Protein AF-0000000078603287 (afdb_homodimer)

Foldseek 3Di:
DVLVVLLVVLVVVLLVVLLVVCVVVVNDPVVSVVLSVLCCVQLPADDLLLLSLLLLLLQLQDPDGDDPLLNSVSSLLSSLLSLLVSLVVLVVCVLLVFQWDNQHGRPLPDPPRHPVSNVSSVVSNVSSVVSLCVSPVPPPLSVVLVVLSVQLVVLLVVLVVLFLCQLVPHFLVPQDVVSLLSNQLRNWQCSRFVNSNVNSCSSVVNDDPVLSVLRSVLSSLLSSLLQLVVLVCLLVADCVVNRGHRCCQQSLGSHPLSNVLCVQDDPVLVVLSRVLGNHPDPVSSVSNSVSSVVSPVVVVNVVCLVVSLVVSLVSLVPPDPVCVSVSVSSVVSSVVRRPDRD/DVLVVLLVVLVVVLLVVLLVVCVVVVNDPVVSVVLSVLCCVQLPADDLLLLSLLLLLLQLQDPDGDDPLLNSVSSLLSSLLSLLVSLVVLVVCVLLVFQWDNQHGRPLPDPPRHPVSNVSSVVSNVSSVVSLCVSPVPPPLSVVLVVLSVQLVVLLVVLVVLFLCCLVPHFLVPQDVVSLLSNQLRNWQCSRFVNSNVNSCSSVVNDDPVLSVLRSVLSSLLSSLLQLVVLVCLLVADCVVNRGHRCCQQSLGSHPLSNVLCVQDDPVLVVLSRVLGNHPDPVSSVSNSVSSVVSPVVVVNVVCLVVSLVVSLVSLVPPDPVCVSVSVSSVVSSVVRRPDRD

Secondary structure (DSSP, 8-state):
-HHHHHHHHHHHHHHHHHHHHHHHTT--HHHHHHHHHHHHHHHSSS--HHHHHHHHHHHHH-SSPPPHHHHHHHHHHHHHHHHHHHHHHHHHHHHHT--EETTEE-GGGSTTTGGGHHHHHHHHHHHHHHHHHHHHTTSTTHHHHHHHHHHHHHHHHHHHHHHHHHHHH--GGG--HHHHHHHIIIIIIIIIIIHHHHHHHHHTT---HHHHHHHHHHHHHHHHHHHHHHHHHHHHS-HHHHSS---TTTTT---HHHHHHHHH--HHHHHHHHHHTT-S-HHHHHHHHHHHHHTTHHHHHHHHHHHHHHHHHHHHHHS-GGGHHHHHHHHHHHHHHTT---/-HHHHHHHHHHHHHHHHHHHHHHHTT--HHHHHHHHHHHHHHHSSS--HHHHHHHHHHHHH-SSPPPHHHHHHHHHHHHHHHHHHHHHHHHHHHHHT--EETTEE-GGGSTTTGGGHHHHHHHHHHHHHHHHHHHHTTSTTHHHHHHHHHHHHHHHHHHHHHHHHHHHH--GGG--HHHHHHHIIIIIIIIIIIHHHHHHHHHTT---HHHHHHHHHHHHHHHHHHHHHHHHHHHHS-HHHHSS---TTTTT---HHHHHHHHH--HHHHHHHHHHTT---HHHHHHHHHHHHHTTHHHHHHHHHHHHHHHHHHHHHHS-GGGHHHHHHHHHHHHHHTT---

InterPro domains:
  IPR000092 Polyprenyl synthetase-like [PF00348] (36-292)
  IPR000092 Polyprenyl synthetase-like [cd00685] (39-263)
  IPR008949 Isoprenoid synthase domain superfamily [G3DSA:1.10.600.10] (2-340)
  IPR008949 Isoprenoid synthase domain superfamily [SSF48576] (5-341)
  IPR033749 Polyprenyl synthetase, conserved site [PS00444] (222-234)
  IPR033749 Polyprenyl synthetase, conserved site [PS00723] (89-103)
  IPR039702 Farnesyl pyrophosphate synthase-like [PTHR11525] (5-342)

Sequence (684 aa):
MAERDTLQAVLPSVLTDLENEFIRNGVPDALSAQFLSCVKYNVQGGKLNRGCIVLSTGRLMSSQPLSPRKTRHLSILGWLTEFFQAAYLIWDDIMDASEYRRGQPCWYRRDGVGLSAVNDACLIKSSIRALLRHYFLDHPCYSQLEALFHEAAFRTELGQLADMTTSDQCHLADMTMERYTFIAENKTAFYSFCLPVMLALYYLQLADPKTVEIVQRVLLRMGWYFQVQDDYLDVFGDPNTTGKVGTDIRDNKCSWVAIKAFELCNSEQKALLSLCYGRPSVQAEDRAKQLFCEVDIENCFRRVEIAEERDLEAQIDQIGGEHEDLKVALRSTLKKISRRDKMAERDTLQAVLPSVLTDLENEFIRNGVPDALSAQFLSCVKYNVQGGKLNRGCIVLSTGRLMSSQPLSPRKTRHLSILGWLTEFFQAAYLIWDDIMDASEYRRGQPCWYRRDGVGLSAVNDACLIKSSIRALLRHYFLDHPCYSQLEALFHEAAFRTELGQLADMTTSDQCHLADMTMERYTFIAENKTAFYSFCLPVMLALYYLQLADPKTVEIVQRVLLRMGWYFQVQDDYLDVFGDPNTTGKVGTDIRDNKCSWVAIKAFELCNSEQKALLSLCYGRPSVQAEDRAKQLFCEVDIENCFRRVEIAEERDLEAQIDQIGGEHEDLKVALRSTLKKISRRDK

Structure (mmCIF, N/CA/C/O backbone):
data_AF-0000000078603287-model_v1
#
loop_
_entity.id
_entity.type
_entity.pdbx_description
1 polymer 'Farnesyl pyrophosphate synthase'
#
loop_
_atom_site.group_PDB
_atom_site.id
_atom_site.type_symbol
_atom_site.label_atom_id
_atom_site.label_alt_id
_atom_site.label_comp_id
_atom_site.label_asym_id
_atom_site.label_entity_id
_atom_site.label_seq_id
_atom_site.pdbx_PDB_ins_code
_atom_site.Cartn_x
_atom_site.Cartn_y
_atom_site.Cartn_z
_atom_site.occupancy
_atom_site.B_iso_or_equiv
_atom_site.auth_seq_id
_atom_site.auth_comp_id
_atom_site.auth_asym_id
_atom_site.auth_atom_id
_atom_site.pdbx_PDB_model_num
ATOM 1 N N . MET A 1 1 ? -1.263 29.422 -12.172 1 64.06 1 MET A N 1
ATOM 2 C CA . MET A 1 1 ? -1.782 29.078 -13.492 1 64.06 1 MET A CA 1
ATOM 3 C C . MET A 1 1 ? -0.68 28.5 -14.375 1 64.06 1 MET A C 1
ATOM 5 O O . MET A 1 1 ? -0.838 27.422 -14.945 1 64.06 1 MET A O 1
ATOM 9 N N . ALA A 1 2 ? 0.513 29.125 -14.25 1 80.31 2 ALA A N 1
ATOM 10 C CA . ALA A 1 2 ? 1.597 28.719 -15.141 1 80.31 2 ALA A CA 1
ATOM 11 C C . ALA A 1 2 ? 2.152 27.359 -14.734 1 80.31 2 ALA A C 1
ATOM 13 O O . ALA A 1 2 ? 2.389 26.5 -15.594 1 80.31 2 ALA A O 1
ATOM 14 N N . GLU A 1 3 ? 2.189 27.047 -13.391 1 90.19 3 GLU A N 1
ATOM 15 C CA . GLU A 1 3 ? 2.744 25.781 -12.961 1 90.19 3 GLU A CA 1
ATOM 16 C C . GLU A 1 3 ? 1.794 24.625 -13.273 1 90.19 3 GLU A C 1
ATOM 18 O O . GLU A 1 3 ? 2.23 23.547 -13.695 1 90.19 3 GLU A O 1
ATOM 23 N N . ARG A 1 4 ? 0.557 24.891 -13.125 1 92.94 4 ARG A N 1
ATOM 24 C CA . ARG A 1 4 ? -0.449 23.859 -13.367 1 92.94 4 ARG A CA 1
ATOM 25 C C . ARG A 1 4 ? -0.444 23.438 -14.828 1 92.94 4 ARG A C 1
ATOM 27 O O . ARG A 1 4 ? -0.501 22.234 -15.133 1 92.94 4 ARG A O 1
ATOM 34 N N . ASP A 1 5 ? -0.383 24.406 -15.656 1 94.31 5 ASP A N 1
ATOM 35 C CA . ASP A 1 5 ? -0.362 24.109 -17.094 1 94.31 5 ASP A CA 1
ATOM 36 C C . ASP A 1 5 ? 0.887 23.328 -17.469 1 94.31 5 ASP A C 1
ATOM 38 O O . ASP A 1 5 ? 0.818 22.391 -18.266 1 94.31 5 ASP A O 1
ATOM 42 N N . THR A 1 6 ? 1.987 23.781 -16.906 1 95.19 6 THR A N 1
ATOM 43 C CA . THR A 1 6 ? 3.244 23.078 -17.172 1 95.19 6 THR A CA 1
ATOM 44 C C . THR A 1 6 ? 3.168 21.625 -16.703 1 95.19 6 THR A C 1
ATOM 46 O O . THR A 1 6 ? 3.627 20.719 -17.391 1 95.19 6 THR A O 1
ATOM 49 N N . LEU A 1 7 ? 2.6 21.422 -15.555 1 95.19 7 LEU A N 1
ATOM 50 C CA . LEU A 1 7 ? 2.416 20.078 -15.008 1 95.19 7 LEU A CA 1
ATOM 51 C C . LEU A 1 7 ? 1.521 19.234 -15.914 1 95.19 7 LEU A C 1
ATOM 53 O O . LEU A 1 7 ? 1.855 18.094 -16.234 1 95.19 7 LEU A O 1
ATOM 57 N N . GLN A 1 8 ? 0.434 19.781 -16.312 1 95.56 8 GLN A N 1
ATOM 58 C CA . GLN A 1 8 ? -0.566 19.062 -17.094 1 95.56 8 GLN A CA 1
ATOM 59 C C . GLN A 1 8 ? -0.008 18.656 -18.453 1 95.56 8 GLN A C 1
ATOM 61 O O . GLN A 1 8 ? -0.358 17.594 -18.984 1 95.56 8 GLN A O 1
ATOM 66 N N . ALA A 1 9 ? 0.87 19.453 -18.953 1 96.19 9 ALA A N 1
ATOM 67 C CA . ALA A 1 9 ? 1.453 19.172 -20.266 1 96.19 9 ALA A CA 1
ATOM 68 C C . ALA A 1 9 ? 2.328 17.922 -20.234 1 96.19 9 ALA A C 1
ATOM 70 O O . ALA A 1 9 ? 2.549 17.281 -21.266 1 96.19 9 ALA A O 1
ATOM 71 N N . VAL A 1 10 ? 2.758 17.547 -19.078 1 97.12 10 VAL A N 1
ATOM 72 C CA . VAL A 1 10 ? 3.713 16.453 -18.938 1 97.12 10 VAL A CA 1
ATOM 73 C C . VAL A 1 10 ? 2.969 15.156 -18.641 1 97.12 10 VAL A C 1
ATOM 75 O O . VAL A 1 10 ? 3.492 14.07 -18.891 1 97.12 10 VAL A O 1
ATOM 78 N N . LEU A 1 11 ? 1.74 15.164 -18.234 1 96.94 11 LEU A N 1
ATOM 79 C CA . LEU A 1 11 ? 1.003 14.008 -17.734 1 96.94 11 LEU A CA 1
ATOM 80 C C . LEU A 1 11 ? 0.862 12.945 -18.828 1 96.94 11 LEU A C 1
ATOM 82 O O . LEU A 1 11 ? 1.063 11.758 -18.578 1 96.94 11 LEU A O 1
ATOM 86 N N . PRO A 1 12 ? 0.554 13.336 -20.094 1 97.06 12 PRO A N 1
ATOM 87 C CA . PRO A 1 12 ? 0.389 12.305 -21.125 1 97.06 12 PRO A CA 1
ATOM 88 C C . PRO A 1 12 ? 1.641 11.453 -21.312 1 97.06 12 PRO A C 1
ATOM 90 O O . PRO A 1 12 ? 1.539 10.234 -21.5 1 97.06 12 PRO A O 1
ATOM 93 N N . SER A 1 13 ? 2.752 12.094 -21.234 1 97.44 13 SER A N 1
ATOM 94 C CA . SER A 1 13 ? 3.992 11.344 -21.391 1 97.44 13 SER A CA 1
ATOM 95 C C . SER A 1 13 ? 4.234 10.414 -20.203 1 97.44 13 SER A C 1
ATOM 97 O O . SER A 1 13 ? 4.762 9.312 -20.375 1 97.44 13 SER A O 1
ATOM 99 N N . VAL A 1 14 ? 3.9 10.844 -19.016 1 98 14 VAL A N 1
ATOM 100 C CA . VAL A 1 14 ? 4.039 10.016 -17.812 1 98 14 VAL A CA 1
ATOM 101 C C . VAL A 1 14 ? 3.146 8.781 -17.922 1 98 14 VAL A C 1
ATOM 103 O O . VAL A 1 14 ? 3.578 7.668 -17.625 1 98 14 VAL A O 1
ATOM 106 N N . LEU A 1 15 ? 1.922 8.945 -18.406 1 97.75 15 LEU A N 1
ATOM 107 C CA . LEU A 1 15 ? 0.975 7.848 -18.547 1 97.75 15 LEU A CA 1
ATOM 108 C C . LEU A 1 15 ? 1.436 6.879 -19.625 1 97.75 15 LEU A C 1
ATOM 110 O O . LEU A 1 15 ? 1.28 5.664 -19.484 1 97.75 15 LEU A O 1
ATOM 114 N N . THR A 1 16 ? 2.01 7.422 -20.672 1 97.69 16 THR A N 1
ATOM 115 C CA . THR A 1 16 ? 2.547 6.582 -21.734 1 97.69 16 THR A CA 1
ATOM 116 C C . THR A 1 16 ? 3.707 5.734 -21.234 1 97.69 16 THR A C 1
ATOM 118 O O . THR A 1 16 ? 3.795 4.543 -21.531 1 97.69 16 THR A O 1
ATOM 121 N N . ASP A 1 17 ? 4.543 6.355 -20.484 1 97.69 17 ASP A N 1
ATOM 122 C CA . ASP A 1 17 ? 5.688 5.629 -19.938 1 97.69 17 ASP A CA 1
ATOM 123 C C . ASP A 1 17 ? 5.238 4.57 -18.938 1 97.69 17 ASP A C 1
ATOM 125 O O . ASP A 1 17 ? 5.848 3.5 -18.828 1 97.69 17 ASP A O 1
ATOM 129 N N . LEU A 1 18 ? 4.211 4.855 -18.172 1 97.5 18 LEU A N 1
ATOM 130 C CA . LEU A 1 18 ? 3.637 3.859 -17.281 1 97.5 18 LEU A CA 1
ATOM 131 C C . LEU A 1 18 ? 3.064 2.688 -18.062 1 97.5 18 LEU A C 1
ATOM 133 O O . LEU A 1 18 ? 3.283 1.527 -17.719 1 97.5 18 LEU A O 1
ATOM 137 N N . GLU A 1 19 ? 2.365 2.967 -19.109 1 97.19 19 GLU A N 1
ATOM 138 C CA . GLU A 1 19 ? 1.821 1.928 -19.969 1 97.19 19 GLU A CA 1
ATOM 139 C C . GLU A 1 19 ? 2.932 1.057 -20.562 1 97.19 19 GLU A C 1
ATOM 141 O O . GLU A 1 19 ? 2.795 -0.166 -20.625 1 97.19 19 GLU A O 1
ATOM 146 N N . ASN A 1 20 ? 3.99 1.711 -20.969 1 96.38 20 ASN A N 1
ATOM 147 C CA . ASN A 1 20 ? 5.133 0.979 -21.516 1 96.38 20 ASN A CA 1
ATOM 148 C C . ASN A 1 20 ? 5.742 0.05 -20.469 1 96.38 20 ASN A C 1
ATOM 150 O O . ASN A 1 20 ? 6.191 -1.051 -20.797 1 96.38 20 ASN A O 1
ATOM 154 N N . GLU A 1 21 ? 5.762 0.562 -19.234 1 94.44 21 GLU A N 1
ATOM 155 C CA . GLU A 1 21 ? 6.234 -0.285 -18.141 1 94.44 21 GLU A CA 1
ATOM 156 C C . GLU A 1 21 ? 5.359 -1.524 -17.984 1 94.44 21 GLU A C 1
ATOM 158 O O . GLU A 1 21 ? 5.867 -2.625 -17.75 1 94.44 21 GLU A O 1
ATOM 163 N N . PHE A 1 22 ? 4.062 -1.392 -18.125 1 95.62 22 PHE A N 1
ATOM 164 C CA . PHE A 1 22 ? 3.127 -2.506 -18.031 1 95.62 22 PHE A CA 1
ATOM 165 C C . PHE A 1 22 ? 3.334 -3.479 -19.188 1 95.62 22 PHE A C 1
ATOM 167 O O . PHE A 1 22 ? 3.383 -4.695 -18.984 1 95.62 22 PHE A O 1
ATOM 174 N N . ILE A 1 23 ? 3.543 -2.922 -20.328 1 93 23 ILE A N 1
ATOM 175 C CA . ILE A 1 23 ? 3.758 -3.738 -21.531 1 93 23 ILE A CA 1
ATOM 176 C C . ILE A 1 23 ? 5.027 -4.566 -21.359 1 93 23 ILE A C 1
ATOM 178 O O . ILE A 1 23 ? 5.039 -5.766 -21.656 1 93 23 ILE A O 1
ATOM 182 N N . ARG A 1 24 ? 6.039 -3.971 -20.859 1 91.06 24 ARG A N 1
ATOM 183 C CA . ARG A 1 24 ? 7.312 -4.652 -20.656 1 91.06 24 ARG A CA 1
ATOM 184 C C . ARG A 1 24 ? 7.168 -5.793 -19.656 1 91.06 24 ARG A C 1
ATOM 186 O O . ARG A 1 24 ? 7.91 -6.777 -19.719 1 91.06 24 ARG A O 1
ATOM 193 N N . ASN A 1 25 ? 6.18 -5.641 -18.828 1 89.44 25 ASN A N 1
ATOM 194 C CA . ASN A 1 25 ? 5.953 -6.676 -17.812 1 89.44 25 ASN A CA 1
ATOM 195 C C . ASN A 1 25 ? 4.875 -7.66 -18.266 1 89.44 25 ASN A C 1
ATOM 197 O O . ASN A 1 25 ? 4.359 -8.43 -17.453 1 89.44 25 ASN A O 1
ATOM 201 N N . GLY A 1 26 ? 4.473 -7.594 -19.5 1 92.75 26 GLY A N 1
ATOM 202 C CA . GLY A 1 26 ? 3.559 -8.562 -20.078 1 92.75 26 GLY A CA 1
ATOM 203 C C . GLY A 1 26 ? 2.113 -8.336 -19.688 1 92.75 26 GLY A C 1
ATOM 204 O O . GLY A 1 26 ? 1.288 -9.25 -19.766 1 92.75 26 GLY A O 1
ATOM 205 N N . VAL A 1 27 ? 1.784 -7.156 -19.219 1 95.19 27 VAL A N 1
ATOM 206 C CA . VAL A 1 27 ? 0.416 -6.859 -18.812 1 95.19 27 VAL A CA 1
ATOM 207 C C . VAL A 1 27 ? -0.476 -6.738 -20.047 1 95.19 27 VAL A C 1
ATOM 209 O O . VAL A 1 27 ? -0.176 -5.973 -20.969 1 95.19 27 VAL A O 1
ATOM 212 N N . PRO A 1 28 ? -1.529 -7.477 -20.078 1 93.5 28 PRO A N 1
ATOM 213 C CA . PRO A 1 28 ? -2.453 -7.355 -21.203 1 93.5 28 PRO A CA 1
ATOM 214 C C . PRO A 1 28 ? -2.977 -5.934 -21.391 1 93.5 28 PRO A C 1
ATOM 216 O O . PRO A 1 28 ? -3.211 -5.227 -20.406 1 93.5 28 PRO A O 1
ATOM 219 N N . ASP A 1 29 ? -3.285 -5.586 -22.609 1 93.94 29 ASP A N 1
ATOM 220 C CA . ASP A 1 29 ? -3.686 -4.23 -22.969 1 93.94 29 ASP A CA 1
ATOM 221 C C . ASP A 1 29 ? -4.941 -3.803 -22.219 1 93.94 29 ASP A C 1
ATOM 223 O O . ASP A 1 29 ? -5.027 -2.672 -21.734 1 93.94 29 ASP A O 1
ATOM 227 N N . ALA A 1 30 ? -5.852 -4.703 -22.156 1 91.75 30 ALA A N 1
ATOM 228 C CA . ALA A 1 30 ? -7.121 -4.367 -21.516 1 91.75 30 ALA A CA 1
ATOM 229 C C . ALA A 1 30 ? -6.922 -4.039 -20.047 1 91.75 30 ALA A C 1
ATOM 231 O O . ALA A 1 30 ? -7.586 -3.148 -19.5 1 91.75 30 ALA A O 1
ATOM 232 N N . LEU A 1 31 ? -6.055 -4.77 -19.422 1 93.81 31 LEU A N 1
ATOM 233 C CA . LEU A 1 31 ? -5.766 -4.527 -18.016 1 93.81 31 LEU A CA 1
ATOM 234 C C . LEU A 1 31 ? -5.039 -3.201 -17.828 1 93.81 31 LEU A C 1
ATOM 236 O O . LEU A 1 31 ? -5.316 -2.463 -16.891 1 93.81 31 LEU A O 1
ATOM 240 N N . SER A 1 32 ? -4.09 -2.938 -18.734 1 96.25 32 SER A N 1
ATOM 241 C CA . SER A 1 32 ? -3.369 -1.668 -18.703 1 96.25 32 SER A CA 1
ATOM 242 C C . SER A 1 32 ? -4.32 -0.488 -18.859 1 96.25 32 SER A C 1
ATOM 244 O O . SER A 1 32 ? -4.215 0.504 -18.141 1 96.25 32 SER A O 1
ATOM 246 N N . ALA A 1 33 ? -5.215 -0.626 -19.766 1 95.56 33 ALA A N 1
ATOM 247 C CA . ALA A 1 33 ? -6.18 0.44 -20.031 1 95.56 33 ALA A CA 1
ATOM 248 C C . ALA A 1 33 ? -7.078 0.671 -18.812 1 95.56 33 ALA A C 1
ATOM 250 O O . ALA A 1 33 ? -7.402 1.814 -18.484 1 95.56 33 ALA A O 1
ATOM 251 N N . GLN A 1 34 ? -7.469 -0.393 -18.234 1 94.19 34 GLN A N 1
ATOM 252 C CA . GLN A 1 34 ? -8.305 -0.298 -17.031 1 94.19 34 GLN A CA 1
ATOM 253 C C . GLN A 1 34 ? -7.574 0.443 -15.914 1 94.19 34 GLN A C 1
ATOM 255 O O . GLN A 1 34 ? -8.148 1.33 -15.273 1 94.19 34 GLN A O 1
ATOM 260 N N . PHE A 1 35 ? -6.371 0.075 -15.688 1 97.44 35 PHE A N 1
ATOM 261 C CA . PHE A 1 35 ? -5.617 0.718 -14.617 1 97.44 35 PHE A CA 1
ATOM 262 C C . PHE A 1 35 ? -5.371 2.188 -14.938 1 97.44 35 PHE A C 1
ATOM 264 O O . PHE A 1 35 ? -5.457 3.043 -14.055 1 97.44 35 PHE A O 1
ATOM 271 N N . LEU A 1 36 ? -5.074 2.506 -16.188 1 97.44 36 LEU A N 1
ATOM 272 C CA . LEU A 1 36 ? -4.832 3.893 -16.578 1 97.44 36 LEU A CA 1
ATOM 273 C C . LEU A 1 36 ? -6.094 4.73 -16.406 1 97.44 36 LEU A C 1
ATOM 275 O O . LEU A 1 36 ? -6.016 5.914 -16.062 1 97.44 36 LEU A O 1
ATOM 279 N N . SER A 1 37 ? -7.207 4.109 -16.594 1 96.62 37 SER A N 1
ATOM 280 C CA . SER A 1 37 ? -8.461 4.809 -16.328 1 96.62 37 SER A CA 1
ATOM 281 C C . SER A 1 37 ? -8.602 5.148 -14.852 1 96.62 37 SER A C 1
ATOM 283 O O . SER A 1 37 ? -9.086 6.223 -14.5 1 96.62 37 SER A O 1
ATOM 285 N N . CYS A 1 38 ? -8.211 4.223 -14.016 1 97.44 38 CYS A N 1
ATOM 286 C CA . CYS A 1 38 ? -8.195 4.473 -12.578 1 97.44 38 CYS A CA 1
ATOM 287 C C . CYS A 1 38 ? -7.285 5.648 -12.242 1 97.44 38 CYS A C 1
ATOM 289 O O . CYS A 1 38 ? -7.672 6.539 -11.477 1 97.44 38 CYS A O 1
ATOM 291 N N . VAL A 1 39 ? -6.105 5.652 -12.859 1 97.75 39 VAL A N 1
ATOM 292 C CA . VAL A 1 39 ? -5.133 6.707 -12.594 1 97.75 39 VAL A CA 1
ATOM 293 C C . VAL A 1 39 ? -5.703 8.055 -13.039 1 97.75 39 VAL A C 1
ATOM 295 O O . VAL A 1 39 ? -5.695 9.023 -12.266 1 97.75 39 VAL A O 1
ATOM 298 N N . LYS A 1 40 ? -6.227 8.086 -14.188 1 96.06 40 LYS A N 1
ATOM 299 C CA . LYS A 1 40 ? -6.762 9.336 -14.727 1 96.06 40 LYS A CA 1
ATOM 300 C C . LYS A 1 40 ? -7.918 9.852 -13.875 1 96.06 40 LYS A C 1
ATOM 302 O O . LYS A 1 40 ? -8.008 11.055 -13.617 1 96.06 40 LYS A O 1
ATOM 307 N N . TYR A 1 41 ? -8.758 8.969 -13.414 1 96.44 41 TYR A N 1
ATOM 308 C CA . TYR A 1 41 ? -9.922 9.328 -12.617 1 96.44 41 TYR A CA 1
ATOM 309 C C . TYR A 1 41 ? -9.516 9.953 -11.289 1 96.44 41 TYR A C 1
ATOM 311 O O . TYR A 1 41 ? -10.172 10.867 -10.797 1 96.44 41 TYR A O 1
ATOM 319 N N . ASN A 1 42 ? -8.398 9.469 -10.758 1 96.62 42 ASN A N 1
ATOM 320 C CA . ASN A 1 42 ? -8.086 9.812 -9.375 1 96.62 42 ASN A CA 1
ATOM 321 C C . ASN A 1 42 ? -6.988 10.867 -9.297 1 96.62 42 ASN A C 1
ATOM 323 O O . ASN A 1 42 ? -6.828 11.531 -8.266 1 96.62 42 ASN A O 1
ATOM 327 N N . VAL A 1 43 ? -6.211 10.984 -10.336 1 93.31 43 VAL A N 1
ATOM 328 C CA . VAL A 1 43 ? -5.074 11.898 -10.266 1 93.31 43 VAL A CA 1
ATOM 329 C C . VAL A 1 43 ? -5.441 13.234 -10.922 1 93.31 43 VAL A C 1
ATOM 331 O O . VAL A 1 43 ? -4.93 14.281 -10.523 1 93.31 43 VAL A O 1
ATOM 334 N N . GLN A 1 44 ? -6.305 12.914 -11.883 1 84.75 44 GLN A N 1
ATOM 335 C CA . GLN A 1 44 ? -6.695 14.133 -12.594 1 84.75 44 GLN A CA 1
ATOM 336 C C . GLN A 1 44 ? -7.848 14.836 -11.883 1 84.75 44 GLN A C 1
ATOM 338 O O . GLN A 1 44 ? -8.602 14.211 -11.133 1 84.75 44 GLN A O 1
ATOM 343 N N . GLY A 1 45 ? -7.816 16.016 -11.711 1 75 45 GLY A N 1
ATOM 344 C CA . GLY A 1 45 ? -8.906 16.719 -11.062 1 75 45 GLY A CA 1
ATOM 345 C C . GLY A 1 45 ? -8.516 17.328 -9.734 1 75 45 GLY A C 1
ATOM 346 O O . GLY A 1 45 ? -7.484 16.969 -9.156 1 75 45 GLY A O 1
ATOM 347 N N . GLY A 1 46 ? -8.469 18.328 -9.586 1 73.94 46 GLY A N 1
ATOM 348 C CA . GLY A 1 46 ? -8.133 19.094 -8.398 1 73.94 46 GLY A CA 1
ATOM 349 C C . GLY A 1 46 ? -7.211 20.266 -8.688 1 73.94 46 GLY A C 1
ATOM 350 O O . GLY A 1 46 ? -6.934 20.578 -9.852 1 73.94 46 GLY A O 1
ATOM 351 N N . LYS A 1 47 ? -6.742 20.719 -7.648 1 78.44 47 LYS A N 1
ATOM 352 C CA . LYS A 1 47 ? -5.965 21.953 -7.742 1 78.44 47 LYS A CA 1
ATOM 353 C C . LYS A 1 47 ? -4.492 21.656 -8.016 1 78.44 47 LYS A C 1
ATOM 355 O O . LYS A 1 47 ? -3.732 22.547 -8.398 1 78.44 47 LYS A O 1
ATOM 360 N N . LEU A 1 48 ? -4.055 20.375 -7.914 1 92.44 48 LEU A N 1
ATOM 361 C CA . LEU A 1 48 ? -2.691 19.891 -8.141 1 92.44 48 LEU A CA 1
ATOM 362 C C . LEU A 1 48 ? -1.691 20.719 -7.332 1 92.44 48 LEU A C 1
ATOM 364 O O . LEU A 1 48 ? -0.624 21.078 -7.836 1 92.44 48 LEU A O 1
ATOM 368 N N . ASN A 1 49 ? -2.09 21.125 -6.141 1 92.56 49 ASN A N 1
ATOM 369 C CA . ASN A 1 49 ? -1.267 22 -5.297 1 92.56 49 ASN A CA 1
ATOM 370 C C . ASN A 1 49 ? 0.08 21.344 -4.984 1 92.56 49 ASN A C 1
ATOM 372 O O . ASN A 1 49 ? 1.117 22.016 -5.031 1 92.56 49 ASN A O 1
ATOM 376 N N . ARG A 1 50 ? 0.114 20.109 -4.711 1 96.5 50 ARG A N 1
ATOM 377 C CA . ARG A 1 50 ? 1.34 19.438 -4.301 1 96.5 50 ARG A CA 1
ATOM 378 C C . ARG A 1 50 ? 2.336 19.359 -5.453 1 96.5 50 ARG A C 1
ATOM 380 O O . ARG A 1 50 ? 3.518 19.656 -5.281 1 96.5 50 ARG A O 1
ATOM 387 N N . GLY A 1 51 ? 1.822 18.984 -6.652 1 97.19 51 GLY A N 1
ATOM 388 C CA . GLY A 1 51 ? 2.688 18.984 -7.82 1 97.19 51 GLY A CA 1
ATOM 389 C C . GLY A 1 51 ? 3.205 20.359 -8.18 1 97.19 51 GLY A C 1
ATOM 390 O O . GLY A 1 51 ? 4.371 20.516 -8.547 1 97.19 51 GLY A O 1
ATOM 391 N N . CYS A 1 52 ? 2.367 21.359 -8.039 1 96.56 52 CYS A N 1
ATOM 392 C CA . CYS A 1 52 ? 2.75 22.734 -8.344 1 96.56 52 CYS A CA 1
ATOM 393 C C . CYS A 1 52 ? 3.812 23.234 -7.371 1 96.56 52 CYS A C 1
ATOM 395 O O . CYS A 1 52 ? 4.691 24.016 -7.75 1 96.56 52 CYS A O 1
ATOM 397 N N . ILE A 1 53 ? 3.746 22.781 -6.156 1 97.75 53 ILE A N 1
ATOM 398 C CA . ILE A 1 53 ? 4.734 23.172 -5.156 1 97.75 53 ILE A CA 1
ATOM 399 C C . ILE A 1 53 ? 6.105 22.625 -5.543 1 97.75 53 ILE A C 1
ATOM 401 O O . ILE A 1 53 ? 7.121 23.312 -5.391 1 97.75 53 ILE A O 1
ATOM 405 N N . VAL A 1 54 ? 6.191 21.391 -6.09 1 98.44 54 VAL A N 1
ATOM 406 C CA . VAL A 1 54 ? 7.461 20.828 -6.539 1 98.44 54 VAL A CA 1
ATOM 407 C C . VAL A 1 54 ? 8.078 21.734 -7.598 1 98.44 54 VAL A C 1
ATOM 409 O O . VAL A 1 54 ? 9.234 22.156 -7.477 1 98.44 54 VAL A O 1
ATOM 412 N N . LEU A 1 55 ? 7.258 22.047 -8.594 1 97 55 LEU A N 1
ATOM 413 C CA . LEU A 1 55 ? 7.734 22.828 -9.734 1 97 55 LEU A CA 1
ATOM 414 C C . LEU A 1 55 ? 8.117 24.25 -9.305 1 97 55 LEU A C 1
ATOM 416 O O . LEU A 1 55 ? 9.164 24.75 -9.703 1 97 55 LEU A O 1
ATOM 420 N N . SER A 1 56 ? 7.266 24.922 -8.492 1 96.44 56 SER A N 1
ATOM 421 C CA . SER A 1 56 ? 7.531 26.297 -8.055 1 96.44 56 SER A CA 1
ATOM 422 C C . SER A 1 56 ? 8.781 26.359 -7.191 1 96.44 56 SER A C 1
ATOM 424 O O . SER A 1 56 ? 9.586 27.281 -7.324 1 96.44 56 SER A O 1
ATOM 426 N N . THR A 1 57 ? 8.922 25.375 -6.312 1 97.56 57 THR A N 1
ATOM 427 C CA . THR A 1 57 ? 10.125 25.328 -5.484 1 97.56 57 THR A CA 1
ATOM 428 C C . THR A 1 57 ? 11.367 25.156 -6.355 1 97.56 57 THR A C 1
ATOM 430 O O . THR A 1 57 ? 12.375 25.844 -6.137 1 97.56 57 THR A O 1
ATOM 433 N N . GLY A 1 58 ? 11.305 24.25 -7.332 1 97.5 58 GLY A N 1
ATOM 434 C CA . GLY A 1 58 ? 12.414 24.094 -8.25 1 97.5 58 GLY A CA 1
ATOM 435 C C . GLY A 1 58 ? 12.789 25.375 -8.969 1 97.5 58 GLY A C 1
ATOM 436 O O . GLY A 1 58 ? 13.969 25.719 -9.07 1 97.5 58 GLY A O 1
ATOM 437 N N . ARG A 1 59 ? 11.82 26.094 -9.414 1 96.38 59 ARG A N 1
ATOM 438 C CA . ARG A 1 59 ? 12.031 27.328 -10.148 1 96.38 59 ARG A CA 1
ATOM 439 C C . ARG A 1 59 ? 12.648 28.391 -9.242 1 96.38 59 ARG A C 1
ATOM 441 O O . ARG A 1 59 ? 13.586 29.094 -9.641 1 96.38 59 ARG A O 1
ATOM 448 N N . LEU A 1 60 ? 12.148 28.516 -8.047 1 96.25 60 LEU A N 1
ATOM 449 C CA . LEU A 1 60 ? 12.539 29.594 -7.137 1 96.25 60 LEU A CA 1
ATOM 450 C C . LEU A 1 60 ? 13.906 29.312 -6.523 1 96.25 60 LEU A C 1
ATOM 452 O O . LEU A 1 60 ? 14.641 30.234 -6.18 1 96.25 60 LEU A O 1
ATOM 456 N N . MET A 1 61 ? 14.305 28.031 -6.484 1 95.81 61 MET A N 1
ATOM 457 C CA . MET A 1 61 ? 15.562 27.656 -5.84 1 95.81 61 MET A CA 1
ATOM 458 C C . MET A 1 61 ? 16.688 27.578 -6.859 1 95.81 61 MET A C 1
ATOM 460 O O . MET A 1 61 ? 17.859 27.5 -6.488 1 95.81 61 MET A O 1
ATOM 464 N N . SER A 1 62 ? 16.234 27.578 -8.102 1 93.38 62 SER A N 1
ATOM 465 C CA . SER A 1 62 ? 17.25 27.547 -9.141 1 93.38 62 SER A CA 1
ATOM 466 C C . SER A 1 62 ? 17.797 28.938 -9.414 1 93.38 62 SER A C 1
ATOM 468 O O . SER A 1 62 ? 17.047 29.891 -9.547 1 93.38 62 SER A O 1
ATOM 470 N N . SER A 1 63 ? 19.078 29.062 -9.438 1 87.62 63 SER A N 1
ATOM 471 C CA . SER A 1 63 ? 19.734 30.344 -9.695 1 87.62 63 SER A CA 1
ATOM 472 C C . SER A 1 63 ? 19.531 30.781 -11.141 1 87.62 63 SER A C 1
ATOM 474 O O . SER A 1 63 ? 19.625 31.969 -11.445 1 87.62 63 SER A O 1
ATOM 476 N N . GLN A 1 64 ? 19.391 29.906 -12.031 1 91.94 64 GLN A N 1
ATOM 477 C CA . GLN A 1 64 ? 19.109 30.141 -13.445 1 91.94 64 GLN A CA 1
ATOM 478 C C . GLN A 1 64 ? 17.766 29.562 -13.852 1 91.94 64 GLN A C 1
ATOM 480 O O . GLN A 1 64 ? 17.219 28.703 -13.148 1 91.94 64 GLN A O 1
ATOM 485 N N . PRO A 1 65 ? 17.281 30.141 -14.898 1 93.69 65 PRO A N 1
ATOM 486 C CA . PRO A 1 65 ? 16.047 29.516 -15.398 1 93.69 65 PRO A CA 1
ATOM 487 C C . PRO A 1 65 ? 16.188 28.016 -15.617 1 93.69 65 PRO A C 1
ATOM 489 O O . PRO A 1 65 ? 17.234 27.547 -16.078 1 93.69 65 PRO A O 1
ATOM 492 N N . LEU A 1 66 ? 15.156 27.312 -15.281 1 95.31 66 LEU A N 1
ATOM 493 C CA . LEU A 1 66 ? 15.211 25.859 -15.43 1 95.31 66 LEU A CA 1
ATOM 494 C C . LEU A 1 66 ? 15.312 25.469 -16.891 1 95.31 66 LEU A C 1
ATOM 496 O O . LEU A 1 66 ? 14.594 26 -17.734 1 95.31 66 LEU A O 1
ATOM 500 N N . SER A 1 67 ? 16.203 24.625 -17.203 1 96.81 67 SER A N 1
ATOM 501 C CA . SER A 1 67 ? 16.219 24.031 -18.531 1 96.81 67 SER A CA 1
ATOM 502 C C . SER A 1 67 ? 14.961 23.219 -18.781 1 96.81 67 SER A C 1
ATOM 504 O O . SER A 1 67 ? 14.25 22.844 -17.844 1 96.81 67 SER A O 1
ATOM 506 N N . PRO A 1 68 ? 14.664 22.938 -20.031 1 96.69 68 PRO A N 1
ATOM 507 C CA . PRO A 1 68 ? 13.508 22.078 -20.344 1 96.69 68 PRO A CA 1
ATOM 508 C C . PRO A 1 68 ? 13.578 20.719 -19.656 1 96.69 68 PRO A C 1
ATOM 510 O O . PRO A 1 68 ? 12.555 20.203 -19.203 1 96.69 68 PRO A O 1
ATOM 513 N N . ARG A 1 69 ? 14.766 20.219 -19.594 1 96.81 69 ARG A N 1
ATOM 514 C CA . ARG A 1 69 ? 14.945 18.922 -18.953 1 96.81 69 ARG A CA 1
ATOM 515 C C . ARG A 1 69 ? 14.625 19 -17.469 1 96.81 69 ARG A C 1
ATOM 517 O O . ARG A 1 69 ? 13.922 18.141 -16.922 1 96.81 69 ARG A O 1
ATOM 524 N N . LYS A 1 70 ? 15.133 19.984 -16.828 1 97.56 70 LYS A N 1
ATOM 525 C CA . LYS A 1 70 ? 14.883 20.141 -15.406 1 97.56 70 LYS A CA 1
ATOM 526 C C . LYS A 1 70 ? 13.398 20.422 -15.141 1 97.56 70 LYS A C 1
ATOM 528 O O . LYS A 1 70 ? 12.828 19.891 -14.18 1 97.56 70 LYS A O 1
ATOM 533 N N . THR A 1 71 ? 12.805 21.25 -15.992 1 97.88 71 THR A N 1
ATOM 534 C CA . THR A 1 71 ? 11.375 21.547 -15.875 1 97.88 71 THR A CA 1
ATOM 535 C C . THR A 1 71 ? 10.562 20.266 -16 1 97.88 71 THR A C 1
ATOM 537 O O . THR A 1 71 ? 9.633 20.031 -15.219 1 97.88 71 THR A O 1
ATOM 540 N N . ARG A 1 72 ? 10.898 19.453 -16.953 1 98.12 72 ARG A N 1
ATOM 541 C CA . ARG A 1 72 ? 10.203 18.188 -17.156 1 98.12 72 ARG A CA 1
ATOM 542 C C . ARG A 1 72 ? 10.383 17.266 -15.953 1 98.12 72 ARG A C 1
ATOM 544 O O . ARG A 1 72 ? 9.422 16.656 -15.484 1 98.12 72 ARG A O 1
ATOM 551 N N . HIS A 1 73 ? 11.602 17.156 -15.477 1 98.62 73 HIS A N 1
ATOM 552 C CA . HIS A 1 73 ? 11.898 16.266 -14.359 1 98.62 73 HIS A CA 1
ATOM 553 C C . HIS A 1 73 ? 11.141 16.703 -13.102 1 98.62 73 HIS A C 1
ATOM 555 O O . HIS A 1 73 ? 10.57 15.867 -12.398 1 98.62 73 HIS A O 1
ATOM 561 N N . LEU A 1 74 ? 11.156 17.969 -12.828 1 98.69 74 LEU A N 1
ATOM 562 C CA . LEU A 1 74 ? 10.445 18.484 -11.664 1 98.69 74 LEU A CA 1
ATOM 563 C C . LEU A 1 74 ? 8.938 18.297 -11.828 1 98.69 74 LEU A C 1
ATOM 565 O O . LEU A 1 74 ? 8.234 18.047 -10.852 1 98.69 74 LEU A O 1
ATOM 569 N N . SER A 1 75 ? 8.445 18.438 -13.055 1 98.5 75 SER A N 1
ATOM 570 C CA . SER A 1 75 ? 7.035 18.172 -13.328 1 98.5 75 SER A CA 1
ATOM 571 C C . SER A 1 75 ? 6.699 16.703 -13.078 1 98.5 75 SER A C 1
ATOM 573 O O . SER A 1 75 ? 5.633 16.391 -12.539 1 98.5 75 SER A O 1
ATOM 575 N N . ILE A 1 76 ? 7.598 15.812 -13.477 1 98.69 76 ILE A N 1
ATOM 576 C CA . ILE A 1 76 ? 7.387 14.391 -13.25 1 98.69 76 ILE A CA 1
ATOM 577 C C . ILE A 1 76 ? 7.352 14.102 -11.75 1 98.69 76 ILE A C 1
ATOM 579 O O . ILE A 1 76 ? 6.469 13.391 -11.273 1 98.69 76 ILE A O 1
ATOM 583 N N . LEU A 1 77 ? 8.289 14.688 -11 1 98.88 77 LEU A N 1
ATOM 584 C CA . LEU A 1 77 ? 8.258 14.531 -9.547 1 98.88 77 LEU A CA 1
ATOM 585 C C . LEU A 1 77 ? 6.957 15.086 -8.969 1 98.88 77 LEU A C 1
ATOM 587 O O . LEU A 1 77 ? 6.418 14.531 -8.008 1 98.88 77 LEU A O 1
ATOM 591 N N . GLY A 1 78 ? 6.488 16.188 -9.547 1 98.44 78 GLY A N 1
ATOM 592 C CA . GLY A 1 78 ? 5.184 16.719 -9.18 1 98.44 78 GLY A CA 1
ATOM 593 C C . GLY A 1 78 ? 4.059 15.719 -9.383 1 98.44 78 GLY A C 1
ATOM 594 O O . GLY A 1 78 ? 3.227 15.523 -8.492 1 98.44 78 GLY A O 1
ATOM 595 N N . TRP A 1 79 ? 4.062 15.07 -10.492 1 98.31 79 TRP A N 1
ATOM 596 C CA . TRP A 1 79 ? 3.021 14.086 -10.781 1 98.31 79 TRP A CA 1
ATOM 597 C C . TRP A 1 79 ? 3.145 12.875 -9.867 1 98.31 79 TRP A C 1
ATOM 599 O O . TRP A 1 79 ? 2.137 12.312 -9.43 1 98.31 79 TRP A O 1
ATOM 609 N N . LEU A 1 80 ? 4.359 12.453 -9.578 1 98.69 80 LEU A N 1
ATOM 610 C CA . LEU A 1 80 ? 4.523 11.328 -8.656 1 98.69 80 LEU A CA 1
ATOM 611 C C . LEU A 1 80 ? 3.971 11.68 -7.281 1 98.69 80 LEU A C 1
ATOM 613 O O . LEU A 1 80 ? 3.445 10.805 -6.582 1 98.69 80 LEU A O 1
ATOM 617 N N . THR A 1 81 ? 4.047 12.938 -6.895 1 98.5 81 THR A N 1
ATOM 618 C CA . THR A 1 81 ? 3.436 13.391 -5.648 1 98.5 81 THR A CA 1
ATOM 619 C C . THR A 1 81 ? 1.914 13.328 -5.742 1 98.5 81 THR A C 1
ATOM 621 O O . THR A 1 81 ? 1.243 12.953 -4.781 1 98.5 81 THR A O 1
ATOM 624 N N . GLU A 1 82 ? 1.382 13.688 -6.891 1 98.25 82 GLU A N 1
ATOM 625 C CA . GLU A 1 82 ? -0.061 13.609 -7.098 1 98.25 82 GLU A CA 1
ATOM 626 C C . GLU A 1 82 ? -0.531 12.156 -7.117 1 98.25 82 GLU A C 1
ATOM 628 O O . GLU A 1 82 ? -1.626 11.844 -6.645 1 98.25 82 GLU A O 1
ATOM 633 N N . PHE A 1 83 ? 0.288 11.25 -7.734 1 98.5 83 PHE A N 1
ATOM 634 C CA . PHE A 1 83 ? -0.002 9.82 -7.656 1 98.5 83 PHE A CA 1
ATOM 635 C C . PHE A 1 83 ? -0.075 9.359 -6.207 1 98.5 83 PHE A C 1
ATOM 637 O O . PHE A 1 83 ? -0.981 8.617 -5.828 1 98.5 83 PHE A O 1
ATOM 644 N N . PHE A 1 84 ? 0.873 9.828 -5.438 1 98.62 84 PHE A N 1
ATOM 645 C CA . PHE A 1 84 ? 0.932 9.492 -4.02 1 98.62 84 PHE A CA 1
ATOM 646 C C . PHE A 1 84 ? -0.356 9.898 -3.312 1 98.62 84 PHE A C 1
ATOM 648 O O . PHE A 1 84 ? -0.967 9.086 -2.609 1 98.62 84 PHE A O 1
ATOM 655 N N . GLN A 1 85 ? -0.772 11.078 -3.518 1 97.75 85 GLN A N 1
ATOM 656 C CA . GLN A 1 85 ? -2.01 11.547 -2.908 1 97.75 85 GLN A CA 1
ATOM 657 C C . GLN A 1 85 ? -3.201 10.711 -3.359 1 97.75 85 GLN A C 1
ATOM 659 O O . GLN A 1 85 ? -4.059 10.352 -2.549 1 97.75 85 GLN A O 1
ATOM 664 N N . ALA A 1 86 ? -3.24 10.445 -4.621 1 97.69 86 ALA A N 1
ATOM 665 C CA . ALA A 1 86 ? -4.375 9.719 -5.18 1 97.69 86 ALA A CA 1
ATOM 666 C C . ALA A 1 86 ? -4.523 8.352 -4.531 1 97.69 86 ALA A C 1
ATOM 668 O O . ALA A 1 86 ? -5.637 7.926 -4.203 1 97.69 86 ALA A O 1
ATOM 669 N N . ALA A 1 87 ? -3.449 7.633 -4.371 1 98.5 87 ALA A N 1
ATOM 670 C CA . ALA A 1 87 ? -3.494 6.316 -3.736 1 98.5 87 ALA A CA 1
ATOM 671 C C . ALA A 1 87 ? -4.082 6.406 -2.33 1 98.5 87 ALA A C 1
ATOM 673 O O . ALA A 1 87 ? -4.969 5.625 -1.972 1 98.5 87 ALA A O 1
ATOM 674 N N . TYR A 1 88 ? -3.641 7.375 -1.607 1 98.31 88 TYR A N 1
ATOM 675 C CA . TYR A 1 88 ? -4.066 7.492 -0.217 1 98.31 88 TYR A CA 1
ATOM 676 C C . TYR A 1 88 ? -5.5 8 -0.128 1 98.31 88 TYR A C 1
ATOM 678 O O . TYR A 1 88 ? -6.227 7.668 0.812 1 98.31 88 TYR A O 1
ATOM 686 N N . LEU A 1 89 ? -5.969 8.805 -1.134 1 96.75 89 LEU A N 1
ATOM 687 C CA . LEU A 1 89 ? -7.371 9.211 -1.164 1 96.75 89 LEU A CA 1
ATOM 688 C C . LEU A 1 89 ? -8.281 8.016 -1.414 1 96.75 89 LEU A C 1
ATOM 690 O O . LEU A 1 89 ? -9.352 7.902 -0.81 1 96.75 89 LEU A O 1
ATOM 694 N N . ILE A 1 90 ? -7.852 7.129 -2.291 1 98.44 90 ILE A N 1
ATOM 695 C CA . ILE A 1 90 ? -8.656 5.949 -2.584 1 98.44 90 ILE A CA 1
ATOM 696 C C . ILE A 1 90 ? -8.828 5.113 -1.315 1 98.44 90 ILE A C 1
ATOM 698 O O . ILE A 1 90 ? -9.953 4.75 -0.954 1 98.44 90 ILE A O 1
ATOM 702 N N . TRP A 1 91 ? -7.758 4.836 -0.613 1 98.69 91 TRP A N 1
ATOM 703 C CA . TRP A 1 91 ? -7.828 4.055 0.617 1 98.69 91 TRP A CA 1
ATOM 704 C C . TRP A 1 91 ? -8.664 4.77 1.671 1 98.69 91 TRP A C 1
ATOM 706 O O . TRP A 1 91 ? -9.5 4.152 2.332 1 98.69 91 TRP A O 1
ATOM 716 N N . ASP A 1 92 ? -8.414 6.066 1.781 1 96.69 92 ASP A N 1
ATOM 717 C CA . ASP A 1 92 ? -9.141 6.863 2.768 1 96.69 92 ASP A CA 1
ATOM 718 C C . ASP A 1 92 ? -10.641 6.828 2.504 1 96.69 92 ASP A C 1
ATOM 720 O O . ASP A 1 92 ? -11.438 6.68 3.434 1 96.69 92 ASP A O 1
ATOM 724 N N . ASP A 1 93 ? -11.023 7.035 1.252 1 96.81 93 ASP A N 1
ATOM 725 C CA . ASP A 1 93 ? -12.43 7.02 0.867 1 96.81 93 ASP A CA 1
ATOM 726 C C . ASP A 1 93 ? -13.078 5.684 1.21 1 96.81 93 ASP A C 1
ATOM 728 O O . ASP A 1 93 ? -14.234 5.637 1.632 1 96.81 93 ASP A O 1
ATOM 732 N N . ILE A 1 94 ? -12.352 4.613 1.075 1 97.81 94 ILE A N 1
ATOM 733 C CA . ILE A 1 94 ? -12.852 3.281 1.395 1 97.81 94 ILE A CA 1
ATOM 734 C C . ILE A 1 94 ? -13.031 3.145 2.904 1 97.81 94 ILE A C 1
ATOM 736 O O . ILE A 1 94 ? -14.094 2.729 3.375 1 97.81 94 ILE A O 1
ATOM 740 N N . MET A 1 95 ? -12.055 3.527 3.635 1 96.5 95 MET A N 1
ATOM 741 C CA . MET A 1 95 ? -12.062 3.352 5.082 1 96.5 95 MET A CA 1
ATOM 742 C C . MET A 1 95 ? -13.133 4.227 5.734 1 96.5 95 MET A C 1
ATOM 744 O O . MET A 1 95 ? -13.742 3.828 6.727 1 96.5 95 MET A O 1
ATOM 748 N N . ASP A 1 96 ? -13.406 5.391 5.074 1 92.69 96 ASP A N 1
ATOM 749 C CA . ASP A 1 96 ? -14.367 6.34 5.629 1 92.69 96 ASP A CA 1
ATOM 750 C C . ASP A 1 96 ? -15.742 6.152 5.008 1 92.69 96 ASP A C 1
ATOM 752 O O . ASP A 1 96 ? -16.703 6.844 5.375 1 92.69 96 ASP A O 1
ATOM 756 N N . ALA A 1 97 ? -15.828 5.281 4.082 1 93.56 97 ALA A N 1
ATOM 757 C CA . ALA A 1 97 ? -17.062 5.078 3.326 1 93.56 97 ALA A CA 1
ATOM 758 C C . ALA A 1 97 ? -17.547 6.379 2.691 1 93.56 97 ALA A C 1
ATOM 760 O O . ALA A 1 97 ? -18.734 6.707 2.756 1 93.56 97 ALA A O 1
ATOM 761 N N . SER A 1 98 ? -16.578 7.125 2.195 1 93.31 98 SER A N 1
ATOM 762 C CA . SER A 1 98 ? -16.922 8.391 1.556 1 93.31 98 SER A CA 1
ATOM 763 C C . SER A 1 98 ? -17.672 8.172 0.25 1 93.31 98 SER A C 1
ATOM 765 O O . SER A 1 98 ? -17.422 7.191 -0.458 1 93.31 98 SER A O 1
ATOM 767 N N . GLU A 1 99 ? -18.516 9.156 -0.101 1 93.75 99 GLU A N 1
ATOM 768 C CA . GLU A 1 99 ? -19.344 9 -1.294 1 93.75 99 GLU A CA 1
ATOM 769 C C . GLU A 1 99 ? -18.781 9.781 -2.471 1 93.75 99 GLU A C 1
ATOM 771 O O . GLU A 1 99 ? -18.797 9.305 -3.607 1 93.75 99 GLU A O 1
ATOM 776 N N . TYR A 1 100 ? -18.203 11.008 -2.174 1 92.75 100 TYR A N 1
ATOM 777 C CA . TYR A 1 100 ? -17.734 11.875 -3.248 1 92.75 100 TYR A CA 1
ATOM 778 C C . TYR A 1 100 ? -16.328 12.398 -2.963 1 92.75 100 TYR A C 1
ATOM 780 O O . TYR A 1 100 ? -15.961 12.594 -1.803 1 92.75 100 TYR A O 1
ATOM 788 N N . ARG A 1 101 ? -15.602 12.57 -4.008 1 91.31 101 ARG A N 1
ATOM 789 C CA . ARG A 1 101 ? -14.273 13.18 -4.027 1 91.31 101 ARG A CA 1
ATOM 790 C C . ARG A 1 101 ? -14.078 14.031 -5.273 1 91.31 101 ARG A C 1
ATOM 792 O O . ARG A 1 101 ? -14.297 13.562 -6.395 1 91.31 101 ARG A O 1
ATOM 799 N N . ARG A 1 102 ? -13.734 15.25 -5.055 1 89.81 102 ARG A N 1
ATOM 800 C CA . ARG A 1 102 ? -13.523 16.188 -6.145 1 89.81 102 ARG A CA 1
ATOM 801 C C . ARG A 1 102 ? -14.773 16.297 -7.02 1 89.81 102 ARG A C 1
ATOM 803 O O . ARG A 1 102 ? -14.672 16.297 -8.25 1 89.81 102 ARG A O 1
ATOM 810 N N . GLY A 1 103 ? -15.859 16.25 -6.387 1 88.62 103 GLY A N 1
ATOM 811 C CA . GLY A 1 103 ? -17.141 16.469 -7.055 1 88.62 103 GLY A CA 1
ATOM 812 C C . GLY A 1 103 ? -17.641 15.25 -7.793 1 88.62 103 GLY A C 1
ATOM 813 O O . GLY A 1 103 ? -18.672 15.305 -8.453 1 88.62 103 GLY A O 1
ATOM 814 N N . GLN A 1 104 ? -16.938 14.148 -7.684 1 92.69 104 GLN A N 1
ATOM 815 C CA . GLN A 1 104 ? -17.328 12.906 -8.344 1 92.69 104 GLN A CA 1
ATOM 816 C C . GLN A 1 104 ? -17.422 11.758 -7.34 1 92.69 104 GLN A C 1
ATOM 818 O O . GLN A 1 104 ? -16.891 11.844 -6.234 1 92.69 104 GLN A O 1
ATOM 823 N N . PRO A 1 105 ? -18.172 10.695 -7.73 1 96.06 105 PRO A N 1
ATOM 824 C CA . PRO A 1 105 ? -18.172 9.547 -6.824 1 96.06 105 PRO A CA 1
ATOM 825 C C . PRO A 1 105 ? -16.75 9.031 -6.539 1 96.06 105 PRO A C 1
ATOM 827 O O . PRO A 1 105 ? -15.906 9.008 -7.434 1 96.06 105 PRO A O 1
ATOM 830 N N . CYS A 1 106 ? -16.547 8.648 -5.312 1 97.12 106 CYS A N 1
ATOM 831 C CA . CYS A 1 106 ? -15.273 8.023 -5 1 97.12 106 CYS A CA 1
ATOM 832 C C . CYS A 1 106 ? -15.008 6.832 -5.914 1 97.12 106 CYS A C 1
ATOM 834 O O . CYS A 1 106 ? -15.945 6.156 -6.34 1 97.12 106 CYS A O 1
ATOM 836 N N . TRP A 1 107 ? -13.82 6.551 -6.18 1 97.88 107 TRP A N 1
ATOM 837 C CA . TRP A 1 107 ? -13.438 5.523 -7.145 1 97.88 107 TRP A CA 1
ATOM 838 C C . TRP A 1 107 ? -14.078 4.188 -6.797 1 97.88 107 TRP A C 1
ATOM 840 O O . TRP A 1 107 ? -14.656 3.521 -7.664 1 97.88 107 TRP A O 1
ATOM 850 N N . TYR A 1 108 ? -14.078 3.807 -5.531 1 98.06 108 TYR A N 1
ATOM 851 C CA . TYR A 1 108 ? -14.57 2.494 -5.129 1 98.06 108 TYR A CA 1
ATOM 852 C C . TYR A 1 108 ? -16.094 2.422 -5.254 1 98.06 108 TYR A C 1
ATOM 854 O O . TYR A 1 108 ? -16.672 1.338 -5.188 1 98.06 108 TYR A O 1
ATOM 862 N N . ARG A 1 109 ? -16.703 3.619 -5.465 1 97.56 109 ARG A N 1
ATOM 863 C CA . ARG A 1 109 ? -18.156 3.676 -5.621 1 97.56 109 ARG A CA 1
ATOM 864 C C . ARG A 1 109 ? -18.547 3.625 -7.094 1 97.56 109 ARG A C 1
ATOM 866 O O . ARG A 1 109 ? -19.734 3.504 -7.422 1 97.56 109 ARG A O 1
ATOM 873 N N . ARG A 1 110 ? -17.594 3.732 -7.961 1 96.44 110 ARG A N 1
ATOM 874 C CA . ARG A 1 110 ? -17.891 3.623 -9.383 1 96.44 110 ARG A CA 1
ATOM 875 C C . ARG A 1 110 ? -18.391 2.227 -9.734 1 96.44 110 ARG A C 1
ATOM 877 O O . ARG A 1 110 ? -17.938 1.236 -9.156 1 96.44 110 ARG A O 1
ATOM 884 N N . ASP A 1 111 ? -19.188 2.195 -10.758 1 92.88 111 ASP A N 1
ATOM 885 C CA . ASP A 1 111 ? -19.75 0.923 -11.195 1 92.88 111 ASP A CA 1
ATOM 886 C C . ASP A 1 111 ? -18.656 -0.055 -11.609 1 92.88 111 ASP A C 1
ATOM 888 O O . ASP A 1 111 ? -17.781 0.285 -12.414 1 92.88 111 ASP A O 1
ATOM 892 N N . GLY A 1 112 ? -18.75 -1.189 -11 1 91.25 112 GLY A N 1
ATOM 893 C CA . GLY A 1 112 ? -17.859 -2.262 -11.406 1 91.25 112 GLY A CA 1
ATOM 894 C C . GLY A 1 112 ? -16.516 -2.223 -10.688 1 91.25 112 GLY A C 1
ATOM 895 O O . GLY A 1 112 ? -15.641 -3.041 -10.961 1 91.25 112 GLY A O 1
ATOM 896 N N . VAL A 1 113 ? -16.281 -1.278 -9.781 1 95.31 113 VAL A N 1
ATOM 897 C CA . VAL A 1 113 ? -14.984 -1.166 -9.125 1 95.31 113 VAL A CA 1
ATOM 898 C C . VAL A 1 113 ? -15.055 -1.802 -7.734 1 95.31 113 VAL A C 1
ATOM 900 O O . VAL A 1 113 ? -14.484 -2.871 -7.504 1 95.31 113 VAL A O 1
ATOM 903 N N . GLY A 1 114 ? -15.891 -1.309 -6.816 1 95.75 114 GLY A N 1
ATOM 904 C CA . GLY A 1 114 ? -16.031 -1.844 -5.473 1 95.75 114 GLY A CA 1
ATOM 905 C C . GLY A 1 114 ? -14.727 -1.848 -4.699 1 95.75 114 GLY A C 1
ATOM 906 O O . GLY A 1 114 ? -13.945 -0.898 -4.785 1 95.75 114 GLY A O 1
ATOM 907 N N . LEU A 1 115 ? -14.484 -2.908 -3.926 1 96.88 115 LEU A N 1
ATOM 908 C CA . LEU A 1 115 ? -13.328 -2.938 -3.029 1 96.88 115 LEU A CA 1
ATOM 909 C C . LEU A 1 115 ? -12.07 -3.354 -3.779 1 96.88 115 LEU A C 1
ATOM 911 O O . LEU A 1 115 ? -10.969 -3.314 -3.223 1 96.88 115 LEU A O 1
ATOM 915 N N . SER A 1 116 ? -12.188 -3.68 -5.094 1 97 116 SER A N 1
ATOM 916 C CA . SER A 1 116 ? -10.992 -3.871 -5.906 1 97 116 SER A CA 1
ATOM 917 C C . SER A 1 116 ? -10.133 -2.607 -5.938 1 97 116 SER A C 1
ATOM 919 O O . SER A 1 116 ? -8.945 -2.664 -6.242 1 97 116 SER A O 1
ATOM 921 N N . ALA A 1 117 ? -10.812 -1.478 -5.551 1 98.38 117 ALA A N 1
ATOM 922 C CA . ALA A 1 117 ? -10.133 -0.185 -5.484 1 98.38 117 ALA A CA 1
ATOM 923 C C . ALA A 1 117 ? -8.961 -0.23 -4.508 1 98.38 117 ALA A C 1
ATOM 925 O O . ALA A 1 117 ? -8.008 0.544 -4.633 1 98.38 117 ALA A O 1
ATOM 926 N N . VAL A 1 118 ? -9.008 -1.155 -3.514 1 98.75 118 VAL A N 1
ATOM 927 C CA . VAL A 1 118 ? -7.895 -1.313 -2.578 1 98.75 118 VAL A CA 1
ATOM 928 C C . VAL A 1 118 ? -6.617 -1.64 -3.346 1 98.75 118 VAL A C 1
ATOM 930 O O . VAL A 1 118 ? -5.574 -1.015 -3.125 1 98.75 118 VAL A O 1
ATOM 933 N N . ASN A 1 119 ? -6.68 -2.537 -4.258 1 98.62 119 ASN A N 1
ATOM 934 C CA . ASN A 1 119 ? -5.523 -2.932 -5.059 1 98.62 119 ASN A CA 1
ATOM 935 C C . ASN A 1 119 ? -5.125 -1.839 -6.047 1 98.62 119 ASN A C 1
ATOM 937 O O . ASN A 1 119 ? -3.943 -1.664 -6.34 1 98.62 119 ASN A O 1
ATOM 941 N N . ASP A 1 120 ? -6.156 -1.148 -6.594 1 98.56 120 ASP A N 1
ATOM 942 C CA . ASP A 1 120 ? -5.844 -0.058 -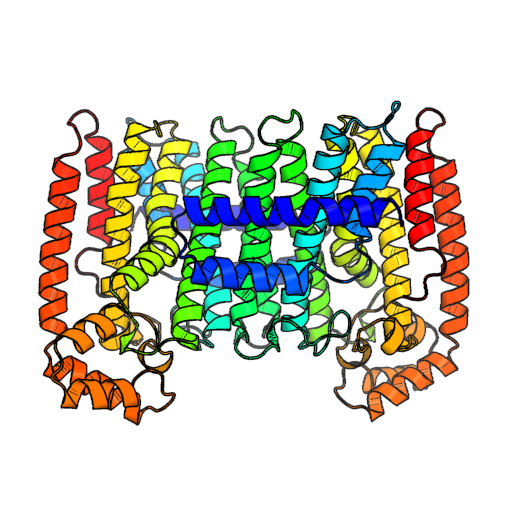7.512 1 98.56 120 ASP A CA 1
ATOM 943 C C . ASP A 1 120 ? -4.926 0.968 -6.852 1 98.56 120 ASP A C 1
ATOM 945 O O . ASP A 1 120 ? -3.965 1.436 -7.469 1 98.56 120 ASP A O 1
ATOM 949 N N . ALA A 1 121 ? -5.246 1.258 -5.621 1 98.81 121 ALA A N 1
ATOM 950 C CA . ALA A 1 121 ? -4.41 2.201 -4.879 1 98.81 121 ALA A CA 1
ATOM 951 C C . ALA A 1 121 ? -3.012 1.635 -4.652 1 98.81 121 ALA A C 1
ATOM 953 O O . ALA A 1 121 ? -2.02 2.359 -4.75 1 98.81 121 ALA A O 1
ATOM 954 N N . CYS A 1 122 ? -2.902 0.339 -4.336 1 98.75 122 CYS A N 1
ATOM 955 C CA . CYS A 1 122 ? -1.603 -0.304 -4.188 1 98.75 122 CYS A CA 1
ATOM 956 C C . CYS A 1 122 ? -0.773 -0.154 -5.457 1 98.75 122 CYS A C 1
ATOM 958 O O . CYS A 1 122 ? 0.409 0.188 -5.395 1 98.75 122 CYS A O 1
ATOM 960 N N . LEU A 1 123 ? -1.412 -0.402 -6.547 1 98.5 123 LEU A N 1
ATOM 961 C CA . LEU A 1 123 ? -0.708 -0.396 -7.828 1 98.5 123 LEU A CA 1
ATOM 962 C C . LEU A 1 123 ? -0.291 1.021 -8.211 1 98.5 123 LEU A C 1
ATOM 964 O O . LEU A 1 123 ? 0.765 1.219 -8.812 1 98.5 123 LEU A O 1
ATOM 968 N N . ILE A 1 124 ? -1.119 2.029 -7.887 1 98.56 124 ILE A N 1
ATOM 969 C CA . ILE A 1 124 ? -0.713 3.416 -8.094 1 98.56 124 ILE A CA 1
ATOM 970 C C . ILE A 1 124 ? 0.557 3.703 -7.297 1 98.56 124 ILE A C 1
ATOM 972 O O . ILE A 1 124 ? 1.511 4.281 -7.824 1 98.56 124 ILE A O 1
ATOM 976 N N . LYS A 1 125 ? 0.579 3.279 -6.09 1 98.25 125 LYS A N 1
ATOM 977 C CA . LYS A 1 125 ? 1.753 3.506 -5.25 1 98.25 125 LYS A CA 1
ATOM 978 C C . LYS A 1 125 ? 2.98 2.801 -5.82 1 98.25 125 LYS A C 1
ATOM 980 O O . LYS A 1 125 ? 4.066 3.383 -5.879 1 98.25 125 LYS A O 1
ATOM 985 N N . SER A 1 126 ? 2.818 1.569 -6.238 1 97.69 126 SER A N 1
ATOM 986 C CA . SER A 1 126 ? 3.936 0.837 -6.828 1 97.69 126 SER A CA 1
ATOM 987 C C . SER A 1 126 ? 4.391 1.479 -8.133 1 97.69 126 SER A C 1
ATOM 989 O O . SER A 1 126 ? 5.574 1.437 -8.477 1 97.69 126 SER A O 1
ATOM 991 N N . SER A 1 127 ? 3.484 2.082 -8.852 1 98.06 127 SER A N 1
ATOM 992 C CA . SER A 1 127 ? 3.82 2.758 -10.102 1 98.06 127 SER A CA 1
ATOM 993 C C . SER A 1 127 ? 4.727 3.959 -9.852 1 98.06 127 SER A C 1
ATOM 995 O O . SER A 1 127 ? 5.547 4.312 -10.703 1 98.06 127 SER A O 1
ATOM 997 N N . ILE A 1 128 ? 4.586 4.582 -8.672 1 98.25 128 ILE A N 1
ATOM 998 C CA . ILE A 1 128 ? 5.453 5.703 -8.32 1 98.25 128 ILE A CA 1
ATOM 999 C C . ILE A 1 128 ? 6.91 5.25 -8.336 1 98.25 128 ILE A C 1
ATOM 1001 O O . ILE A 1 128 ? 7.766 5.906 -8.938 1 98.25 128 ILE A O 1
ATOM 1005 N N . ARG A 1 129 ? 7.141 4.16 -7.695 1 95.75 129 ARG A N 1
ATOM 1006 C CA . ARG A 1 129 ? 8.508 3.645 -7.645 1 95.75 129 ARG A CA 1
ATOM 1007 C C . ARG A 1 129 ? 9.008 3.281 -9.039 1 95.75 129 ARG A C 1
ATOM 1009 O O . ARG A 1 129 ? 10.172 3.514 -9.367 1 95.75 129 ARG A O 1
ATOM 1016 N N . ALA A 1 130 ? 8.172 2.637 -9.844 1 96.19 130 ALA A N 1
ATOM 1017 C CA . ALA A 1 130 ? 8.555 2.258 -11.195 1 96.19 130 ALA A CA 1
ATOM 1018 C C . ALA A 1 130 ? 8.938 3.482 -12.023 1 96.19 130 ALA A C 1
ATOM 1020 O O . ALA A 1 130 ? 9.953 3.484 -12.719 1 96.19 130 ALA A O 1
ATOM 1021 N N . LEU A 1 131 ? 8.172 4.508 -11.922 1 97.88 131 LEU A N 1
ATOM 1022 C CA . LEU A 1 131 ? 8.406 5.727 -12.68 1 97.88 131 LEU A CA 1
ATOM 1023 C C . LEU A 1 131 ? 9.609 6.484 -12.133 1 97.88 131 LEU A C 1
ATOM 1025 O O . LEU A 1 131 ? 10.383 7.07 -12.898 1 97.88 131 LEU A O 1
ATOM 1029 N N . LEU A 1 132 ? 9.734 6.48 -10.805 1 98.12 132 LEU A N 1
ATOM 1030 C CA . LEU A 1 132 ? 10.898 7.117 -10.195 1 98.12 132 LEU A CA 1
ATOM 1031 C C . LEU A 1 132 ? 12.188 6.496 -10.711 1 98.12 132 LEU A C 1
ATOM 1033 O O . LEU A 1 132 ? 13.141 7.211 -11.047 1 98.12 132 LEU A O 1
ATOM 1037 N N . ARG A 1 133 ? 12.211 5.227 -10.766 1 95.69 133 ARG A N 1
ATOM 1038 C CA . ARG A 1 133 ? 13.383 4.523 -11.273 1 95.69 133 ARG A CA 1
ATOM 1039 C C . ARG A 1 133 ? 13.609 4.84 -12.75 1 95.69 133 ARG A C 1
ATOM 1041 O O . ARG A 1 133 ? 14.742 5.098 -13.164 1 95.69 133 ARG A O 1
ATOM 1048 N N . HIS A 1 134 ? 12.562 4.824 -13.484 1 96.19 134 HIS A N 1
ATOM 1049 C CA . HIS A 1 134 ? 12.633 5.055 -14.922 1 96.19 134 HIS A CA 1
ATOM 1050 C C . HIS A 1 134 ? 13.266 6.406 -15.227 1 96.19 134 HIS A C 1
ATOM 1052 O O . HIS A 1 134 ? 14.125 6.508 -16.109 1 96.19 134 HIS A O 1
ATOM 1058 N N . TYR A 1 135 ? 12.922 7.395 -14.484 1 97.94 135 TYR A N 1
ATOM 1059 C CA . TYR A 1 135 ? 13.32 8.75 -14.844 1 97.94 135 TYR A CA 1
ATOM 1060 C C . TYR A 1 135 ? 14.586 9.164 -14.094 1 97.94 135 TYR A C 1
ATOM 1062 O O . TYR A 1 135 ? 15.359 9.992 -14.578 1 97.94 135 TYR A O 1
ATOM 1070 N N . PHE A 1 136 ? 14.852 8.562 -12.891 1 98.31 136 PHE A N 1
ATOM 1071 C CA . PHE A 1 136 ? 15.805 9.25 -12.023 1 98.31 136 PHE A CA 1
ATOM 1072 C C . PHE A 1 136 ? 16.859 8.281 -11.523 1 98.31 136 PHE A C 1
ATOM 1074 O O . PHE A 1 136 ? 17.656 8.625 -10.641 1 98.31 136 PHE A O 1
ATOM 1081 N N . LEU A 1 137 ? 16.906 7.07 -12.078 1 95.88 137 LEU A N 1
ATOM 1082 C CA . LEU A 1 137 ? 17.844 6.066 -11.586 1 95.88 137 LEU A CA 1
ATOM 1083 C C . LEU A 1 137 ? 19.266 6.605 -11.586 1 95.88 137 LEU A C 1
ATOM 1085 O O . LEU A 1 137 ? 20.062 6.301 -10.68 1 95.88 137 LEU A O 1
ATOM 1089 N N . ASP A 1 138 ? 19.625 7.422 -12.531 1 96.56 138 ASP A N 1
ATOM 1090 C CA . ASP A 1 138 ? 21 7.902 -12.695 1 96.56 138 ASP A CA 1
ATOM 1091 C C . ASP A 1 138 ? 21.203 9.234 -11.977 1 96.56 138 ASP A C 1
ATOM 1093 O O . ASP A 1 138 ? 22.312 9.781 -11.961 1 96.56 138 ASP A O 1
ATOM 1097 N N . HIS A 1 139 ? 20.156 9.766 -11.438 1 97.75 139 HIS A N 1
ATOM 1098 C CA . HIS A 1 139 ? 20.312 11.016 -10.695 1 97.75 139 HIS A CA 1
ATOM 1099 C C . HIS A 1 139 ? 21.125 10.805 -9.422 1 97.75 139 HIS A C 1
ATOM 1101 O O . HIS A 1 139 ? 20.953 9.797 -8.727 1 97.75 139 HIS A O 1
ATOM 1107 N N . PRO A 1 140 ? 21.984 11.742 -9.07 1 97.44 140 PRO A N 1
ATOM 1108 C CA . PRO A 1 140 ? 22.859 11.578 -7.91 1 97.44 140 PRO A CA 1
ATOM 1109 C C . PRO A 1 140 ? 22.094 11.422 -6.602 1 97.44 140 PRO A C 1
ATOM 1111 O O . PRO A 1 140 ? 22.578 10.812 -5.652 1 97.44 140 PRO A O 1
ATOM 1114 N N . CYS A 1 141 ? 20.891 11.969 -6.586 1 97.31 141 CYS A N 1
ATOM 1115 C CA . CYS A 1 141 ? 20.094 11.93 -5.363 1 97.31 141 CYS A CA 1
ATOM 1116 C C . CYS A 1 141 ? 18.953 10.922 -5.488 1 97.31 141 CYS A C 1
ATOM 1118 O O . CYS A 1 141 ? 17.922 11.055 -4.824 1 97.31 141 CYS A O 1
ATOM 1120 N N . TYR A 1 142 ? 19.078 9.922 -6.316 1 97.06 142 TYR A N 1
ATOM 1121 C CA . TYR A 1 142 ? 18.016 8.938 -6.531 1 97.06 142 TYR A CA 1
ATOM 1122 C C . TYR A 1 142 ? 17.625 8.266 -5.219 1 97.06 142 TYR A C 1
ATOM 1124 O O . TYR A 1 142 ? 16.438 8.133 -4.918 1 97.06 142 TYR A O 1
ATOM 1132 N N . SER A 1 143 ? 18.609 7.879 -4.41 1 94.31 143 SER A N 1
ATOM 1133 C CA . SER A 1 143 ? 18.328 7.176 -3.16 1 94.31 143 SER A CA 1
ATOM 1134 C C . SER A 1 143 ? 17.562 8.055 -2.184 1 94.31 143 SER A C 1
ATOM 1136 O O . SER A 1 143 ? 16.688 7.57 -1.455 1 94.31 143 SER A O 1
ATOM 1138 N N . GLN A 1 144 ? 17.875 9.344 -2.209 1 96.25 144 GLN A N 1
ATOM 1139 C CA . GLN A 1 144 ? 17.172 10.273 -1.326 1 96.25 144 GLN A CA 1
ATOM 1140 C C . GLN A 1 144 ? 15.742 10.5 -1.786 1 96.25 144 GLN A C 1
ATOM 1142 O O . GLN A 1 144 ? 14.828 10.625 -0.963 1 96.25 144 GLN A O 1
ATOM 1147 N N . LEU A 1 145 ? 15.555 10.555 -3.121 1 98.19 145 LEU A N 1
ATOM 1148 C CA . LEU A 1 145 ? 14.211 10.703 -3.66 1 98.19 145 LEU A CA 1
ATOM 1149 C C . LEU A 1 145 ? 13.344 9.508 -3.283 1 98.19 145 LEU A C 1
ATOM 1151 O O . LEU A 1 145 ? 12.203 9.672 -2.836 1 98.19 145 LEU A O 1
ATOM 1155 N N . GLU A 1 146 ? 13.906 8.328 -3.369 1 96.25 146 GLU A N 1
ATOM 1156 C CA . GLU A 1 146 ? 13.195 7.109 -2.988 1 96.25 146 GLU A CA 1
ATOM 1157 C C . GLU A 1 146 ? 12.891 7.094 -1.493 1 96.25 146 GLU A C 1
ATOM 1159 O O . GLU A 1 146 ? 11.781 6.762 -1.084 1 96.25 146 GLU A O 1
ATOM 1164 N N . ALA A 1 147 ? 13.891 7.461 -0.738 1 95.19 147 ALA A N 1
ATOM 1165 C CA . ALA A 1 147 ? 13.742 7.457 0.715 1 95.19 147 ALA A CA 1
ATOM 1166 C C . ALA A 1 147 ? 12.656 8.438 1.16 1 95.19 147 ALA A C 1
ATOM 1168 O O . ALA A 1 147 ? 11.945 8.172 2.131 1 95.19 147 ALA A O 1
ATOM 1169 N N . LEU A 1 148 ? 12.555 9.492 0.472 1 97.25 148 LEU A N 1
ATOM 1170 C CA . LEU A 1 148 ? 11.57 10.516 0.821 1 97.25 148 LEU A CA 1
ATOM 1171 C C . LEU A 1 148 ? 10.148 10 0.602 1 97.25 148 LEU A C 1
ATOM 1173 O O . LEU A 1 148 ? 9.266 10.242 1.421 1 97.25 148 LEU A O 1
ATOM 1177 N N . PHE A 1 149 ? 9.914 9.312 -0.488 1 98.12 149 PHE A N 1
ATOM 1178 C CA . PHE A 1 149 ? 8.602 8.734 -0.727 1 98.12 149 PHE A CA 1
ATOM 1179 C C . PHE A 1 149 ? 8.281 7.668 0.312 1 98.12 149 PHE A C 1
ATOM 1181 O O . PHE A 1 149 ? 7.129 7.535 0.738 1 98.12 149 PHE A O 1
ATOM 1188 N N . HIS A 1 150 ? 9.242 6.938 0.72 1 96.25 150 HIS A N 1
ATOM 1189 C CA . HIS A 1 150 ? 9.031 5.934 1.757 1 96.25 150 HIS A CA 1
ATOM 1190 C C . HIS A 1 150 ? 8.688 6.582 3.092 1 96.25 150 HIS A C 1
ATOM 1192 O O . HIS A 1 150 ? 7.816 6.098 3.818 1 96.25 150 HIS A O 1
ATOM 1198 N N . GLU A 1 151 ? 9.414 7.617 3.385 1 96.25 151 GLU A N 1
ATOM 1199 C CA . GLU A 1 151 ? 9.117 8.328 4.625 1 96.25 151 GLU A CA 1
ATOM 1200 C C . GLU A 1 151 ? 7.711 8.914 4.609 1 96.25 151 GLU A C 1
ATOM 1202 O O . GLU A 1 151 ? 6.988 8.828 5.605 1 96.25 151 GLU A O 1
ATOM 1207 N N . ALA A 1 152 ? 7.398 9.492 3.492 1 98.25 152 ALA A N 1
ATOM 1208 C CA . ALA A 1 152 ? 6.051 10.047 3.35 1 98.25 152 ALA A CA 1
ATOM 1209 C C . ALA A 1 152 ? 4.992 8.961 3.551 1 98.25 152 ALA A C 1
ATOM 1211 O O . ALA A 1 152 ? 3.988 9.188 4.23 1 98.25 152 ALA A O 1
ATOM 1212 N N . ALA A 1 153 ? 5.219 7.789 2.996 1 98.38 153 ALA A N 1
ATOM 1213 C CA . ALA A 1 153 ? 4.273 6.684 3.133 1 98.38 153 ALA A CA 1
ATOM 1214 C C . ALA A 1 153 ? 4.16 6.234 4.586 1 98.38 153 ALA A C 1
ATOM 1216 O O . ALA A 1 153 ? 3.057 6.133 5.129 1 98.38 153 ALA A O 1
ATOM 1217 N N . PHE A 1 154 ? 5.27 6.043 5.215 1 97.62 154 PHE A N 1
ATOM 1218 C CA . PHE A 1 154 ? 5.324 5.562 6.59 1 97.62 154 PHE A CA 1
ATOM 1219 C C . PHE A 1 154 ? 4.613 6.531 7.527 1 97.62 154 PHE A C 1
ATOM 1221 O O . PHE A 1 154 ? 3.764 6.121 8.32 1 97.62 154 PHE A O 1
ATOM 1228 N N . ARG A 1 155 ? 4.875 7.777 7.355 1 97.19 155 ARG A N 1
ATOM 1229 C CA . ARG A 1 155 ? 4.27 8.797 8.211 1 97.19 155 ARG A CA 1
ATOM 1230 C C . ARG A 1 155 ? 2.773 8.906 7.953 1 97.19 155 ARG A C 1
ATOM 1232 O O . ARG A 1 155 ? 1.979 8.992 8.891 1 97.19 155 ARG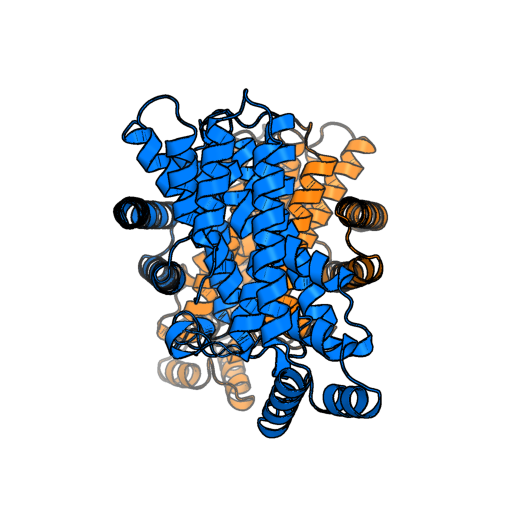 A O 1
ATOM 1239 N N . THR A 1 156 ? 2.42 8.938 6.691 1 98.56 156 THR A N 1
ATOM 1240 C CA . THR A 1 156 ? 1.01 9.062 6.34 1 98.56 156 THR A CA 1
ATOM 1241 C C . THR A 1 156 ? 0.206 7.898 6.914 1 98.56 156 THR A C 1
ATOM 1243 O O . THR A 1 156 ? -0.886 8.094 7.449 1 98.56 156 THR A O 1
ATOM 1246 N N . GLU A 1 157 ? 0.758 6.723 6.859 1 98.5 157 GLU A N 1
ATOM 1247 C CA . GLU A 1 157 ? 0.084 5.523 7.348 1 98.5 157 GLU A CA 1
ATOM 1248 C C . GLU A 1 157 ? 0.021 5.504 8.867 1 98.5 157 GLU A C 1
ATOM 1250 O O . GLU A 1 157 ? -0.947 5.008 9.453 1 98.5 157 GLU A O 1
ATOM 1255 N N . LEU A 1 158 ? 1.019 6.035 9.492 1 97.56 158 LEU A N 1
ATOM 1256 C CA . LEU A 1 158 ? 0.978 6.195 10.945 1 97.56 158 LEU A CA 1
ATOM 1257 C C . LEU A 1 158 ? -0.094 7.199 11.352 1 97.56 158 LEU A C 1
ATOM 1259 O O . LEU A 1 158 ? -0.839 6.969 12.305 1 97.56 158 LEU A O 1
ATOM 1263 N N . GLY A 1 159 ? -0.094 8.352 10.648 1 97.5 159 GLY A N 1
ATOM 1264 C CA . GLY A 1 159 ? -1.149 9.32 10.898 1 97.5 159 GLY A CA 1
ATOM 1265 C C . GLY A 1 159 ? -2.541 8.75 10.695 1 97.5 159 GLY A C 1
ATOM 1266 O O . GLY A 1 159 ? -3.453 9.031 11.469 1 97.5 159 GLY A O 1
ATOM 1267 N N . GLN A 1 160 ? -2.715 7.957 9.648 1 97.5 160 GLN A N 1
ATOM 1268 C CA . GLN A 1 160 ? -3.996 7.32 9.359 1 97.5 160 GLN A CA 1
ATOM 1269 C C . GLN A 1 160 ? -4.371 6.324 10.453 1 97.5 160 GLN A C 1
ATOM 1271 O O . GLN A 1 160 ? -5.543 6.199 10.812 1 97.5 160 GLN A O 1
ATOM 1276 N N . LEU A 1 161 ? -3.359 5.547 10.938 1 96.88 161 LEU A N 1
ATOM 1277 C CA . LEU A 1 161 ? -3.594 4.641 12.055 1 96.88 161 LEU A CA 1
ATOM 1278 C C . LEU A 1 161 ? -4.148 5.395 13.266 1 96.88 161 LEU A C 1
ATOM 1280 O O . LEU A 1 161 ? -5.117 4.949 13.883 1 96.88 161 LEU A O 1
ATOM 1284 N N . ALA A 1 162 ? -3.537 6.496 13.586 1 95.88 162 ALA A N 1
ATOM 1285 C CA . ALA A 1 162 ? -3.982 7.316 14.711 1 95.88 162 ALA A CA 1
ATOM 1286 C C . ALA A 1 162 ? -5.387 7.863 14.469 1 95.88 162 ALA A C 1
ATOM 1288 O O . ALA A 1 162 ? -6.219 7.883 15.383 1 95.88 162 ALA A O 1
ATOM 1289 N N . ASP A 1 163 ? -5.637 8.297 13.266 1 96 163 ASP A N 1
ATOM 1290 C CA . ASP A 1 163 ? -6.938 8.844 12.883 1 96 163 ASP A CA 1
ATOM 1291 C C . ASP A 1 163 ? -8.039 7.797 13.039 1 96 163 ASP A C 1
ATOM 1293 O O . ASP A 1 163 ? -9.07 8.062 13.656 1 96 163 ASP A O 1
ATOM 1297 N N . MET A 1 164 ? -7.805 6.578 12.562 1 93.69 164 MET A N 1
ATOM 1298 C CA . MET A 1 164 ? -8.797 5.508 12.617 1 93.69 164 MET A CA 1
ATOM 1299 C C . MET A 1 164 ? -9.008 5.039 14.055 1 93.69 164 MET A C 1
ATOM 1301 O O . MET A 1 164 ? -10.141 4.77 14.461 1 93.69 164 MET A O 1
ATOM 1305 N N . THR A 1 165 ? -7.949 4.957 14.781 1 90.44 165 THR A N 1
ATOM 1306 C CA . THR A 1 165 ? -8.039 4.531 16.172 1 90.44 165 THR A CA 1
ATOM 1307 C C . THR A 1 165 ? -8.852 5.527 17 1 90.44 165 THR A C 1
ATOM 1309 O O . THR A 1 165 ? -9.664 5.133 17.844 1 90.44 165 THR A O 1
ATOM 1312 N N . THR A 1 166 ? -8.672 6.73 16.75 1 85.62 166 THR A N 1
ATOM 1313 C CA . THR A 1 166 ? -9.391 7.766 17.469 1 85.62 166 THR A CA 1
ATOM 1314 C C . THR A 1 166 ? -10.875 7.758 17.094 1 85.62 166 THR A C 1
ATOM 1316 O O . THR A 1 166 ? -11.742 7.824 17.969 1 85.62 166 THR A O 1
ATOM 1319 N N . SER A 1 167 ? -11.156 7.578 15.922 1 84 167 SER A N 1
ATOM 1320 C CA . SER A 1 167 ? -12.531 7.586 15.43 1 84 167 SER A CA 1
ATOM 1321 C C . SER A 1 167 ? -13.305 6.371 15.938 1 84 167 SER A C 1
ATOM 1323 O O . SER A 1 167 ? -14.492 6.473 16.25 1 84 167 SER A O 1
ATOM 1325 N N . ASP A 1 168 ? -12.609 5.316 16.078 1 79.81 168 ASP A N 1
ATOM 1326 C CA . ASP A 1 168 ? -13.273 4.059 16.391 1 79.81 168 ASP A CA 1
ATOM 1327 C C . ASP A 1 168 ? -13.367 3.844 17.906 1 79.81 168 ASP A C 1
ATOM 1329 O O . ASP A 1 168 ? -14.289 3.18 18.391 1 79.81 168 ASP A O 1
ATOM 1333 N N . GLN A 1 169 ? -12.484 4.512 18.609 1 77.56 169 GLN A N 1
ATOM 1334 C CA . GLN A 1 169 ? -12.344 4.031 19.984 1 77.56 169 GLN A CA 1
ATOM 1335 C C . GLN A 1 169 ? -12.43 5.184 20.984 1 77.56 169 GLN A C 1
ATOM 1337 O O . GLN A 1 169 ? -12.531 4.961 22.188 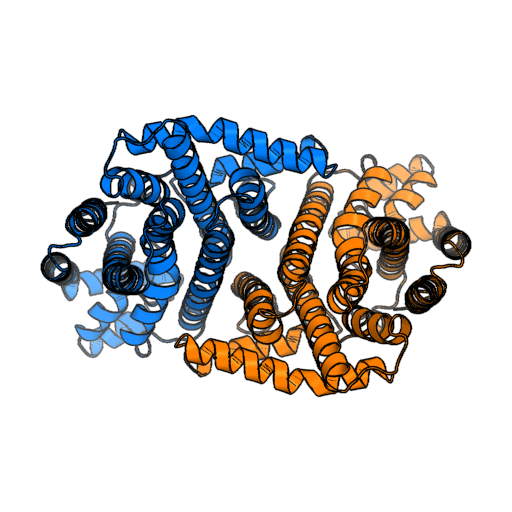1 77.56 169 GLN A O 1
ATOM 1342 N N . CYS A 1 170 ? -12.391 6.398 20.438 1 78.06 170 CYS A N 1
ATOM 1343 C CA . CYS A 1 170 ? -12.273 7.504 21.391 1 78.06 170 CYS A CA 1
ATOM 1344 C C . CYS A 1 170 ? -13.586 8.266 21.5 1 78.06 170 CYS A C 1
ATOM 1346 O O . CYS A 1 170 ? -14.344 8.367 20.531 1 78.06 170 CYS A O 1
ATOM 1348 N N . HIS A 1 171 ? -13.641 8.727 22.734 1 85.94 171 HIS A N 1
ATOM 1349 C CA . HIS A 1 171 ? -14.695 9.703 22.969 1 85.94 171 HIS A CA 1
ATOM 1350 C C . HIS A 1 171 ? -14.18 11.133 22.812 1 85.94 171 HIS A C 1
ATOM 1352 O O . HIS A 1 171 ? -12.977 11.375 22.922 1 85.94 171 HIS A O 1
ATOM 1358 N N . LEU A 1 172 ? -15.109 11.969 22.531 1 89.12 172 LEU A N 1
ATOM 1359 C CA . LEU A 1 172 ? -14.773 13.367 22.281 1 89.12 172 LEU A CA 1
ATOM 1360 C C . LEU A 1 172 ? -13.906 13.938 23.406 1 89.12 172 LEU A C 1
ATOM 1362 O O . LEU A 1 172 ? -12.977 14.695 23.156 1 89.12 172 LEU A O 1
ATOM 1366 N N . ALA A 1 173 ? -14.164 13.477 24.594 1 84.94 173 ALA A N 1
ATOM 1367 C CA . ALA A 1 173 ? -13.453 13.992 25.766 1 84.94 173 ALA A CA 1
ATOM 1368 C C . ALA A 1 173 ? -11.984 13.562 25.75 1 84.94 173 ALA A C 1
ATOM 1370 O O . ALA A 1 173 ? -11.148 14.188 26.406 1 84.94 173 ALA A O 1
ATOM 1371 N N . ASP A 1 174 ? -11.68 12.586 24.922 1 88.06 174 ASP A N 1
ATOM 1372 C CA . ASP A 1 174 ? -10.328 12.039 24.891 1 88.06 174 ASP A CA 1
ATOM 1373 C C . ASP A 1 174 ? -9.547 12.57 23.688 1 88.06 174 ASP A C 1
ATOM 1375 O O . ASP A 1 174 ? -8.367 12.266 23.516 1 88.06 174 ASP A O 1
ATOM 1379 N N . MET A 1 175 ? -10.195 13.375 22.938 1 93 175 MET A N 1
ATOM 1380 C CA . MET A 1 175 ? -9.516 13.992 21.797 1 93 175 MET A CA 1
ATOM 1381 C C . MET A 1 175 ? -8.734 15.227 22.234 1 93 175 MET A C 1
ATOM 1383 O O . MET A 1 175 ? -9.32 16.188 22.734 1 93 175 MET A O 1
ATOM 1387 N N . THR A 1 176 ? -7.406 15.141 22.125 1 94.38 176 THR A N 1
ATOM 1388 C CA . THR A 1 176 ? -6.531 16.219 22.578 1 94.38 176 THR A CA 1
ATOM 1389 C C . THR A 1 176 ? -5.84 16.891 21.391 1 94.38 176 THR A C 1
ATOM 1391 O O . THR A 1 176 ? -5.762 16.312 20.297 1 94.38 176 THR A O 1
ATOM 1394 N N . MET A 1 177 ? -5.363 18.094 21.656 1 96.25 177 MET A N 1
ATOM 1395 C CA . MET A 1 177 ? -4.625 18.812 20.625 1 96.25 177 MET A CA 1
ATOM 1396 C C . MET A 1 177 ? -3.324 18.094 20.281 1 96.25 177 MET A C 1
ATOM 1398 O O . MET A 1 177 ? -2.857 18.141 19.141 1 96.25 177 MET A O 1
ATOM 1402 N N . GLU A 1 178 ? -2.789 17.359 21.25 1 95.31 178 GLU A N 1
ATOM 1403 C CA . GLU A 1 178 ? -1.593 16.562 21 1 95.31 178 GLU A CA 1
ATOM 1404 C C . GLU A 1 178 ? -1.872 15.445 19.984 1 95.31 178 GLU A C 1
ATOM 1406 O O . GLU A 1 178 ? -1.099 15.242 19.047 1 95.31 178 GLU A O 1
ATOM 1411 N N . ARG A 1 179 ? -2.986 14.766 20.188 1 94.69 179 ARG A N 1
ATOM 1412 C CA . ARG A 1 179 ? -3.395 13.719 19.25 1 94.69 179 ARG A CA 1
ATOM 1413 C C . ARG A 1 179 ? -3.682 14.297 17.859 1 94.69 179 ARG A C 1
ATOM 1415 O O . ARG A 1 179 ? -3.248 13.742 16.859 1 94.69 179 ARG A O 1
ATOM 1422 N N . TYR A 1 180 ? -4.387 15.391 17.922 1 97.38 180 TYR A N 1
ATOM 1423 C CA . TYR A 1 180 ? -4.715 16.062 16.672 1 97.38 180 TYR A CA 1
ATOM 1424 C C . TYR A 1 180 ? -3.451 16.469 15.922 1 97.38 180 TYR A C 1
ATOM 1426 O O . TYR A 1 180 ? -3.346 16.234 14.711 1 97.38 180 TYR A O 1
ATOM 1434 N N . THR A 1 181 ? -2.533 17 16.609 1 97.69 181 THR A N 1
ATOM 1435 C CA . THR A 1 181 ? -1.296 17.469 15.992 1 97.69 181 THR A CA 1
ATOM 1436 C C . THR A 1 181 ? -0.517 16.297 15.398 1 97.69 181 THR A C 1
ATOM 1438 O O . THR A 1 181 ? 0.021 16.391 14.297 1 97.69 181 THR A O 1
ATOM 1441 N N . PHE A 1 182 ? -0.457 15.188 16.094 1 96.88 182 PHE A N 1
ATOM 1442 C CA . PHE A 1 182 ? 0.2 13.992 15.57 1 96.88 182 PHE A CA 1
ATOM 1443 C C . PHE A 1 182 ? -0.447 13.547 14.266 1 96.88 182 PHE A C 1
ATOM 1445 O O . PHE A 1 182 ? 0.248 13.266 13.289 1 96.88 182 PHE A O 1
ATOM 1452 N N . ILE A 1 183 ? -1.745 13.516 14.25 1 97.5 183 ILE A N 1
ATOM 1453 C CA . ILE A 1 183 ? -2.486 13.086 13.062 1 97.5 183 ILE A CA 1
ATOM 1454 C C . ILE A 1 183 ? -2.236 14.07 11.922 1 97.5 183 ILE A C 1
ATOM 1456 O O . ILE A 1 183 ? -1.872 13.664 10.812 1 97.5 183 ILE A O 1
ATOM 1460 N N . ALA A 1 184 ? -2.34 15.352 12.18 1 98.06 184 ALA A N 1
ATOM 1461 C CA . ALA A 1 184 ? -2.221 16.391 11.148 1 98.06 184 ALA A CA 1
ATOM 1462 C C . ALA A 1 184 ? -0.819 16.406 10.547 1 98.06 184 ALA A C 1
ATOM 1464 O O . ALA A 1 184 ? -0.66 16.547 9.336 1 98.06 184 ALA A O 1
ATOM 1465 N N . GLU A 1 185 ? 0.175 16.25 11.359 1 97.75 185 GLU A N 1
ATOM 1466 C CA . GLU A 1 185 ? 1.558 16.312 10.891 1 97.75 185 GLU A CA 1
ATOM 1467 C C . GLU A 1 185 ? 1.909 15.094 10.047 1 97.75 185 GLU A C 1
ATOM 1469 O O . GLU A 1 185 ? 2.59 15.211 9.023 1 97.75 185 GLU A O 1
ATOM 1474 N N . ASN A 1 186 ? 1.416 13.93 10.477 1 97.75 186 ASN A N 1
ATOM 1475 C CA . ASN A 1 186 ? 1.829 12.695 9.82 1 97.75 186 ASN A CA 1
ATOM 1476 C C . ASN A 1 186 ? 0.898 12.336 8.664 1 97.75 186 ASN A C 1
ATOM 1478 O O . ASN A 1 186 ? 1.356 11.914 7.598 1 97.75 186 ASN A O 1
ATOM 1482 N N . LYS A 1 187 ? -0.355 12.523 8.82 1 97.88 187 LYS A N 1
ATOM 1483 C CA . LYS A 1 187 ? -1.338 12.125 7.812 1 97.88 187 LYS A CA 1
ATOM 1484 C C . LYS A 1 187 ? -1.403 13.141 6.68 1 97.88 187 LYS A C 1
ATOM 1486 O O . LYS A 1 187 ? -1.699 12.789 5.535 1 97.88 187 LYS A O 1
ATOM 1491 N N . THR A 1 188 ? -1.068 14.406 6.984 1 97.69 188 THR A N 1
ATOM 1492 C CA . THR A 1 188 ? -1.351 15.445 6 1 97.69 188 THR A CA 1
ATOM 1493 C C . THR A 1 188 ? -0.112 16.297 5.746 1 97.69 188 THR A C 1
ATOM 1495 O O . THR A 1 188 ? 0.337 16.422 4.605 1 97.69 188 THR A O 1
ATOM 1498 N N . ALA A 1 189 ? 0.501 16.844 6.734 1 98.25 189 ALA A N 1
ATOM 1499 C CA . ALA A 1 189 ? 1.49 17.906 6.594 1 98.25 189 ALA A CA 1
ATOM 1500 C C . ALA A 1 189 ? 2.725 17.422 5.844 1 98.25 189 ALA A C 1
ATOM 1502 O O . ALA A 1 189 ? 3.205 18.078 4.922 1 98.25 189 ALA A O 1
ATOM 1503 N N . PHE A 1 190 ? 3.217 16.281 6.215 1 98.19 190 PHE A N 1
ATOM 1504 C CA . PHE A 1 190 ? 4.488 15.844 5.652 1 98.19 190 PHE A CA 1
ATOM 1505 C C . PHE A 1 190 ? 4.359 15.602 4.152 1 98.19 190 PHE A C 1
ATOM 1507 O O . PHE A 1 190 ? 5.113 16.172 3.359 1 98.19 190 PHE A O 1
ATOM 1514 N N . TYR A 1 191 ? 3.367 14.797 3.717 1 97.81 191 TYR A N 1
ATOM 1515 C CA . TYR A 1 191 ? 3.357 14.445 2.301 1 97.81 191 TYR A CA 1
ATOM 1516 C C . TYR A 1 191 ? 2.824 15.594 1.456 1 97.81 191 TYR A C 1
ATOM 1518 O O . TYR A 1 191 ? 3.133 15.695 0.266 1 97.81 191 TYR A O 1
ATOM 1526 N N . SER A 1 192 ? 2.064 16.516 2.066 1 97.94 192 SER A N 1
ATOM 1527 C CA . SER A 1 192 ? 1.461 17.578 1.281 1 97.94 192 SER A CA 1
ATOM 1528 C C . SER A 1 192 ? 2.408 18.766 1.147 1 97.94 192 SER A C 1
ATOM 1530 O O . SER A 1 192 ? 2.326 19.531 0.18 1 97.94 192 SER A O 1
ATOM 1532 N N . PHE A 1 193 ? 3.283 18.938 2.137 1 98.31 193 PHE A N 1
ATOM 1533 C CA . PHE A 1 193 ? 4.086 20.156 2.135 1 98.31 193 PHE A CA 1
ATOM 1534 C C . PHE A 1 193 ? 5.57 19.828 2.17 1 98.31 193 PHE A C 1
ATOM 1536 O O . PHE A 1 193 ? 6.344 20.328 1.348 1 98.31 193 PHE A O 1
ATOM 1543 N N . CYS A 1 194 ? 6.008 18.953 3.064 1 98.31 194 CYS A N 1
ATOM 1544 C CA . CYS A 1 194 ? 7.426 18.625 3.16 1 98.31 194 CYS A CA 1
ATOM 1545 C C . CYS A 1 194 ? 7.891 17.875 1.923 1 98.31 194 CYS A C 1
ATOM 1547 O O . CYS A 1 194 ? 8.914 18.219 1.326 1 98.31 194 CYS A O 1
ATOM 1549 N N . LEU A 1 195 ? 7.152 16.875 1.501 1 98.62 195 LEU A N 1
ATOM 1550 C CA . LEU A 1 195 ? 7.551 16.016 0.397 1 98.62 195 LEU A CA 1
ATOM 1551 C C . LEU A 1 195 ? 7.781 16.828 -0.874 1 98.62 195 LEU A C 1
ATOM 1553 O O . LEU A 1 195 ? 8.867 16.781 -1.459 1 98.62 195 LEU A O 1
ATOM 1557 N N . PRO A 1 196 ? 6.836 17.641 -1.297 1 98.5 196 PRO A N 1
ATOM 1558 C CA . PRO A 1 196 ? 7.043 18.344 -2.568 1 98.5 196 PRO A CA 1
ATOM 1559 C C . PRO A 1 196 ? 8.25 19.281 -2.539 1 98.5 196 PRO A C 1
ATOM 1561 O O . PRO A 1 196 ? 9.039 19.312 -3.488 1 98.5 196 PRO A O 1
ATOM 1564 N N . VAL A 1 197 ? 8.422 20 -1.477 1 98.44 197 VAL A N 1
ATOM 1565 C CA . VAL A 1 197 ? 9.531 20.938 -1.391 1 98.44 197 VAL A CA 1
ATOM 1566 C C . VAL A 1 197 ? 10.852 20.172 -1.34 1 98.44 197 VAL A C 1
ATOM 1568 O O . VAL A 1 197 ? 11.805 20.516 -2.049 1 98.44 197 VAL A O 1
ATOM 1571 N N . MET A 1 198 ? 10.922 19.141 -0.574 1 98.38 198 MET A N 1
ATOM 1572 C CA . MET A 1 198 ? 12.148 18.375 -0.413 1 98.38 198 MET A CA 1
ATOM 1573 C C . MET A 1 198 ? 12.508 17.656 -1.708 1 98.38 198 MET A C 1
ATOM 1575 O O . MET A 1 198 ? 13.695 17.484 -2.02 1 98.38 198 MET A O 1
ATOM 1579 N N . LEU A 1 199 ? 11.516 17.172 -2.473 1 98.75 199 LEU A N 1
ATOM 1580 C CA . LEU A 1 199 ? 11.797 16.562 -3.766 1 98.75 199 LEU A CA 1
ATOM 1581 C C . LEU A 1 199 ? 12.539 17.531 -4.68 1 98.75 199 LEU A C 1
ATOM 1583 O O . LEU A 1 199 ? 13.523 17.156 -5.324 1 98.75 199 LEU A O 1
ATOM 1587 N N . ALA A 1 200 ? 12.062 18.75 -4.707 1 98.62 200 ALA A N 1
ATOM 1588 C CA . ALA A 1 200 ? 12.719 19.75 -5.539 1 98.62 200 ALA A CA 1
ATOM 1589 C C . ALA A 1 200 ? 14.133 20.031 -5.051 1 98.62 200 ALA A C 1
ATOM 1591 O O . ALA A 1 200 ? 15.07 20.125 -5.852 1 98.62 200 ALA A O 1
ATOM 1592 N N . LEU A 1 201 ? 14.359 20.156 -3.727 1 98.12 201 LEU A N 1
ATOM 1593 C CA . LEU A 1 201 ? 15.664 20.469 -3.156 1 98.12 201 LEU A CA 1
ATOM 1594 C C . LEU A 1 201 ? 16.656 19.344 -3.424 1 98.12 201 LEU A C 1
ATOM 1596 O O . LEU A 1 201 ? 17.812 19.609 -3.785 1 98.12 201 LEU A O 1
ATOM 1600 N N . TYR A 1 202 ? 16.234 18.078 -3.229 1 98.31 202 TYR A N 1
ATOM 1601 C CA . TYR A 1 202 ? 17.109 16.953 -3.512 1 98.31 202 TYR A CA 1
ATOM 1602 C C . TYR A 1 202 ? 17.438 16.891 -4.996 1 98.31 202 TYR A C 1
ATOM 1604 O O . TYR A 1 202 ? 18.594 16.656 -5.371 1 98.31 202 TYR A O 1
ATOM 1612 N N . TYR A 1 203 ? 16.438 17.078 -5.844 1 98.44 203 TYR A N 1
ATOM 1613 C CA . TYR A 1 203 ? 16.672 17.031 -7.281 1 98.44 203 TYR A CA 1
ATOM 1614 C C . TYR A 1 203 ? 17.719 18.062 -7.695 1 98.44 203 TYR A C 1
ATOM 1616 O O . TYR A 1 203 ? 18.594 17.766 -8.523 1 98.44 203 TYR A O 1
ATOM 1624 N N . LEU A 1 204 ? 17.672 19.234 -7.078 1 97.62 204 LEU A N 1
ATOM 1625 C CA . LEU A 1 204 ? 18.594 20.312 -7.414 1 97.62 204 LEU A CA 1
ATOM 1626 C C . LEU A 1 204 ? 19.891 20.188 -6.633 1 97.62 204 LEU A C 1
ATOM 1628 O O . LEU A 1 204 ? 20.797 21.016 -6.762 1 97.62 204 LEU A O 1
ATOM 1632 N N . GLN A 1 205 ? 19.969 19.156 -5.758 1 96.81 205 GLN A N 1
ATOM 1633 C CA . GLN A 1 205 ? 21.141 18.906 -4.926 1 96.81 205 GLN A CA 1
ATOM 1634 C C . GLN A 1 205 ? 21.438 20.078 -4 1 96.81 205 GLN A C 1
ATOM 1636 O O . GLN A 1 205 ? 22.594 20.469 -3.836 1 96.81 205 GLN A O 1
ATOM 1641 N N . LEU A 1 206 ? 20.344 20.562 -3.402 1 95.69 206 LEU A N 1
ATOM 1642 C CA . LEU A 1 206 ? 20.438 21.719 -2.5 1 95.69 206 LEU A CA 1
ATOM 1643 C C . LEU A 1 206 ? 19.969 21.344 -1.097 1 95.69 206 LEU A C 1
ATOM 1645 O O . LEU A 1 206 ? 19.844 22.203 -0.231 1 95.69 206 LEU A O 1
ATOM 1649 N N . ALA A 1 207 ? 19.734 20.047 -0.864 1 94.94 207 ALA A N 1
ATOM 1650 C CA . ALA A 1 207 ? 19.156 19.578 0.394 1 94.94 207 ALA A CA 1
ATOM 1651 C C . ALA A 1 207 ? 20.25 19.25 1.409 1 94.94 207 ALA A C 1
ATOM 1653 O O . ALA A 1 207 ? 20.344 18.109 1.87 1 94.94 207 ALA A O 1
ATOM 1654 N N . ASP A 1 208 ? 20.938 20.219 1.929 1 93.81 208 ASP A N 1
ATOM 1655 C CA . ASP A 1 208 ? 21.875 19.938 3.02 1 93.81 208 ASP A CA 1
ATOM 1656 C C . ASP A 1 208 ? 21.125 19.812 4.348 1 93.81 208 ASP A C 1
ATOM 1658 O O . ASP A 1 208 ? 19.969 20.219 4.469 1 93.81 208 ASP A O 1
ATOM 1662 N N . PRO A 1 209 ? 21.688 19.234 5.348 1 93.31 209 PRO A N 1
ATOM 1663 C CA . PRO A 1 209 ? 21 18.891 6.602 1 93.31 209 PRO A CA 1
ATOM 1664 C C . PRO A 1 209 ? 20.359 20.109 7.262 1 93.31 209 PRO A C 1
ATOM 1666 O O . PRO A 1 209 ? 19.25 20.016 7.793 1 93.31 209 PRO A O 1
ATOM 1669 N N . LYS A 1 210 ? 21 21.203 7.301 1 91.88 210 LYS A N 1
ATOM 1670 C CA . LYS A 1 210 ? 20.438 22.406 7.91 1 91.88 210 LYS A CA 1
ATOM 1671 C C . LYS A 1 210 ? 19.203 22.875 7.172 1 91.88 210 LYS A C 1
ATOM 1673 O O . LYS A 1 210 ? 18.188 23.234 7.797 1 91.88 210 LYS A O 1
ATOM 1678 N N . THR A 1 211 ? 19.297 22.922 5.863 1 92.69 211 THR A N 1
ATOM 1679 C CA . THR A 1 211 ? 18.156 23.312 5.039 1 92.69 211 THR A CA 1
ATOM 1680 C C . THR A 1 211 ? 16.984 22.375 5.277 1 92.69 211 THR A C 1
ATOM 1682 O O . THR A 1 211 ? 15.844 22.828 5.438 1 92.69 211 THR A O 1
ATOM 1685 N N . VAL A 1 212 ? 17.25 21.109 5.301 1 94.5 212 VAL A N 1
ATOM 1686 C CA . VAL A 1 212 ? 16.219 20.109 5.484 1 94.5 212 VAL A CA 1
ATOM 1687 C C . VAL A 1 212 ? 15.531 20.297 6.836 1 94.5 212 VAL A C 1
ATOM 1689 O O . VAL A 1 212 ? 14.305 20.219 6.938 1 94.5 212 VAL A O 1
ATOM 1692 N N . GLU A 1 213 ? 16.234 20.531 7.824 1 93.75 213 GLU A N 1
ATOM 1693 C CA . GLU A 1 213 ? 15.688 20.75 9.164 1 93.75 213 GLU A CA 1
ATOM 1694 C C . GLU A 1 213 ? 14.773 21.984 9.195 1 93.75 213 GLU A C 1
ATOM 1696 O O . GLU A 1 213 ? 13.68 21.922 9.758 1 93.75 213 GLU A O 1
ATOM 1701 N N . ILE A 1 214 ? 15.234 23.062 8.633 1 91.88 214 ILE A N 1
ATOM 1702 C CA . ILE A 1 214 ? 14.469 24.312 8.594 1 91.88 214 ILE A CA 1
ATOM 1703 C C . ILE A 1 214 ? 13.164 24.094 7.832 1 91.88 214 ILE A C 1
ATOM 1705 O O . ILE A 1 214 ? 12.086 24.469 8.305 1 91.88 214 ILE A O 1
ATOM 1709 N N . VAL A 1 215 ? 13.305 23.5 6.711 1 94.06 215 VAL A N 1
ATOM 1710 C CA . VAL A 1 215 ? 12.172 23.297 5.816 1 94.06 215 VAL A CA 1
ATOM 1711 C C . VAL A 1 215 ? 11.133 22.406 6.504 1 94.06 215 VAL A C 1
ATOM 1713 O O . VAL A 1 215 ? 9.93 22.703 6.465 1 94.06 215 VAL A O 1
ATOM 1716 N N . GLN A 1 216 ? 11.586 21.359 7.066 1 95.69 216 GLN A N 1
ATOM 1717 C CA . GLN A 1 216 ? 10.656 20.438 7.715 1 95.69 216 GLN A CA 1
ATOM 1718 C C . GLN A 1 216 ? 9.914 21.125 8.859 1 95.69 216 GLN A C 1
ATOM 1720 O O . GLN A 1 216 ? 8.703 20.938 9.016 1 95.69 216 GLN A O 1
ATOM 1725 N N . ARG A 1 217 ? 10.586 21.891 9.641 1 95.75 217 ARG A N 1
ATOM 1726 C CA . ARG A 1 217 ? 9.961 22.578 10.758 1 95.75 217 ARG A CA 1
ATOM 1727 C C . ARG A 1 217 ? 8.875 23.531 10.273 1 95.75 217 ARG A C 1
ATOM 1729 O O . ARG A 1 217 ? 7.746 23.5 10.781 1 95.75 217 ARG A O 1
ATOM 1736 N N . VAL A 1 218 ? 9.195 24.328 9.336 1 97.5 218 VAL A N 1
ATOM 1737 C CA . VAL A 1 218 ? 8.273 25.344 8.844 1 97.5 218 VAL A CA 1
ATOM 1738 C C . VAL A 1 218 ? 7.113 24.672 8.109 1 97.5 218 VAL A C 1
ATOM 1740 O O . VAL A 1 218 ? 5.953 25.031 8.305 1 97.5 218 VAL A O 1
ATOM 1743 N N . LEU A 1 219 ? 7.414 23.688 7.34 1 98.38 219 LEU A N 1
ATOM 1744 C CA . LEU A 1 219 ? 6.406 23.109 6.465 1 98.38 219 LEU A CA 1
ATOM 1745 C C . LEU A 1 219 ? 5.477 22.188 7.246 1 98.38 219 LEU A C 1
ATOM 1747 O O . LEU A 1 219 ? 4.305 22.031 6.895 1 98.38 219 LEU A O 1
ATOM 1751 N N . LEU A 1 220 ? 5.961 21.531 8.297 1 98.12 220 LEU A N 1
ATOM 1752 C CA . LEU A 1 220 ? 5.066 20.766 9.156 1 98.12 220 LEU A CA 1
ATOM 1753 C C . LEU A 1 220 ? 4.043 21.672 9.82 1 98.12 220 LEU A C 1
ATOM 1755 O O . LEU A 1 220 ? 2.867 21.312 9.938 1 98.12 220 LEU A O 1
ATOM 1759 N N . ARG A 1 221 ? 4.477 22.844 10.234 1 97.69 221 ARG A N 1
ATOM 1760 C CA . ARG A 1 221 ? 3.555 23.797 10.828 1 97.69 221 ARG A CA 1
ATOM 1761 C C . ARG A 1 221 ? 2.562 24.312 9.789 1 97.69 221 ARG A C 1
ATOM 1763 O O . ARG A 1 221 ? 1.378 24.484 10.086 1 97.69 221 ARG A O 1
ATOM 1770 N N . MET A 1 222 ? 3.047 24.594 8.648 1 97.75 222 MET A N 1
ATOM 1771 C CA . MET A 1 222 ? 2.17 25 7.559 1 97.75 222 MET A CA 1
ATOM 1772 C C . MET A 1 222 ? 1.103 23.953 7.281 1 97.75 222 MET A C 1
ATOM 1774 O O . MET A 1 222 ? -0.062 24.281 7.055 1 97.75 222 MET A O 1
ATOM 1778 N N . GLY A 1 223 ? 1.551 22.719 7.211 1 98.06 223 GLY A N 1
ATOM 1779 C CA . GLY A 1 223 ? 0.615 21.625 6.992 1 98.06 223 GLY A CA 1
ATOM 1780 C C . GLY A 1 223 ? -0.41 21.5 8.102 1 98.06 223 GLY A C 1
ATOM 1781 O O . GLY A 1 223 ? -1.567 21.156 7.844 1 98.06 223 GLY A O 1
ATOM 1782 N N . TRP A 1 224 ? 0.041 21.688 9.32 1 97.88 224 TRP A N 1
ATOM 1783 C CA . TRP A 1 224 ? -0.893 21.688 10.445 1 97.88 224 TRP A CA 1
ATOM 1784 C C . TRP A 1 224 ? -1.959 22.766 10.258 1 97.88 224 TRP A C 1
ATOM 1786 O O . TRP A 1 224 ? -3.15 22.5 10.445 1 97.88 224 TRP A O 1
ATOM 1796 N N . TYR A 1 225 ? -1.512 23.984 9.898 1 97.88 225 TYR A N 1
ATOM 1797 C CA . TYR A 1 225 ? -2.418 25.094 9.625 1 97.88 225 TYR A CA 1
ATOM 1798 C C . TYR A 1 225 ? -3.389 24.75 8.508 1 97.88 225 TYR A C 1
ATOM 1800 O O . TYR A 1 225 ? -4.59 25.016 8.609 1 97.88 225 TYR A O 1
ATOM 1808 N N . PHE A 1 226 ? -2.916 24.141 7.508 1 97.62 226 PHE A N 1
ATOM 1809 C CA . PHE A 1 226 ? -3.729 23.672 6.387 1 97.62 226 PHE A CA 1
ATOM 1810 C C . PHE A 1 226 ? -4.816 22.719 6.863 1 97.62 226 PHE A C 1
ATOM 1812 O O . PHE A 1 226 ? -5.965 22.812 6.422 1 97.62 226 PHE A O 1
ATOM 1819 N N . GLN A 1 227 ? -4.484 21.797 7.727 1 97.56 227 GLN A N 1
ATOM 1820 C CA . GLN A 1 227 ? -5.461 20.844 8.227 1 97.56 227 GLN A CA 1
ATOM 1821 C C . GLN A 1 227 ? -6.535 21.516 9.062 1 97.56 227 GLN A C 1
ATOM 1823 O O . GLN A 1 227 ? -7.707 21.141 9.008 1 97.56 227 GLN A O 1
ATOM 1828 N N . VAL A 1 228 ? -6.117 22.5 9.828 1 97.69 228 VAL A N 1
ATOM 1829 C CA . VAL A 1 228 ? -7.082 23.281 10.594 1 97.69 228 VAL A CA 1
ATOM 1830 C C . VAL A 1 228 ? -8.109 23.906 9.656 1 97.69 228 VAL A C 1
ATOM 1832 O O . VAL A 1 228 ? -9.312 23.859 9.922 1 97.69 228 VAL A O 1
ATOM 1835 N N . GLN A 1 229 ? -7.625 24.469 8.594 1 97 229 GLN A N 1
ATOM 1836 C CA . GLN A 1 229 ? -8.516 25.062 7.594 1 97 229 GLN A CA 1
ATOM 1837 C C . GLN A 1 229 ? -9.453 24 7.016 1 97 229 GLN A C 1
ATOM 1839 O O . GLN A 1 229 ? -10.648 24.25 6.848 1 97 229 GLN A O 1
ATOM 1844 N N . ASP A 1 230 ? -8.898 22.875 6.723 1 95.19 230 ASP A N 1
ATOM 1845 C CA . ASP A 1 230 ? -9.695 21.797 6.152 1 95.19 230 ASP A CA 1
ATOM 1846 C C . ASP A 1 230 ? -10.781 21.344 7.117 1 95.19 230 ASP A C 1
ATOM 1848 O O . ASP A 1 230 ? -11.898 21.031 6.703 1 95.19 230 ASP A O 1
ATOM 1852 N N . ASP A 1 231 ? -10.469 21.266 8.367 1 96.81 231 ASP A N 1
ATOM 1853 C CA . ASP A 1 231 ? -11.445 20.891 9.383 1 96.81 231 ASP A CA 1
ATOM 1854 C C . ASP A 1 231 ? -12.594 21.891 9.445 1 96.81 231 ASP A C 1
ATOM 1856 O O . ASP A 1 231 ? -13.758 21.516 9.57 1 96.81 231 ASP A O 1
ATOM 1860 N N . TYR A 1 232 ? -12.219 23.141 9.406 1 97.25 232 TYR A N 1
ATOM 1861 C CA . TYR A 1 232 ? -13.234 24.188 9.43 1 97.25 232 TYR A CA 1
ATOM 1862 C C . TYR A 1 232 ? -14.133 24.094 8.203 1 97.25 232 TYR A C 1
ATOM 1864 O O . TYR A 1 232 ? -15.359 24.188 8.312 1 97.25 232 TYR A O 1
ATOM 1872 N N . LEU A 1 233 ? -13.523 23.922 7.059 1 95.5 233 LEU A N 1
ATOM 1873 C CA . LEU A 1 233 ? -14.258 23.875 5.801 1 95.5 233 LEU A CA 1
ATOM 1874 C C . LEU A 1 233 ? -15.133 22.625 5.734 1 95.5 233 LEU A C 1
ATOM 1876 O O . LEU A 1 233 ? -16.172 22.625 5.082 1 95.5 233 LEU A O 1
ATOM 1880 N N . ASP A 1 234 ? -14.695 21.594 6.41 1 95 234 ASP A N 1
ATOM 1881 C CA . ASP A 1 234 ? -15.5 20.375 6.465 1 95 234 ASP A CA 1
ATOM 1882 C C . ASP A 1 234 ? -16.859 20.641 7.117 1 95 234 ASP A C 1
ATOM 1884 O O . ASP A 1 234 ? -17.859 20.047 6.719 1 95 234 ASP A O 1
ATOM 1888 N N . VAL A 1 235 ? -16.875 21.484 8.07 1 95.38 235 VAL A N 1
ATOM 1889 C CA . VAL A 1 235 ? -18.078 21.75 8.844 1 95.38 235 VAL A CA 1
ATOM 1890 C C . VAL A 1 235 ? -18.859 22.906 8.227 1 95.38 235 VAL A C 1
ATOM 1892 O O . VAL A 1 235 ? -20.078 22.844 8.102 1 95.38 235 VAL A O 1
ATOM 1895 N N . PHE A 1 236 ? -18.156 23.922 7.773 1 94.69 236 PHE A N 1
ATOM 1896 C CA . PHE A 1 236 ? -18.828 25.172 7.457 1 94.69 236 PHE A CA 1
ATOM 1897 C C . PHE A 1 236 ? -18.688 25.5 5.973 1 94.69 236 PHE A C 1
ATOM 1899 O O . PHE A 1 236 ? -19.328 26.422 5.473 1 94.69 236 PHE A O 1
ATOM 1906 N N . GLY A 1 237 ? -17.828 24.781 5.312 1 91.44 237 GLY A N 1
ATOM 1907 C CA . GLY A 1 237 ? -17.625 25.047 3.898 1 91.44 237 GLY A CA 1
ATOM 1908 C C . GLY A 1 237 ? -18.797 24.594 3.035 1 91.44 237 GLY A C 1
ATOM 1909 O O . GLY A 1 237 ? -19.531 23.688 3.416 1 91.44 237 GLY A O 1
ATOM 1910 N N . ASP A 1 238 ? -18.922 25.172 1.884 1 90.62 238 ASP A N 1
ATOM 1911 C CA . ASP A 1 238 ? -19.906 24.766 0.889 1 90.62 238 ASP A CA 1
ATOM 1912 C C . ASP A 1 238 ? -19.422 23.547 0.092 1 90.62 238 ASP A C 1
ATOM 1914 O O . ASP A 1 238 ? -18.422 23.641 -0.615 1 90.62 238 ASP A O 1
ATOM 1918 N N . PRO A 1 239 ? -20.188 22.484 0.166 1 87.69 239 PRO A N 1
ATOM 1919 C CA . PRO A 1 239 ? -19.766 21.281 -0.565 1 87.69 239 PRO A CA 1
ATOM 1920 C C . PRO A 1 239 ? -19.594 21.531 -2.061 1 87.69 239 PRO A C 1
ATOM 1922 O O . PRO A 1 239 ? -18.766 20.891 -2.705 1 87.69 239 PRO A O 1
ATOM 1925 N N . ASN A 1 240 ? -20.312 22.422 -2.605 1 87.19 240 ASN A N 1
ATOM 1926 C CA . ASN A 1 240 ? -20.188 22.75 -4.023 1 87.19 240 ASN A CA 1
ATOM 1927 C C . ASN A 1 240 ? -18.859 23.422 -4.332 1 87.19 240 ASN A C 1
ATOM 1929 O O . ASN A 1 240 ? -18.359 23.344 -5.461 1 87.19 240 ASN A O 1
ATOM 1933 N N . THR A 1 241 ? -18.359 23.984 -3.322 1 85.44 241 THR A N 1
ATOM 1934 C CA . THR A 1 241 ? -17.062 24.656 -3.467 1 85.44 241 THR A CA 1
ATOM 1935 C C . THR A 1 241 ? -15.922 23.719 -3.096 1 85.44 241 THR A C 1
ATOM 1937 O O . THR A 1 241 ? -14.93 23.625 -3.818 1 85.44 241 THR A O 1
ATOM 1940 N N . THR A 1 242 ? -16.094 22.922 -2.072 1 85.25 242 THR A N 1
ATOM 1941 C CA . THR A 1 242 ? -15.008 22.094 -1.562 1 85.25 242 THR A CA 1
ATOM 1942 C C . THR A 1 242 ? -14.906 20.781 -2.352 1 85.25 242 THR A C 1
ATOM 1944 O O . THR A 1 242 ? -13.859 20.141 -2.361 1 85.25 242 THR A O 1
ATOM 1947 N N . GLY A 1 243 ? -16.109 20.422 -2.934 1 80.19 243 GLY A N 1
ATOM 1948 C CA . GLY A 1 243 ? -16.109 19.203 -3.729 1 80.19 243 GLY A CA 1
ATOM 1949 C C . GLY A 1 243 ? -16.266 17.938 -2.893 1 80.19 243 GLY A C 1
ATOM 1950 O O . GLY A 1 243 ? -16.141 16.828 -3.408 1 80.19 243 GLY A O 1
ATOM 1951 N N . LYS A 1 244 ? -16.375 18.094 -1.539 1 82.56 244 LYS A N 1
ATOM 1952 C CA . LYS A 1 244 ? -16.578 16.953 -0.658 1 82.56 244 LYS A CA 1
ATOM 1953 C C . LYS A 1 244 ? -17.625 17.25 0.404 1 82.56 244 LYS A C 1
ATOM 1955 O O . LYS A 1 244 ? -17.828 18.406 0.773 1 82.56 244 LYS A O 1
ATOM 1960 N N . VAL A 1 245 ? -18.312 16.172 0.804 1 83.88 245 VAL A N 1
ATOM 1961 C CA . VAL A 1 245 ? -19.281 16.297 1.887 1 83.88 245 VAL A CA 1
ATOM 1962 C C . VAL A 1 245 ? -18.594 16.047 3.227 1 83.88 245 VAL A C 1
ATOM 1964 O O . VAL A 1 245 ? -17.922 15.023 3.406 1 83.88 245 VAL A O 1
ATOM 1967 N N . GLY A 1 246 ? -18.734 16.984 4.055 1 87.75 246 GLY A N 1
ATOM 1968 C CA . GLY A 1 246 ? -18.125 16.828 5.363 1 87.75 246 GLY A CA 1
ATOM 1969 C C . GLY A 1 246 ? -18.719 15.703 6.18 1 87.75 246 GLY A C 1
ATOM 1970 O O . GLY A 1 246 ? -19.938 15.5 6.172 1 87.75 246 GLY A O 1
ATOM 1971 N N . THR A 1 247 ? -17.844 14.953 6.809 1 90.5 247 THR A N 1
ATOM 1972 C CA . THR A 1 247 ? -18.312 13.812 7.578 1 90.5 247 THR A CA 1
ATOM 1973 C C . THR A 1 247 ? -17.609 13.734 8.922 1 90.5 247 THR A C 1
ATOM 1975 O O . THR A 1 247 ? -17.766 12.766 9.664 1 90.5 247 THR A O 1
ATOM 1978 N N . ASP A 1 248 ? -16.891 14.758 9.258 1 94.06 248 ASP A N 1
ATOM 1979 C CA . ASP A 1 248 ? -16.047 14.695 10.453 1 94.06 248 ASP A CA 1
ATOM 1980 C C . ASP A 1 248 ? -16.891 14.453 11.703 1 94.06 248 ASP A C 1
ATOM 1982 O O . ASP A 1 248 ? -16.516 13.664 12.57 1 94.06 248 ASP A O 1
ATOM 1986 N N . ILE A 1 249 ? -18.016 15.125 11.766 1 95.06 249 ILE A N 1
ATOM 1987 C CA . ILE A 1 249 ? -18.891 14.992 12.922 1 95.06 249 ILE A CA 1
ATOM 1988 C C . ILE A 1 249 ? -19.453 13.578 12.992 1 95.06 249 ILE A C 1
ATOM 1990 O O . ILE A 1 249 ? -19.328 12.898 14.016 1 95.06 249 ILE A O 1
ATOM 1994 N N . ARG A 1 250 ? -19.969 13.125 11.891 1 93.19 250 ARG A N 1
ATOM 1995 C CA . ARG A 1 250 ? -20.578 11.805 11.828 1 93.19 250 ARG A CA 1
ATOM 1996 C C . ARG A 1 250 ? -19.547 10.711 12.055 1 93.19 250 ARG A C 1
ATOM 1998 O O . ARG A 1 250 ? -19.844 9.68 12.664 1 93.19 250 ARG A O 1
ATOM 2005 N N . ASP A 1 251 ? -18.375 10.984 11.617 1 92.56 251 ASP A N 1
ATOM 2006 C CA . ASP A 1 251 ? -17.344 9.953 11.609 1 92.56 251 ASP A CA 1
ATOM 2007 C C . ASP A 1 251 ? -16.531 9.992 12.898 1 92.56 251 ASP A C 1
ATOM 2009 O O . ASP A 1 251 ? -15.547 9.266 13.039 1 92.56 251 ASP A O 1
ATOM 2013 N N . ASN A 1 252 ? -16.922 10.844 13.828 1 95.12 252 ASN A N 1
ATOM 2014 C CA . ASN A 1 252 ? -16.219 10.922 15.102 1 95.12 252 ASN A CA 1
ATOM 2015 C C . ASN A 1 252 ? -14.742 11.258 14.914 1 95.12 252 ASN A C 1
ATOM 2017 O O . ASN A 1 252 ? -13.875 10.664 15.562 1 95.12 252 ASN A O 1
ATOM 2021 N N . LYS A 1 253 ? -14.422 12.164 14.023 1 95.69 253 LYS A N 1
ATOM 2022 C CA . LYS A 1 253 ? -13.039 12.516 13.727 1 95.69 253 LYS A CA 1
ATOM 2023 C C . LYS A 1 253 ? -12.453 13.422 14.805 1 95.69 253 LYS A C 1
ATOM 2025 O O . LYS A 1 253 ? -13.148 14.305 15.32 1 95.69 253 LYS A O 1
ATOM 2030 N N . CYS A 1 254 ? -11.203 13.164 15.125 1 96.69 254 CYS A N 1
ATOM 2031 C CA . CYS A 1 254 ? -10.43 14.094 15.938 1 96.69 254 CYS A CA 1
ATOM 2032 C C . CYS A 1 254 ? -10.055 15.336 15.141 1 96.69 254 CYS A C 1
ATOM 2034 O O . CYS A 1 254 ? -8.969 15.398 14.555 1 96.69 254 CYS A O 1
ATOM 2036 N N . SER A 1 255 ? -10.922 16.359 15.164 1 97.38 255 SER A N 1
ATOM 2037 C CA . SER A 1 255 ? -10.719 17.547 14.359 1 97.38 255 SER A CA 1
ATOM 2038 C C . SER A 1 255 ? -10.477 18.781 15.234 1 97.38 255 SER A C 1
ATOM 2040 O O . SER A 1 255 ? -10.852 18.781 16.406 1 97.38 255 SER A O 1
ATOM 2042 N N . TRP A 1 256 ? -9.852 19.719 14.602 1 98.19 256 TRP A N 1
ATOM 2043 C CA . TRP A 1 256 ? -9.594 20.969 15.32 1 98.19 256 TRP A CA 1
ATOM 2044 C C . TRP A 1 256 ? -10.898 21.594 15.812 1 98.19 256 TRP A C 1
ATOM 2046 O O . TRP A 1 256 ? -10.977 22.062 16.938 1 98.19 256 TRP A O 1
ATOM 2056 N N . VAL A 1 257 ? -11.938 21.547 15.055 1 98.31 257 VAL A N 1
ATOM 2057 C CA . VAL A 1 257 ? -13.234 22.125 15.367 1 98.31 257 VAL A CA 1
ATOM 2058 C C . VAL A 1 257 ? -13.82 21.453 16.609 1 98.31 257 VAL A C 1
ATOM 2060 O O . VAL A 1 257 ? -14.273 22.125 17.531 1 98.31 257 VAL A O 1
ATOM 2063 N N . ALA A 1 258 ? -13.82 20.156 16.594 1 97.5 258 ALA A N 1
ATOM 2064 C CA . ALA A 1 258 ? -14.391 19.391 17.688 1 97.5 258 ALA A CA 1
ATOM 2065 C C . ALA A 1 258 ? -13.648 19.672 19 1 97.5 258 ALA A C 1
ATOM 2067 O O . ALA A 1 258 ? -14.273 19.859 20.047 1 97.5 258 ALA A O 1
ATOM 2068 N N . ILE A 1 259 ? -12.352 19.688 18.922 1 97.69 259 ILE A N 1
ATOM 2069 C CA . ILE A 1 259 ? -11.531 19.891 20.109 1 97.69 259 ILE A CA 1
ATOM 2070 C C . ILE A 1 259 ? -11.773 21.297 20.672 1 97.69 259 ILE A C 1
ATOM 2072 O O . ILE A 1 259 ? -12.016 21.453 21.875 1 97.69 259 ILE A O 1
ATOM 2076 N N . LYS A 1 260 ? -11.719 22.312 19.828 1 97.94 260 LYS A N 1
ATOM 2077 C CA . LYS A 1 260 ? -11.883 23.703 20.25 1 97.94 260 LYS A CA 1
ATOM 2078 C C . LYS A 1 260 ? -13.289 23.938 20.812 1 97.94 260 LYS A C 1
ATOM 2080 O O . LYS A 1 260 ? -13.453 24.625 21.828 1 97.94 260 LYS A O 1
ATOM 2085 N N . ALA A 1 261 ? -14.266 23.359 20.125 1 98 261 ALA A N 1
ATOM 2086 C CA . ALA A 1 261 ? -15.641 23.5 20.609 1 98 261 ALA A CA 1
ATOM 2087 C C . ALA A 1 261 ? -15.805 22.875 21.984 1 98 261 ALA A C 1
ATOM 2089 O O . ALA A 1 261 ? -16.422 23.469 22.875 1 98 261 ALA A O 1
ATOM 2090 N N . PHE A 1 262 ? -15.312 21.688 22.125 1 97.56 262 PHE A N 1
ATOM 2091 C CA . PHE A 1 262 ? -15.438 21 23.391 1 97.56 262 PHE A CA 1
ATOM 2092 C C . PHE A 1 262 ? -14.781 21.797 24.516 1 97.56 262 PHE A C 1
ATOM 2094 O O . PHE A 1 262 ? -15.305 21.859 25.625 1 97.56 262 PHE A O 1
ATOM 2101 N N . GLU A 1 263 ? -13.68 22.438 24.25 1 97.06 263 GLU A N 1
ATOM 2102 C CA . GLU A 1 263 ? -12.977 23.281 25.219 1 97.06 263 GLU A CA 1
ATOM 2103 C C . GLU A 1 263 ? -13.828 24.484 25.625 1 97.06 263 GLU A C 1
ATOM 2105 O O . GLU A 1 263 ? -13.797 24.906 26.781 1 97.06 263 GLU A O 1
ATOM 2110 N N . LEU A 1 264 ? -14.57 25.031 24.75 1 97.5 264 LEU A N 1
ATOM 2111 C CA . LEU A 1 264 ? -15.289 26.281 24.953 1 97.5 264 LEU A CA 1
ATOM 2112 C C . LEU A 1 264 ? -16.672 26.016 25.547 1 97.5 264 LEU A C 1
ATOM 2114 O O . LEU A 1 264 ? -17.281 26.922 26.125 1 97.5 264 LEU A O 1
ATOM 2118 N N . CYS A 1 265 ? -17.156 24.812 25.391 1 97.44 265 CYS A N 1
ATOM 2119 C CA . CYS A 1 265 ? -18.5 24.453 25.844 1 97.44 265 CYS A CA 1
ATOM 2120 C C . CYS A 1 265 ? -18.578 24.422 27.359 1 97.44 265 CYS A C 1
ATOM 2122 O O . CYS A 1 265 ? -17.594 24.078 28.031 1 97.44 265 CYS A O 1
ATOM 2124 N N . ASN A 1 266 ? -19.75 24.797 27.875 1 97.81 266 ASN A N 1
ATOM 2125 C CA . ASN A 1 266 ? -20.031 24.531 29.281 1 97.81 266 ASN A CA 1
ATOM 2126 C C . ASN A 1 266 ? -20.422 23.078 29.516 1 97.81 266 ASN A C 1
ATOM 2128 O O . ASN A 1 266 ? -20.453 22.281 28.578 1 97.81 266 ASN A O 1
ATOM 2132 N N . SER A 1 267 ? -20.703 22.734 30.75 1 97.25 267 SER A N 1
ATOM 2133 C CA . SER A 1 267 ? -20.922 21.344 31.125 1 97.25 267 SER A CA 1
ATOM 2134 C C . SER A 1 267 ? -22.125 20.75 30.375 1 97.25 267 SER A C 1
ATOM 2136 O O . SER A 1 267 ? -22.078 19.625 29.906 1 97.25 267 SER A O 1
ATOM 2138 N N . GLU A 1 268 ? -23.172 21.516 30.281 1 97.69 268 GLU A N 1
ATOM 2139 C CA . GLU A 1 268 ? -24.359 21.047 29.609 1 97.69 268 GLU A CA 1
ATOM 2140 C C . GLU A 1 268 ? -24.109 20.875 28.109 1 97.69 268 GLU A C 1
ATOM 2142 O O . GLU A 1 268 ? -24.562 19.891 27.516 1 97.69 268 GLU A O 1
ATOM 2147 N N . GLN A 1 269 ? -23.406 21.781 27.578 1 97.69 269 GLN A N 1
ATOM 2148 C CA . GLN A 1 269 ? -23.078 21.734 26.156 1 97.69 269 GLN A CA 1
ATOM 2149 C C . GLN A 1 269 ? -22.141 20.562 25.844 1 97.69 269 GLN A C 1
ATOM 2151 O O . GLN A 1 269 ? -22.281 19.906 24.812 1 97.69 269 GLN A O 1
ATOM 2156 N N . LYS A 1 270 ? -21.203 20.281 26.734 1 97.44 270 LYS A N 1
ATOM 2157 C CA . LYS A 1 270 ? -20.281 19.156 26.562 1 97.44 270 LYS A CA 1
ATOM 2158 C C . LYS A 1 270 ? -21.047 17.844 26.531 1 97.44 270 LYS A C 1
ATOM 2160 O O . LYS A 1 270 ? -20.75 16.953 25.734 1 97.44 270 LYS A O 1
ATOM 2165 N N . ALA A 1 271 ? -21.969 17.75 27.391 1 97 271 ALA A N 1
ATOM 2166 C CA . ALA A 1 271 ? -22.781 16.531 27.438 1 97 271 ALA A CA 1
ATOM 2167 C C . ALA A 1 271 ? -23.562 16.344 26.141 1 97 271 ALA A C 1
ATOM 2169 O O . ALA A 1 271 ? -23.625 15.234 25.594 1 97 271 ALA A O 1
ATOM 2170 N N . LEU A 1 272 ? -24.125 17.422 25.703 1 96.75 272 LEU A N 1
ATOM 2171 C CA . LEU A 1 272 ? -24.906 17.359 24.469 1 96.75 272 LEU A CA 1
ATOM 2172 C C . LEU A 1 272 ? -24.016 17.047 23.281 1 96.75 272 LEU A C 1
ATOM 2174 O O . LEU A 1 272 ? -24.391 16.234 22.422 1 96.75 272 LEU A O 1
ATOM 2178 N N . LEU A 1 273 ? -22.906 17.703 23.203 1 97.19 273 LEU A N 1
ATOM 2179 C CA . LEU A 1 273 ? -21.984 17.469 22.094 1 97.19 273 LEU A CA 1
ATOM 2180 C C . LEU A 1 273 ? -21.516 16.016 22.078 1 97.19 273 LEU A C 1
ATOM 2182 O O . LEU A 1 273 ? -21.406 15.406 21.016 1 97.19 273 LEU A O 1
ATOM 2186 N N . SER A 1 274 ? -21.219 15.477 23.234 1 96.31 274 SER A N 1
ATOM 2187 C CA . SER A 1 274 ? -20.766 14.094 23.359 1 96.31 274 SER A CA 1
ATOM 2188 C C . SER A 1 274 ? -21.844 13.117 22.875 1 96.31 274 SER A C 1
ATOM 2190 O O . SER A 1 274 ? -21.516 12.047 22.359 1 96.31 274 SER A O 1
ATOM 2192 N N . LEU A 1 275 ? -23.062 13.484 22.969 1 94.88 275 LEU A N 1
ATOM 2193 C CA . LEU A 1 275 ? -24.172 12.633 22.531 1 94.88 275 LEU A CA 1
ATOM 2194 C C . LEU A 1 275 ? -24.344 12.703 21.016 1 94.88 275 LEU A C 1
ATOM 2196 O O . LEU A 1 275 ? -24.797 11.742 20.406 1 94.88 275 LEU A O 1
ATOM 2200 N N . CYS A 1 276 ? -23.969 13.82 20.5 1 95.31 276 CYS A N 1
ATOM 2201 C CA . CYS A 1 276 ? -24.25 14.062 19.094 1 95.31 276 CYS A CA 1
ATOM 2202 C C . CYS A 1 276 ? -23.062 13.641 18.234 1 95.31 276 CYS A C 1
ATOM 2204 O O . CYS A 1 276 ? -23.234 13.227 17.078 1 95.31 276 CYS A O 1
ATOM 2206 N N . TYR A 1 277 ? -21.859 13.805 18.719 1 95.81 277 TYR A N 1
ATOM 2207 C CA . TYR A 1 277 ? -20.656 13.594 17.922 1 95.81 277 TYR A CA 1
ATOM 2208 C C . TYR A 1 277 ? -20.406 12.109 17.688 1 95.81 277 TYR A C 1
ATOM 2210 O O . TYR A 1 277 ? -20.5 11.305 18.609 1 95.81 277 TYR A O 1
ATOM 2218 N N . GLY A 1 278 ? -20.125 11.703 16.422 1 93.81 278 GLY A N 1
ATOM 2219 C CA . GLY A 1 278 ? -19.844 10.312 16.078 1 93.81 278 GLY A CA 1
ATOM 2220 C C . GLY A 1 278 ? -21.109 9.492 15.867 1 93.81 278 GLY A C 1
ATOM 2221 O O . GLY A 1 278 ? -21.078 8.266 15.961 1 93.81 278 GLY A O 1
ATOM 2222 N N . ARG A 1 279 ? -22.188 10.188 15.695 1 92.12 279 ARG A N 1
ATOM 2223 C CA . ARG A 1 279 ? -23.453 9.523 15.461 1 92.12 279 ARG A CA 1
ATOM 2224 C C . ARG A 1 279 ? -23.891 9.656 14 1 92.12 279 ARG A C 1
ATOM 2226 O O . ARG A 1 279 ? -23.797 10.742 13.422 1 92.12 279 ARG A O 1
ATOM 2233 N N . PRO A 1 280 ? -24.281 8.555 13.508 1 89.38 280 PRO A N 1
ATOM 2234 C CA . PRO A 1 280 ? -24.75 8.602 12.117 1 89.38 280 PRO A CA 1
ATOM 2235 C C . PRO A 1 280 ? -26.172 9.148 11.984 1 89.38 280 PRO A C 1
ATOM 2237 O O . PRO A 1 280 ? -27.062 8.43 11.555 1 89.38 280 PRO A O 1
ATOM 2240 N N . SER A 1 281 ? -26.469 10.359 12.344 1 93.06 281 SER A N 1
ATOM 2241 C CA . SER A 1 281 ? -27.766 11.023 12.359 1 93.06 281 SER A CA 1
ATOM 2242 C C . SER A 1 281 ? -27.641 12.469 11.898 1 93.06 281 SER A C 1
ATOM 2244 O O . SER A 1 281 ? -26.812 13.227 12.414 1 93.06 281 SER A O 1
ATOM 2246 N N . VAL A 1 282 ? -28.484 12.773 11.008 1 93.69 282 VAL A N 1
ATOM 2247 C CA . VAL A 1 282 ? -28.516 14.148 10.508 1 93.69 282 VAL A CA 1
ATOM 2248 C C . VAL A 1 282 ? -28.875 15.102 11.648 1 93.69 282 VAL A C 1
ATOM 2250 O O . VAL A 1 282 ? -28.312 16.203 11.742 1 93.69 282 VAL A O 1
ATOM 2253 N N . GLN A 1 283 ? -29.734 14.641 12.461 1 95.75 283 GLN A N 1
ATOM 2254 C CA . GLN A 1 283 ? -30.156 15.469 13.594 1 95.75 283 GLN A CA 1
ATOM 2255 C C . GLN A 1 283 ? -29 15.711 14.555 1 95.75 283 GLN A C 1
ATOM 2257 O O . GLN A 1 283 ? -28.828 16.828 15.055 1 95.75 283 GLN A O 1
ATOM 2262 N N . ALA A 1 284 ? -28.281 14.711 14.789 1 96.31 284 ALA A N 1
ATOM 2263 C CA . ALA A 1 284 ? -27.141 14.844 15.68 1 96.31 284 ALA A CA 1
ATOM 2264 C C . ALA A 1 284 ? -26.078 15.773 15.078 1 96.31 284 ALA A C 1
ATOM 2266 O O . ALA A 1 284 ? -25.5 16.594 15.789 1 96.31 284 ALA A O 1
ATOM 2267 N N . GLU A 1 285 ? -25.875 15.633 13.844 1 96.19 285 GLU A N 1
ATOM 2268 C CA . GLU A 1 285 ? -24.922 16.484 13.156 1 96.19 285 GLU A CA 1
ATOM 2269 C C . GLU A 1 285 ? -25.328 17.953 13.219 1 96.19 285 GLU A C 1
ATOM 2271 O O . GLU A 1 285 ? -24.5 18.828 13.477 1 96.19 285 GLU A O 1
ATOM 2276 N N . ASP A 1 286 ? -26.562 18.203 12.984 1 96.81 286 ASP A N 1
ATOM 2277 C CA . ASP A 1 286 ? -27.094 19.562 13.031 1 96.81 286 ASP A CA 1
ATOM 2278 C C . ASP A 1 286 ? -26.938 20.172 14.422 1 96.81 286 ASP A C 1
ATOM 2280 O O . ASP A 1 286 ? -26.594 21.344 14.562 1 96.81 286 ASP A O 1
ATOM 2284 N N . ARG A 1 287 ? -27.234 19.359 15.383 1 97.25 287 ARG A N 1
ATOM 2285 C CA . ARG A 1 287 ? -27.109 19.828 16.75 1 97.25 287 ARG A CA 1
ATOM 2286 C C . ARG A 1 287 ? -25.656 20.156 17.094 1 97.25 287 ARG A C 1
ATOM 2288 O O . ARG A 1 287 ? -25.375 21.141 17.781 1 97.25 287 ARG A O 1
ATOM 2295 N N . ALA A 1 288 ? -24.781 19.328 16.672 1 97.88 288 ALA A N 1
ATOM 2296 C CA . ALA A 1 288 ? -23.359 19.594 16.891 1 97.88 288 ALA A CA 1
ATOM 2297 C C . ALA A 1 288 ? -22.938 20.906 16.234 1 97.88 288 ALA A C 1
ATOM 2299 O O . ALA A 1 288 ? -22.25 21.719 16.844 1 97.88 288 ALA A O 1
ATOM 2300 N N . LYS A 1 289 ? -23.375 21.125 15.016 1 97.56 289 LYS A N 1
ATOM 2301 C CA . LYS A 1 289 ? -23.047 22.344 14.289 1 97.56 289 LYS A CA 1
ATOM 2302 C C . LYS A 1 289 ? -23.609 23.578 14.992 1 97.56 289 LYS A C 1
ATOM 2304 O O . LYS A 1 289 ? -22.969 24.625 15.031 1 97.56 289 LYS A O 1
ATOM 2309 N N . GLN A 1 290 ? -24.781 23.375 15.477 1 97.94 290 GLN A N 1
ATOM 2310 C CA . GLN A 1 290 ? -25.391 24.469 16.234 1 97.94 290 GLN A CA 1
ATOM 2311 C C . GLN A 1 290 ? -24.547 24.828 17.453 1 97.94 290 GLN A C 1
ATOM 2313 O O . GLN A 1 290 ? -24.359 26 17.75 1 97.94 290 GLN A O 1
ATOM 2318 N N . LEU A 1 291 ? -24.094 23.844 18.094 1 98.19 291 LEU A N 1
ATOM 2319 C CA . LEU A 1 291 ? -23.234 24.078 19.25 1 98.19 291 LEU A CA 1
ATOM 2320 C C . LEU A 1 291 ? -21.938 24.766 18.844 1 98.19 291 LEU A C 1
ATOM 2322 O O . LEU A 1 291 ? -21.453 25.641 19.562 1 98.19 291 LEU A O 1
ATOM 2326 N N . PHE A 1 292 ? -21.391 24.359 17.688 1 98.56 292 PHE A N 1
ATOM 2327 C CA . PHE A 1 292 ? -20.188 25.016 17.172 1 98.56 292 PHE A CA 1
ATOM 2328 C C . PHE A 1 292 ? -20.438 26.5 16.953 1 98.56 292 PHE A C 1
ATOM 2330 O O . PHE A 1 292 ? -19.562 27.328 17.219 1 98.56 292 PHE A O 1
ATOM 2337 N N . CYS A 1 293 ? -21.594 26.828 16.5 1 98.12 293 CYS A N 1
ATOM 2338 C CA . CYS A 1 293 ? -21.969 28.219 16.281 1 98.12 293 CYS A CA 1
ATOM 2339 C C . CYS A 1 293 ? -22.141 28.953 17.609 1 98.12 293 CYS A C 1
ATOM 2341 O O . CYS A 1 293 ? -21.703 30.109 17.75 1 98.12 293 CYS A O 1
ATOM 2343 N N . GLU A 1 294 ? -22.781 28.297 18.531 1 98.19 294 GLU A N 1
ATOM 2344 C CA . GLU A 1 294 ? -23.062 28.906 19.828 1 98.19 294 GLU A CA 1
ATOM 2345 C C . GLU A 1 294 ? -21.766 29.297 20.531 1 98.19 294 GLU A C 1
ATOM 2347 O O . GLU A 1 294 ? -21.703 30.344 21.188 1 98.19 294 GLU A O 1
ATOM 2352 N N . VAL A 1 295 ? -20.797 28.469 20.359 1 98.19 295 VAL A N 1
ATOM 2353 C CA . VAL A 1 295 ? -19.547 28.766 21.062 1 98.19 295 VAL A CA 1
ATOM 2354 C C . VAL A 1 295 ? -18.625 29.562 20.141 1 98.19 295 VAL A C 1
ATOM 2356 O O . VAL A 1 295 ? -17.453 29.766 20.453 1 98.19 295 VAL A O 1
ATOM 2359 N N . ASP A 1 296 ? -19.031 29.953 18.938 1 98.19 296 ASP A N 1
ATOM 2360 C CA . ASP A 1 296 ? -18.406 30.891 18 1 98.19 296 ASP A CA 1
ATOM 2361 C C . ASP A 1 296 ? -17.094 30.344 17.453 1 98.19 296 ASP A C 1
ATOM 2363 O O . ASP A 1 296 ? -16.062 31.016 17.484 1 98.19 296 ASP A O 1
ATOM 2367 N N . ILE A 1 297 ? -17.125 29.172 16.953 1 98.19 297 ILE A N 1
ATOM 2368 C CA . ILE A 1 297 ? -15.969 28.5 16.375 1 98.19 297 ILE A CA 1
ATOM 2369 C C . ILE A 1 297 ? -15.43 29.328 15.203 1 98.19 297 ILE A C 1
ATOM 2371 O O . ILE A 1 297 ? -14.219 29.359 14.961 1 98.19 297 ILE A O 1
ATOM 2375 N N . GLU A 1 298 ? -16.266 29.969 14.492 1 97.38 298 GLU A N 1
ATOM 2376 C CA . GLU A 1 298 ? -15.844 30.781 13.352 1 97.38 298 GLU A CA 1
ATOM 2377 C C . GLU A 1 298 ? -14.844 31.844 13.773 1 97.38 298 GLU A C 1
ATOM 2379 O O . GLU A 1 298 ? -13.805 32.031 13.125 1 97.38 298 GLU A O 1
ATOM 2384 N N . ASN A 1 299 ? -15.18 32.562 14.828 1 97.81 299 ASN A N 1
ATOM 2385 C CA . ASN A 1 299 ? -14.266 33.594 15.305 1 97.81 299 ASN A CA 1
ATOM 2386 C C . ASN A 1 299 ? -12.961 33 15.82 1 97.81 299 ASN A C 1
ATOM 2388 O O . ASN A 1 299 ? -11.898 33.594 15.672 1 97.81 299 ASN A O 1
ATOM 2392 N N . CYS A 1 300 ? -13.07 31.859 16.469 1 97.69 300 CYS A N 1
ATOM 2393 C CA . CYS A 1 300 ? -11.867 31.156 16.906 1 97.69 300 CYS A CA 1
ATOM 2394 C C . CYS A 1 300 ? -10.977 30.812 15.727 1 97.69 300 CYS A C 1
ATOM 2396 O O . CYS A 1 300 ? -9.758 30.969 15.797 1 97.69 300 CYS A O 1
ATOM 2398 N N . PHE A 1 301 ? -11.586 30.312 14.695 1 97.62 301 PHE A N 1
ATOM 2399 C CA . PHE A 1 301 ? -10.859 29.938 13.492 1 97.62 301 PHE A CA 1
ATOM 2400 C C . PHE A 1 301 ? -10.18 31.156 12.875 1 97.62 301 PHE A C 1
ATOM 2402 O O . PHE A 1 301 ? -9.016 31.094 12.484 1 97.62 301 PHE A O 1
ATOM 2409 N N . ARG A 1 302 ? -10.828 32.312 12.789 1 97.12 302 ARG A N 1
ATOM 2410 C CA . ARG A 1 302 ? -10.266 33.531 12.227 1 97.12 302 ARG A CA 1
ATOM 2411 C C . ARG A 1 302 ? -9.047 33.969 13.016 1 97.12 302 ARG A C 1
ATOM 2413 O O . ARG A 1 302 ? -8.055 34.438 12.438 1 97.12 302 ARG A O 1
ATOM 2420 N N . ARG A 1 303 ? -9.141 33.875 14.297 1 97.38 303 ARG A N 1
ATOM 2421 C CA . ARG A 1 303 ? -8.008 34.219 15.148 1 97.38 303 ARG A CA 1
ATOM 2422 C C . ARG A 1 303 ? -6.812 33.312 14.898 1 97.38 303 ARG A C 1
ATOM 2424 O O . ARG A 1 303 ? -5.676 33.781 14.828 1 97.38 303 ARG A O 1
ATOM 2431 N N . VAL A 1 304 ? -7.117 32.062 14.742 1 96.88 304 VAL A N 1
ATOM 2432 C CA . VAL A 1 304 ? -6.047 31.094 14.484 1 96.88 304 VAL A CA 1
ATOM 2433 C C . VAL A 1 304 ? -5.434 31.359 13.109 1 96.88 304 VAL A C 1
ATOM 2435 O O . VAL A 1 304 ? -4.219 31.266 12.938 1 96.88 304 VAL A O 1
ATOM 2438 N N . GLU A 1 305 ? -6.227 31.625 12.117 1 96.44 305 GLU A N 1
ATOM 2439 C CA . GLU A 1 305 ? -5.746 31.938 10.773 1 96.44 305 GLU A CA 1
ATOM 2440 C C . GLU A 1 305 ? -4.758 33.094 10.789 1 96.44 305 GLU A C 1
ATOM 2442 O O . GLU A 1 305 ? -3.674 33 10.211 1 96.44 305 GLU A O 1
ATOM 2447 N N . ILE A 1 306 ? -5.129 34.156 11.523 1 96.81 306 ILE A N 1
ATOM 2448 C CA . ILE A 1 306 ? -4.301 35.344 11.602 1 96.81 306 ILE A CA 1
ATOM 2449 C C . ILE A 1 306 ? -3.01 35.031 12.359 1 96.81 306 ILE A C 1
ATOM 2451 O O . ILE A 1 306 ? -1.917 35.375 11.898 1 96.81 306 ILE A O 1
ATOM 2455 N N . ALA A 1 307 ? -3.16 34.406 13.469 1 97.56 307 ALA A N 1
ATOM 2456 C CA . ALA A 1 307 ? -2.012 34.094 14.32 1 97.56 307 ALA A CA 1
ATOM 2457 C C . ALA A 1 307 ? -1.027 33.188 13.617 1 97.56 307 ALA A C 1
ATOM 2459 O O . ALA A 1 307 ? 0.186 33.406 13.672 1 97.56 307 ALA A O 1
ATOM 2460 N N . GLU A 1 308 ? -1.537 32.125 13.008 1 96.88 308 GLU A N 1
ATOM 2461 C CA . GLU A 1 308 ? -0.678 31.141 12.344 1 96.88 308 GLU A CA 1
ATOM 2462 C C . GLU A 1 308 ? 0.053 31.766 11.156 1 96.88 308 GLU A C 1
ATOM 2464 O O . GLU A 1 308 ? 1.232 31.484 10.938 1 96.88 308 GLU A O 1
ATOM 2469 N N . GLU A 1 309 ? -0.597 32.531 10.359 1 96.69 309 GLU A N 1
ATOM 2470 C CA . GLU A 1 309 ? 0.054 33.156 9.219 1 96.69 309 GLU A CA 1
ATOM 2471 C C . GLU A 1 309 ? 1.154 34.125 9.672 1 96.69 309 GLU A C 1
ATOM 2473 O O . GLU A 1 309 ? 2.232 34.156 9.078 1 96.69 309 GLU A O 1
ATOM 2478 N N . ARG A 1 310 ? 0.836 34.875 10.734 1 97.06 310 ARG A N 1
ATOM 2479 C CA . ARG A 1 310 ? 1.839 35.781 11.297 1 97.06 310 ARG A CA 1
ATOM 2480 C C . ARG A 1 310 ? 3.045 35 11.805 1 97.06 310 ARG A C 1
ATOM 2482 O O . ARG A 1 310 ? 4.191 35.375 11.531 1 97.06 310 ARG A O 1
ATOM 2489 N N . ASP A 1 311 ? 2.797 33.969 12.523 1 97.19 311 ASP A N 1
ATOM 2490 C CA . ASP A 1 311 ? 3.865 33.125 13.094 1 97.19 311 ASP A CA 1
ATOM 2491 C C . ASP A 1 311 ? 4.699 32.469 12 1 97.19 311 ASP A C 1
ATOM 2493 O O . ASP A 1 311 ? 5.926 32.406 12.102 1 97.19 311 ASP A O 1
ATOM 2497 N N . LEU A 1 312 ? 4.066 31.938 11.008 1 97.62 312 LEU A N 1
ATOM 2498 C CA . LEU A 1 312 ? 4.762 31.312 9.898 1 97.62 312 LEU A CA 1
ATOM 2499 C C . LEU A 1 312 ? 5.629 32.312 9.148 1 97.62 312 LEU A C 1
ATOM 2501 O O . LEU A 1 312 ? 6.777 32.031 8.805 1 97.62 312 LEU A O 1
ATOM 2505 N N . GLU A 1 313 ? 5.125 33.531 8.938 1 97 313 GLU A N 1
ATOM 2506 C CA . GLU A 1 313 ? 5.91 34.562 8.305 1 97 313 GLU A CA 1
ATOM 2507 C C . GLU A 1 313 ? 7.129 34.938 9.148 1 97 313 GLU A C 1
ATOM 2509 O O . GLU A 1 313 ? 8.227 35.125 8.617 1 97 313 GLU A O 1
ATOM 2514 N N . ALA A 1 314 ? 6.902 35 10.422 1 96.75 314 ALA A N 1
ATOM 2515 C CA . ALA A 1 314 ? 7.996 35.344 11.336 1 96.75 314 ALA A CA 1
ATOM 2516 C C . ALA A 1 314 ? 9.07 34.25 11.305 1 96.75 314 ALA A C 1
ATOM 2518 O O . ALA A 1 314 ? 10.266 34.531 11.352 1 96.75 314 ALA A O 1
ATOM 2519 N N . GLN A 1 315 ? 8.695 33 11.273 1 96 315 GLN A N 1
ATOM 2520 C CA . GLN A 1 315 ? 9.633 31.891 11.195 1 96 315 GLN A CA 1
ATOM 2521 C C . GLN A 1 315 ? 10.438 31.938 9.898 1 96 315 GLN A C 1
ATOM 2523 O O . GLN A 1 315 ? 11.641 31.688 9.898 1 96 315 GLN A O 1
ATOM 2528 N N . ILE A 1 316 ? 9.781 32.219 8.797 1 96.75 316 ILE A N 1
ATOM 2529 C CA . ILE A 1 316 ? 10.453 32.312 7.508 1 96.75 316 ILE A CA 1
ATOM 2530 C C . ILE A 1 316 ? 11.453 33.469 7.543 1 96.75 316 ILE A C 1
ATOM 2532 O O . ILE A 1 316 ? 12.578 33.344 7.059 1 96.75 316 ILE A O 1
ATOM 2536 N N . ASP A 1 317 ? 11.141 34.562 8.203 1 95 317 ASP A N 1
ATOM 2537 C CA . ASP A 1 317 ? 12.008 35.75 8.305 1 95 317 ASP A CA 1
ATOM 2538 C C . ASP A 1 317 ? 13.266 35.406 9.102 1 95 317 ASP A C 1
ATOM 2540 O O . ASP A 1 317 ? 14.328 36 8.867 1 95 317 ASP A O 1
ATOM 2544 N N . GLN A 1 318 ? 13.148 34.5 9.992 1 92.38 318 GLN A N 1
ATOM 2545 C CA . GLN A 1 318 ? 14.258 34.156 10.883 1 92.38 318 GLN A CA 1
ATOM 2546 C C . GLN A 1 318 ? 15.281 33.281 10.18 1 92.38 318 GLN A C 1
ATOM 2548 O O . GLN A 1 318 ? 16.391 33.094 10.672 1 92.38 318 GLN A O 1
ATOM 2553 N N . ILE A 1 319 ? 14.828 32.719 9.023 1 91.44 319 ILE A N 1
ATOM 2554 C CA . ILE A 1 319 ? 15.789 31.938 8.25 1 91.44 319 ILE A CA 1
ATOM 2555 C C . ILE A 1 319 ? 16.922 32.844 7.773 1 91.44 319 ILE A C 1
ATOM 2557 O O . ILE A 1 319 ? 16.688 33.969 7.363 1 91.44 319 ILE A O 1
ATOM 2561 N N . GLY A 1 320 ? 18.109 32.406 7.898 1 85.25 320 GLY A N 1
ATOM 2562 C CA . GLY A 1 320 ? 19.297 33.188 7.605 1 85.25 320 GLY A CA 1
ATOM 2563 C C . GLY A 1 320 ? 19.297 33.781 6.207 1 85.25 320 GLY A C 1
ATOM 2564 O O . GLY A 1 320 ? 18.719 33.188 5.285 1 85.25 320 GLY A O 1
ATOM 2565 N N . GLY A 1 321 ? 19.938 34.906 6.012 1 79.06 321 GLY A N 1
ATOM 2566 C CA . GLY A 1 321 ? 20 35.656 4.762 1 79.06 321 GLY A CA 1
ATOM 2567 C C . GLY A 1 321 ? 20.656 34.875 3.635 1 79.06 321 GLY A C 1
ATOM 2568 O O . GLY A 1 321 ? 20.406 35.156 2.459 1 79.06 321 GLY A O 1
ATOM 2569 N N . GLU A 1 322 ? 21.438 33.906 3.984 1 82 322 GLU A N 1
ATOM 2570 C CA . GLU A 1 322 ? 22.109 33.094 2.986 1 82 322 GLU A CA 1
ATOM 2571 C C . GLU A 1 322 ? 21.125 32.156 2.307 1 82 322 GLU A C 1
ATOM 2573 O O . GLU A 1 322 ? 21.422 31.547 1.274 1 82 322 GLU A O 1
ATOM 2578 N N . HIS A 1 323 ? 19.891 32.156 2.805 1 88.44 323 HIS A N 1
ATOM 2579 C CA . HIS A 1 323 ? 18.859 31.281 2.266 1 88.44 323 HIS A CA 1
ATOM 2580 C C . HIS A 1 323 ? 17.688 32.094 1.7 1 88.44 323 HIS A C 1
ATOM 2582 O O . HIS A 1 323 ? 16.531 31.719 1.91 1 88.44 323 HIS A O 1
ATOM 2588 N N . GLU A 1 324 ? 17.953 33.188 1.044 1 91.38 324 GLU A N 1
ATOM 2589 C CA . GLU A 1 324 ? 16.891 34.062 0.563 1 91.38 324 GLU A CA 1
ATOM 2590 C C . GLU A 1 324 ? 15.969 33.344 -0.406 1 91.38 324 GLU A C 1
ATOM 2592 O O . GLU A 1 324 ? 14.75 33.531 -0.365 1 91.38 324 GLU A O 1
ATOM 2597 N N . ASP A 1 325 ? 16.562 32.562 -1.3 1 93.31 325 ASP A N 1
ATOM 2598 C CA . ASP A 1 325 ? 15.75 31.828 -2.252 1 93.31 325 ASP A CA 1
ATOM 2599 C C . ASP A 1 325 ? 14.812 30.859 -1.53 1 93.31 325 ASP A C 1
ATOM 2601 O O . ASP A 1 325 ? 13.672 30.672 -1.943 1 93.31 325 ASP A O 1
ATOM 2605 N N . LEU A 1 326 ? 15.281 30.25 -0.5 1 95 326 LEU A N 1
ATOM 2606 C CA . LEU A 1 326 ? 14.469 29.344 0.299 1 95 326 LEU A CA 1
ATOM 2607 C C . LEU A 1 326 ? 13.312 30.078 0.958 1 95 326 LEU A C 1
ATOM 2609 O O . LEU A 1 326 ? 12.195 29.578 1.009 1 95 326 LEU A O 1
ATOM 2613 N N . LYS A 1 327 ? 13.586 31.266 1.498 1 96.31 327 LYS A N 1
ATOM 2614 C CA . LYS A 1 327 ? 12.539 32.062 2.102 1 96.31 327 LYS A CA 1
ATOM 2615 C C . LYS A 1 327 ? 11.43 32.375 1.098 1 96.31 327 LYS A C 1
ATOM 2617 O O . LYS A 1 327 ? 10.25 32.281 1.424 1 96.31 327 LYS A O 1
ATOM 2622 N N . VAL A 1 328 ? 11.836 32.719 -0.095 1 96 328 VAL A N 1
ATOM 2623 C CA . VAL A 1 328 ? 10.875 33.031 -1.147 1 96 328 VAL A CA 1
ATOM 2624 C C . VAL A 1 328 ? 10.031 31.812 -1.486 1 96 328 VAL A C 1
ATOM 2626 O O . VAL A 1 328 ? 8.82 31.922 -1.659 1 96 328 VAL A O 1
ATOM 2629 N N . ALA A 1 329 ? 10.688 30.688 -1.572 1 95.56 329 ALA A N 1
ATOM 2630 C CA . ALA A 1 329 ? 9.977 29.438 -1.885 1 95.56 329 ALA A CA 1
ATOM 2631 C C . ALA A 1 329 ? 8.969 29.109 -0.797 1 95.56 329 ALA A C 1
ATOM 2633 O O . ALA A 1 329 ? 7.828 28.734 -1.094 1 95.56 329 ALA A O 1
ATOM 2634 N N . LEU A 1 330 ? 9.344 29.203 0.466 1 97.38 330 LEU A N 1
ATOM 2635 C CA . LEU A 1 330 ? 8.461 28.906 1.588 1 97.38 330 LEU A CA 1
ATOM 2636 C C . LEU A 1 330 ? 7.289 29.875 1.637 1 97.38 330 LEU A C 1
ATOM 2638 O O . LEU A 1 330 ? 6.156 29.484 1.911 1 97.38 330 LEU A O 1
ATOM 2642 N N . ARG A 1 331 ? 7.539 31.141 1.354 1 96.5 331 ARG A N 1
ATOM 2643 C CA . ARG A 1 331 ? 6.477 32.125 1.324 1 96.5 331 ARG A CA 1
ATOM 2644 C C . ARG A 1 331 ? 5.496 31.859 0.19 1 96.5 331 ARG A C 1
ATOM 2646 O O . ARG A 1 331 ? 4.289 32.062 0.34 1 96.5 331 ARG A O 1
ATOM 2653 N N . SER A 1 332 ? 6.047 31.469 -0.901 1 95.12 332 SER A N 1
ATOM 2654 C CA . SER A 1 332 ? 5.191 31.109 -2.025 1 95.12 332 SER A CA 1
ATOM 2655 C C . SER A 1 332 ? 4.262 29.953 -1.658 1 95.12 332 SER A C 1
ATOM 2657 O O . SER A 1 332 ? 3.092 29.953 -2.043 1 95.12 332 SER A O 1
ATOM 2659 N N . THR A 1 333 ? 4.77 29 -0.943 1 95.81 333 THR A N 1
ATOM 2660 C CA . THR A 1 333 ? 3.967 27.859 -0.484 1 95.81 333 THR A CA 1
ATOM 2661 C C . THR A 1 333 ? 2.898 28.328 0.503 1 95.81 333 THR A C 1
ATOM 2663 O O . THR A 1 333 ? 1.748 27.891 0.432 1 95.81 333 THR A O 1
ATOM 2666 N N . LEU A 1 334 ? 3.299 29.188 1.427 1 96.12 334 LEU A N 1
ATOM 2667 C CA . LEU A 1 334 ? 2.361 29.734 2.406 1 96.12 334 LEU A CA 1
ATOM 2668 C C . LEU A 1 334 ? 1.229 30.484 1.717 1 96.12 334 LEU A C 1
ATOM 2670 O O . LEU A 1 334 ? 0.067 30.375 2.115 1 96.12 334 LEU A O 1
ATOM 2674 N N . LYS A 1 335 ? 1.512 31.219 0.68 1 93.5 335 LYS A N 1
ATOM 2675 C CA . LYS A 1 335 ? 0.529 32.031 -0.046 1 93.5 335 LYS A CA 1
ATOM 2676 C C . LYS A 1 335 ? -0.531 31.125 -0.693 1 93.5 335 LYS A C 1
ATOM 2678 O O . LYS A 1 335 ? -1.686 31.547 -0.836 1 93.5 335 LYS A O 1
ATOM 2683 N N . LYS A 1 336 ? -0.179 29.969 -0.997 1 89.12 336 LYS A N 1
ATOM 2684 C CA . LYS A 1 336 ? -1.111 29.047 -1.64 1 89.12 336 LYS A CA 1
ATOM 2685 C C . LYS A 1 336 ? -2.221 28.625 -0.681 1 89.12 336 LYS A C 1
ATOM 2687 O O . LYS A 1 336 ? -3.312 28.25 -1.112 1 89.12 336 LYS A O 1
ATOM 2692 N N . ILE A 1 337 ? -1.961 28.672 0.621 1 90.69 337 ILE A N 1
ATOM 2693 C CA . ILE A 1 337 ? -2.975 28.203 1.553 1 90.69 337 ILE A CA 1
ATOM 2694 C C . ILE A 1 337 ? -3.52 29.359 2.369 1 90.69 337 ILE A C 1
ATOM 2696 O O . ILE A 1 337 ? -4.332 29.172 3.279 1 90.69 337 ILE A O 1
ATOM 2700 N N . SER A 1 338 ? -3.043 30.547 2.096 1 86.62 338 SER A N 1
ATOM 2701 C CA . SER A 1 338 ? -3.521 31.719 2.822 1 86.62 338 SER A CA 1
ATOM 2702 C C . SER A 1 338 ? -4.988 31.984 2.518 1 86.62 338 SER A C 1
ATOM 2704 O O . SER A 1 338 ? -5.367 32.156 1.354 1 86.62 338 SER A O 1
ATOM 2706 N N . ARG A 1 339 ? -5.848 32.062 3.451 1 80.25 339 ARG A N 1
ATOM 2707 C CA . ARG A 1 339 ? -7.273 32.375 3.441 1 80.25 339 ARG A CA 1
ATOM 2708 C C . ARG A 1 339 ? -7.988 31.594 2.334 1 80.25 339 ARG A C 1
ATOM 2710 O O . ARG A 1 339 ? -8.734 32.188 1.55 1 80.25 339 ARG A O 1
ATOM 2717 N N . ARG A 1 340 ? -7.715 30.344 2.383 1 78.62 340 ARG A N 1
ATOM 2718 C CA . ARG A 1 340 ? -8.289 29.531 1.315 1 78.62 340 ARG A CA 1
ATOM 2719 C C . ARG A 1 340 ? -9.742 29.172 1.62 1 78.62 340 ARG A C 1
ATOM 2721 O O . ARG A 1 340 ? -10.133 29.094 2.785 1 78.62 340 ARG A O 1
ATOM 2728 N N . ASP A 1 341 ? -10.531 29.094 0.517 1 75.62 341 ASP A N 1
ATOM 2729 C CA . ASP A 1 341 ? -11.945 28.781 0.663 1 75.62 341 ASP A CA 1
ATOM 2730 C C . ASP A 1 341 ? -12.242 27.359 0.166 1 75.62 341 ASP A C 1
ATOM 2732 O O . ASP A 1 341 ? -13.398 26.969 0.061 1 75.62 341 ASP A O 1
ATOM 2736 N N . LYS A 1 342 ? -11.234 26.859 -0.368 1 77.81 342 LYS A N 1
ATOM 2737 C CA . LYS A 1 342 ? -11.352 25.469 -0.802 1 77.81 342 LYS A CA 1
ATOM 2738 C C . LYS A 1 342 ? -10.031 24.719 -0.637 1 77.81 342 LYS A C 1
ATOM 2740 O O . LYS A 1 342 ? -8.969 25.344 -0.612 1 77.81 342 LYS A O 1
ATOM 2745 N N . MET B 1 1 ? 11.422 -28.312 10.266 1 63.94 1 MET B N 1
ATOM 2746 C CA . MET B 1 1 ? 11.258 -28.078 11.695 1 63.94 1 MET B CA 1
ATOM 2747 C C . MET B 1 1 ? 12.359 -27.172 12.219 1 63.94 1 MET B C 1
ATOM 2749 O O . MET B 1 1 ? 12.078 -26.156 12.867 1 63.94 1 MET B O 1
ATOM 2753 N N . ALA B 1 2 ? 13.586 -27.422 11.695 1 80.5 2 ALA B N 1
ATOM 2754 C CA . ALA B 1 2 ? 14.727 -26.672 12.219 1 80.5 2 ALA B CA 1
ATOM 2755 C C . ALA B 1 2 ? 14.703 -25.219 11.727 1 80.5 2 ALA B C 1
ATOM 2757 O O . ALA B 1 2 ? 14.93 -24.297 12.508 1 80.5 2 ALA B O 1
ATOM 2758 N N . GLU B 1 3 ? 14.227 -25 10.461 1 90.19 3 GLU B N 1
ATOM 2759 C CA . GLU B 1 3 ? 14.211 -23.625 9.938 1 90.19 3 GLU B CA 1
ATOM 2760 C C . GLU B 1 3 ? 13.117 -22.797 10.594 1 90.19 3 GLU B C 1
ATOM 2762 O O . GLU B 1 3 ? 13.32 -21.625 10.898 1 90.19 3 GLU B O 1
ATOM 2767 N N . ARG B 1 4 ? 12.031 -23.422 10.836 1 93.06 4 ARG B N 1
ATOM 2768 C CA . ARG B 1 4 ? 10.891 -22.719 11.438 1 93.06 4 ARG B CA 1
ATOM 2769 C C . ARG B 1 4 ? 11.227 -22.234 12.844 1 93.06 4 ARG B C 1
ATOM 2771 O O . ARG B 1 4 ? 10.914 -21.094 13.195 1 93.06 4 ARG B O 1
ATOM 2778 N N . ASP B 1 5 ? 11.828 -23.109 13.547 1 94.31 5 ASP B N 1
ATOM 2779 C CA . ASP B 1 5 ? 12.211 -22.75 14.906 1 94.31 5 ASP B CA 1
ATOM 2780 C C . ASP B 1 5 ? 13.219 -21.609 14.914 1 94.31 5 ASP B C 1
ATOM 2782 O O . ASP B 1 5 ? 13.141 -20.703 15.742 1 94.31 5 ASP B O 1
ATOM 2786 N N . THR B 1 6 ? 14.172 -21.734 14.023 1 95.25 6 THR B N 1
ATOM 2787 C CA . THR B 1 6 ? 15.188 -20.688 13.906 1 95.25 6 THR B CA 1
ATOM 2788 C C . THR B 1 6 ? 14.539 -19.359 13.547 1 95.25 6 THR B C 1
ATOM 2790 O O . THR B 1 6 ? 14.898 -18.312 14.102 1 95.25 6 THR B O 1
ATOM 2793 N N . LEU B 1 7 ? 13.602 -19.391 12.656 1 95.19 7 LEU B N 1
ATOM 2794 C CA . LEU B 1 7 ? 12.867 -18.188 12.258 1 95.19 7 LEU B CA 1
ATOM 2795 C C . LEU B 1 7 ? 12.102 -17.609 13.438 1 95.19 7 LEU B C 1
ATOM 2797 O O . LEU B 1 7 ? 12.164 -16.406 13.695 1 95.19 7 LEU B O 1
ATOM 2801 N N . GLN B 1 8 ? 11.406 -18.422 14.133 1 95.56 8 GLN B N 1
ATOM 2802 C CA . GLN B 1 8 ? 10.539 -18 15.227 1 95.56 8 GLN B CA 1
ATOM 2803 C C . GLN B 1 8 ? 11.344 -17.375 16.359 1 95.56 8 GLN B C 1
ATOM 2805 O O . GLN B 1 8 ? 10.883 -16.438 17.016 1 95.56 8 GLN B O 1
ATOM 2810 N N . ALA B 1 9 ? 12.531 -17.859 16.516 1 96.12 9 ALA B N 1
ATOM 2811 C CA . ALA B 1 9 ? 13.391 -17.359 17.594 1 96.12 9 ALA B CA 1
ATOM 2812 C C . ALA B 1 9 ? 13.797 -15.906 17.344 1 96.12 9 ALA B C 1
ATOM 2814 O O . ALA B 1 9 ? 14.125 -15.18 18.281 1 96.12 9 ALA B O 1
ATOM 2815 N N . VAL B 1 10 ? 13.703 -15.477 16.125 1 97.19 10 VAL B N 1
ATOM 2816 C CA . VAL B 1 10 ? 14.195 -14.156 15.75 1 97.19 10 VAL B CA 1
ATOM 2817 C C . VAL B 1 10 ? 13.039 -13.148 15.773 1 97.19 10 VAL B C 1
ATOM 2819 O O . VAL B 1 10 ? 13.266 -11.945 15.898 1 97.19 10 VAL B O 1
ATOM 2822 N N . LEU B 1 11 ? 11.812 -13.539 15.773 1 97 11 LEU B N 1
ATOM 2823 C CA . LEU B 1 11 ? 10.648 -12.68 15.586 1 97 11 LEU B CA 1
ATOM 2824 C C . LEU B 1 11 ? 10.547 -11.656 16.719 1 97 11 LEU B C 1
ATOM 2826 O O . LEU B 1 11 ? 10.297 -10.477 16.469 1 97 11 LEU B O 1
ATOM 2830 N N . PRO B 1 12 ? 10.781 -12.062 18 1 97.06 12 PRO B N 1
ATOM 2831 C CA . PRO B 1 12 ? 10.648 -11.078 19.078 1 97.06 12 PRO B CA 1
ATOM 2832 C C . PRO B 1 12 ? 11.578 -9.883 18.906 1 97.06 12 PRO B C 1
ATOM 2834 O O . PRO B 1 12 ? 11.188 -8.742 19.172 1 97.06 12 PRO B O 1
ATOM 2837 N N . SER B 1 13 ? 12.75 -10.164 18.453 1 97.44 13 SER B N 1
ATOM 2838 C CA . SER B 1 13 ? 13.695 -9.07 18.25 1 97.44 13 SER B CA 1
ATOM 2839 C C . SER B 1 13 ? 13.273 -8.18 17.094 1 97.44 13 SER B C 1
ATOM 2841 O O . SER B 1 13 ? 13.469 -6.961 17.141 1 97.44 13 SER B O 1
ATOM 2843 N N . VAL B 1 14 ? 12.719 -8.75 16.031 1 98 14 VAL B N 1
ATOM 2844 C CA . VAL B 1 14 ? 12.227 -7.98 14.898 1 98 14 VAL B CA 1
ATOM 2845 C C . VAL B 1 14 ? 11.094 -7.062 15.344 1 98 14 VAL B C 1
ATOM 2847 O O . VAL B 1 14 ? 11.062 -5.883 14.977 1 98 14 VAL B O 1
ATOM 2850 N N . LEU B 1 15 ? 10.18 -7.555 16.156 1 97.75 15 LEU B N 1
ATOM 2851 C CA . LEU B 1 15 ? 9.047 -6.777 16.656 1 97.75 15 LEU B CA 1
ATOM 2852 C C . LEU B 1 15 ? 9.516 -5.66 17.578 1 97.75 15 LEU B C 1
ATOM 2854 O O . LEU B 1 15 ? 8.969 -4.555 17.547 1 97.75 15 LEU B O 1
ATOM 2858 N N . THR B 1 16 ? 10.516 -5.957 18.375 1 97.69 16 THR B N 1
ATOM 2859 C CA . THR B 1 16 ? 11.086 -4.945 19.25 1 97.69 16 THR B CA 1
ATOM 2860 C C . THR B 1 16 ? 11.719 -3.818 18.453 1 97.69 16 THR B C 1
ATOM 2862 O O . THR B 1 16 ? 11.547 -2.641 18.766 1 97.69 16 THR B O 1
ATOM 2865 N N . ASP B 1 17 ? 12.43 -4.199 17.438 1 97.69 17 ASP B N 1
ATOM 2866 C CA . ASP B 1 17 ? 13.078 -3.195 16.594 1 97.69 17 ASP B CA 1
ATOM 2867 C C . ASP B 1 17 ? 12.039 -2.365 15.844 1 97.69 17 ASP B C 1
ATOM 2869 O O . ASP B 1 17 ? 12.242 -1.172 15.617 1 97.69 17 ASP B O 1
ATOM 2873 N N . LEU B 1 18 ? 10.969 -2.986 15.438 1 97.5 18 LEU B N 1
ATOM 2874 C CA . LEU B 1 18 ? 9.875 -2.248 14.812 1 97.5 18 LEU B CA 1
ATOM 2875 C C . LEU B 1 18 ? 9.258 -1.261 15.797 1 97.5 18 LEU B C 1
ATOM 2877 O O . LEU B 1 18 ? 8.992 -0.108 15.445 1 97.5 18 LEU B O 1
ATOM 2881 N N . GLU B 1 19 ? 9.031 -1.684 16.984 1 97.19 19 GLU B N 1
ATOM 2882 C CA . GLU B 1 19 ? 8.5 -0.81 18.031 1 97.19 19 GLU B CA 1
ATOM 2883 C C . GLU B 1 19 ? 9.43 0.379 18.281 1 97.19 19 GLU B C 1
ATOM 2885 O O . GLU B 1 19 ? 8.961 1.508 18.438 1 97.19 19 GLU B O 1
ATOM 2890 N N . ASN B 1 20 ? 10.703 0.093 18.312 1 96.38 20 ASN B N 1
ATOM 2891 C CA . ASN B 1 20 ? 11.688 1.156 18.5 1 96.38 20 ASN B CA 1
ATOM 2892 C C . ASN B 1 20 ? 11.633 2.172 17.359 1 96.38 20 ASN B C 1
ATOM 2894 O O . ASN B 1 20 ? 11.82 3.369 17.578 1 96.38 20 ASN B O 1
ATOM 2898 N N . GLU B 1 21 ? 11.422 1.626 16.156 1 94.56 21 GLU B N 1
ATOM 2899 C CA . GLU B 1 21 ? 11.258 2.52 15.008 1 94.56 21 GLU B CA 1
ATOM 2900 C C . GLU B 1 21 ? 10.047 3.434 15.195 1 94.56 21 GLU B C 1
ATOM 2902 O O . GLU B 1 21 ? 10.109 4.621 14.867 1 94.56 21 GLU B O 1
ATOM 2907 N N . PHE B 1 22 ? 8.961 2.924 15.719 1 95.75 22 PHE B N 1
ATOM 2908 C CA . PHE B 1 22 ? 7.758 3.705 15.984 1 95.75 22 PHE B CA 1
ATOM 2909 C C . PHE B 1 22 ? 8.023 4.75 17.062 1 95.75 22 PHE B C 1
ATOM 2911 O O . PHE B 1 22 ? 7.641 5.914 16.906 1 95.75 22 PHE B O 1
ATOM 2918 N N . ILE B 1 23 ? 8.727 4.348 18.062 1 93.06 23 ILE B N 1
ATOM 2919 C CA . ILE B 1 23 ? 9.047 5.246 19.156 1 93.06 23 ILE B CA 1
ATOM 2920 C C . ILE B 1 23 ? 9.898 6.41 18.656 1 93.06 23 ILE B C 1
ATOM 2922 O O . ILE B 1 23 ? 9.648 7.566 18.984 1 93.06 23 ILE B O 1
ATOM 2926 N N . ARG B 1 24 ? 10.828 6.113 17.828 1 91.19 24 ARG B N 1
ATOM 2927 C CA . ARG B 1 24 ? 11.711 7.129 17.266 1 91.19 24 ARG B CA 1
ATOM 2928 C C . ARG B 1 24 ? 10.922 8.133 16.422 1 91.19 24 ARG B C 1
ATOM 2930 O O . ARG B 1 24 ? 11.32 9.289 16.297 1 91.19 24 ARG B O 1
ATOM 2937 N N . ASN B 1 25 ? 9.836 7.641 15.93 1 89.56 25 ASN B N 1
ATOM 2938 C CA . ASN B 1 25 ? 9.008 8.516 15.102 1 89.56 25 ASN B CA 1
ATOM 2939 C C . ASN B 1 25 ? 7.883 9.156 15.906 1 89.56 25 ASN B C 1
ATOM 2941 O O . ASN B 1 25 ? 6.938 9.695 15.336 1 89.56 25 ASN B O 1
ATOM 2945 N N . GLY B 1 26 ? 7.926 9.039 17.203 1 92.88 26 GLY B N 1
ATOM 2946 C CA . GLY B 1 26 ? 6.996 9.719 18.094 1 92.88 26 GLY B CA 1
ATOM 2947 C C . GLY B 1 26 ? 5.637 9.055 18.156 1 92.88 26 GLY B C 1
ATOM 2948 O O . GLY B 1 26 ? 4.648 9.68 18.531 1 92.88 26 GLY B O 1
ATOM 2949 N N . VAL B 1 27 ? 5.547 7.805 17.766 1 95.31 27 VAL B N 1
ATOM 2950 C CA . VAL B 1 27 ? 4.273 7.098 17.797 1 95.31 27 VAL B CA 1
ATOM 2951 C C . VAL B 1 27 ? 3.895 6.777 19.25 1 95.31 27 VAL B C 1
ATOM 2953 O O . VAL B 1 27 ? 4.684 6.184 19.984 1 95.31 27 VAL B O 1
ATOM 2956 N N . PRO B 1 28 ? 2.73 7.172 19.641 1 93.56 28 PRO B N 1
ATOM 2957 C CA . PRO B 1 28 ? 2.289 6.836 21 1 93.56 28 PRO B CA 1
ATOM 2958 C C . PRO B 1 28 ? 2.297 5.336 21.266 1 93.56 28 PRO B C 1
ATOM 2960 O O . PRO B 1 28 ? 1.988 4.539 20.375 1 93.56 28 PRO B O 1
ATOM 2963 N N . ASP B 1 29 ? 2.504 4.965 22.5 1 93.88 29 ASP B N 1
ATOM 2964 C CA . ASP B 1 29 ? 2.66 3.572 22.906 1 93.88 29 ASP B CA 1
ATOM 2965 C C . ASP B 1 29 ? 1.415 2.758 22.562 1 93.88 29 ASP B C 1
ATOM 2967 O O . ASP B 1 29 ? 1.52 1.629 22.078 1 93.88 29 ASP B O 1
ATOM 2971 N N . ALA B 1 30 ? 0.31 3.346 22.844 1 91.62 30 ALA B N 1
ATOM 2972 C CA . ALA B 1 30 ? -0.937 2.619 22.609 1 91.62 30 ALA B CA 1
ATOM 2973 C C . ALA B 1 30 ? -1.123 2.291 21.141 1 91.62 30 ALA B C 1
ATOM 2975 O O . ALA B 1 30 ? -1.628 1.221 20.797 1 91.62 30 ALA B O 1
ATOM 2976 N N . LEU B 1 31 ? -0.752 3.209 20.312 1 93.69 31 LEU B N 1
ATOM 2977 C CA . LEU B 1 31 ? -0.859 2.994 18.875 1 93.69 31 LEU B CA 1
ATOM 2978 C C . LEU B 1 31 ? 0.135 1.937 18.406 1 93.69 31 LEU B C 1
ATOM 2980 O O . LEU B 1 31 ? -0.191 1.104 17.547 1 93.69 31 LEU B O 1
ATOM 2984 N N . SER B 1 32 ? 1.35 2.012 18.938 1 96.25 32 SER B N 1
ATOM 2985 C CA . SER B 1 32 ? 2.367 1.013 18.625 1 96.25 32 SER B CA 1
ATOM 2986 C C . SER B 1 32 ? 1.904 -0.387 19.016 1 96.25 32 SER B C 1
ATOM 2988 O O . SER B 1 32 ? 2.066 -1.336 18.25 1 96.25 32 SER B O 1
ATOM 2990 N N . ALA B 1 33 ? 1.341 -0.482 20.172 1 95.56 33 ALA B N 1
ATOM 2991 C CA . ALA B 1 33 ? 0.865 -1.771 20.672 1 95.56 33 ALA B CA 1
ATOM 2992 C C . ALA B 1 33 ? -0.255 -2.316 19.797 1 95.56 33 ALA B C 1
ATOM 2994 O O . ALA B 1 33 ? -0.313 -3.52 19.516 1 95.56 33 ALA B O 1
ATOM 2995 N N . GLN B 1 34 ? -1.106 -1.445 19.406 1 94.06 34 GLN B N 1
ATOM 2996 C CA . GLN B 1 34 ? -2.203 -1.841 18.531 1 94.06 34 GLN B CA 1
ATOM 2997 C C . GLN B 1 34 ? -1.679 -2.385 17.203 1 94.06 34 GLN B C 1
ATOM 2999 O O . GLN B 1 34 ? -2.129 -3.434 16.734 1 94.06 34 GLN B O 1
ATOM 3004 N N . PHE B 1 35 ? -0.78 -1.684 16.625 1 97.44 35 PHE B N 1
ATOM 3005 C CA . PHE B 1 35 ? -0.243 -2.127 15.344 1 97.44 35 PHE B CA 1
ATOM 3006 C C . PHE B 1 35 ? 0.513 -3.439 15.5 1 97.44 35 PHE B C 1
ATOM 3008 O O . PHE B 1 35 ? 0.413 -4.324 14.648 1 97.44 35 PHE B O 1
ATOM 3015 N N . LEU B 1 36 ? 1.268 -3.588 16.578 1 97.44 36 LEU B N 1
ATOM 3016 C CA . LEU B 1 36 ? 2.016 -4.82 16.797 1 97.44 36 LEU B CA 1
ATOM 3017 C C . LEU B 1 36 ? 1.071 -6.004 17 1 97.44 36 LEU B C 1
ATOM 3019 O O . LEU B 1 36 ? 1.385 -7.125 16.594 1 97.44 36 LEU B O 1
ATOM 3023 N N . SER B 1 37 ? -0.056 -5.734 17.562 1 96.56 37 SER B N 1
ATOM 3024 C CA . SER B 1 37 ? -1.062 -6.785 17.672 1 96.56 37 SER B CA 1
ATOM 3025 C C . SER B 1 37 ? -1.552 -7.223 16.297 1 96.56 37 SER B C 1
ATOM 3027 O O . SER B 1 37 ? -1.786 -8.414 16.062 1 96.56 37 SER B O 1
ATOM 3029 N N . CYS B 1 38 ? -1.739 -6.262 15.414 1 97.38 38 CYS B N 1
ATOM 3030 C CA . CYS B 1 38 ? -2.098 -6.566 14.039 1 97.38 38 CYS B CA 1
ATOM 3031 C C . CYS B 1 38 ? -1.036 -7.441 13.375 1 97.38 38 CYS B C 1
ATOM 3033 O O . CYS B 1 38 ? -1.359 -8.438 12.734 1 97.38 38 CYS B O 1
ATOM 3035 N N . VAL B 1 39 ? 0.226 -7.062 13.586 1 97.75 39 VAL B N 1
ATOM 3036 C CA . VAL B 1 39 ? 1.333 -7.797 12.984 1 97.75 39 VAL B CA 1
ATOM 3037 C C . VAL B 1 39 ? 1.356 -9.227 13.516 1 97.75 39 VAL B C 1
ATOM 3039 O O . VAL B 1 39 ? 1.413 -10.188 12.742 1 97.75 39 VAL B O 1
ATOM 3042 N N . LYS B 1 40 ? 1.258 -9.359 14.766 1 96.06 40 LYS B N 1
ATOM 3043 C CA . LYS B 1 40 ? 1.313 -10.672 15.391 1 96.06 40 LYS B CA 1
ATOM 3044 C C . LYS B 1 40 ? 0.158 -11.555 14.922 1 96.06 40 LYS B C 1
ATOM 3046 O O . LYS B 1 40 ? 0.348 -12.742 14.641 1 96.06 40 LYS B O 1
ATOM 3051 N N . TYR B 1 41 ? -1.014 -10.984 14.789 1 96.44 41 TYR B N 1
ATOM 3052 C CA . TYR B 1 41 ? -2.211 -11.711 14.383 1 96.44 41 TYR B CA 1
ATOM 3053 C C . TYR B 1 41 ? -2.07 -12.25 12.969 1 96.44 41 TYR B C 1
ATOM 3055 O O . TYR B 1 41 ? -2.551 -13.344 12.656 1 96.44 41 TYR B O 1
ATOM 3063 N N . ASN B 1 42 ? -1.383 -11.484 12.141 1 96.62 42 ASN B N 1
ATOM 3064 C CA . ASN B 1 42 ? -1.429 -11.789 10.711 1 96.62 42 ASN B CA 1
ATOM 3065 C C . ASN B 1 42 ? -0.149 -12.477 10.242 1 96.62 42 ASN B C 1
ATOM 3067 O O . ASN B 1 42 ? -0.131 -13.117 9.188 1 96.62 42 ASN B O 1
ATOM 3071 N N . VAL B 1 43 ? 0.913 -12.312 10.984 1 93.44 43 VAL B N 1
ATOM 3072 C CA . VAL B 1 43 ? 2.188 -12.852 10.523 1 93.44 43 VAL B CA 1
ATOM 3073 C C . VAL B 1 43 ? 2.459 -14.195 11.195 1 93.44 43 VAL B C 1
ATOM 3075 O O . VAL B 1 43 ? 3.104 -15.07 10.617 1 93.44 43 VAL B O 1
ATOM 3078 N N . GLN B 1 44 ? 1.915 -14.086 12.406 1 85.19 44 GLN B N 1
ATOM 3079 C CA . GLN B 1 44 ? 2.152 -15.32 13.148 1 85.19 44 GLN B CA 1
ATOM 3080 C C . GLN B 1 44 ? 1.105 -16.375 12.805 1 85.19 44 GLN B C 1
ATOM 3082 O O . GLN B 1 44 ? -0.002 -16.047 12.375 1 85.19 44 GLN B O 1
ATOM 3087 N N . GLY B 1 45 ? 1.474 -17.484 12.57 1 75.25 45 GLY B N 1
ATOM 3088 C CA . GLY B 1 45 ? 0.52 -18.531 12.242 1 75.25 45 GLY B CA 1
ATOM 3089 C C . GLY B 1 45 ? 0.671 -19.062 10.828 1 75.25 45 GLY B C 1
ATOM 3090 O O . GLY B 1 45 ? 1.33 -18.438 10 1 75.25 45 GLY B O 1
ATOM 3091 N N . GLY B 1 46 ? 0.778 -20.078 10.641 1 74.06 46 GLY B N 1
ATOM 3092 C CA . GLY B 1 46 ? 0.939 -20.766 9.367 1 74.06 46 GLY B CA 1
ATOM 3093 C C . GLY B 1 46 ? 2.215 -21.578 9.281 1 74.06 46 GLY B C 1
ATOM 3094 O O . GLY B 1 46 ? 2.928 -21.734 10.273 1 74.06 46 GLY B O 1
ATOM 3095 N N . LYS B 1 47 ? 2.479 -21.891 8.125 1 78.56 47 LYS B N 1
ATOM 3096 C CA . LYS B 1 47 ? 3.576 -22.828 7.898 1 78.56 47 LYS B CA 1
ATOM 3097 C C . LYS B 1 47 ? 4.898 -22.094 7.715 1 78.56 47 LYS B C 1
ATOM 3099 O O . LYS B 1 47 ? 5.969 -22.703 7.785 1 78.56 47 LYS B O 1
ATOM 3104 N N . LEU B 1 48 ? 4.883 -20.734 7.547 1 92.56 48 LEU B N 1
ATOM 3105 C CA . LEU B 1 48 ? 6.039 -19.859 7.355 1 92.56 48 LEU B CA 1
ATOM 3106 C C . LEU B 1 48 ? 6.934 -20.391 6.238 1 92.56 48 LEU B C 1
ATOM 3108 O O . LEU B 1 48 ? 8.164 -20.391 6.367 1 92.56 48 LEU B O 1
ATOM 3112 N N . ASN B 1 49 ? 6.324 -20.969 5.211 1 92.56 49 ASN B N 1
ATOM 3113 C CA . ASN B 1 49 ? 7.055 -21.594 4.113 1 92.56 49 ASN B CA 1
ATOM 3114 C C . ASN B 1 49 ? 7.984 -20.594 3.422 1 92.56 49 ASN B C 1
ATOM 3116 O O . ASN B 1 49 ? 9.133 -20.922 3.111 1 92.56 49 ASN B O 1
ATOM 3120 N N . ARG B 1 50 ? 7.566 -19.422 3.211 1 96.56 50 ARG B N 1
ATOM 3121 C CA . ARG B 1 50 ? 8.344 -18.438 2.471 1 96.56 50 ARG B CA 1
ATOM 3122 C C . ARG B 1 50 ? 9.586 -18.016 3.256 1 96.56 50 ARG B C 1
ATOM 3124 O O . ARG B 1 50 ? 10.688 -17.969 2.707 1 96.56 50 ARG B O 1
ATOM 3131 N N . GLY B 1 51 ? 9.375 -17.734 4.578 1 97.19 51 GLY B N 1
ATOM 3132 C CA . GLY B 1 51 ? 10.523 -17.422 5.414 1 97.19 51 GLY B CA 1
ATOM 3133 C C . GLY B 1 51 ? 11.508 -18.578 5.527 1 97.19 51 GLY B C 1
ATOM 3134 O O . GLY B 1 51 ? 12.727 -18.359 5.504 1 97.19 51 GLY B O 1
ATOM 3135 N N . CYS B 1 52 ? 11.008 -19.781 5.602 1 96.62 52 CYS B N 1
ATOM 3136 C CA . CYS B 1 52 ? 11.859 -20.953 5.707 1 96.62 52 CYS B CA 1
ATOM 3137 C C . CYS B 1 52 ? 12.664 -21.172 4.426 1 96.62 52 CYS B C 1
ATOM 3139 O O . CYS B 1 52 ? 13.805 -21.625 4.469 1 96.62 52 CYS B O 1
ATOM 3141 N N . ILE B 1 53 ? 12.086 -20.812 3.316 1 97.69 53 ILE B N 1
ATOM 3142 C CA . ILE B 1 53 ? 12.781 -20.953 2.041 1 97.69 53 ILE B CA 1
ATOM 3143 C C . ILE B 1 53 ? 13.984 -20 2.004 1 97.69 53 ILE B C 1
ATOM 3145 O O . ILE B 1 53 ? 15.055 -20.375 1.51 1 97.69 53 ILE B O 1
ATOM 3149 N N . VAL B 1 54 ? 13.859 -18.766 2.551 1 98.44 54 VAL B N 1
ATOM 3150 C CA . VAL B 1 54 ? 14.977 -17.844 2.604 1 98.44 54 VAL B CA 1
ATOM 3151 C C . VAL B 1 54 ? 16.141 -18.469 3.371 1 98.44 54 VAL B C 1
ATOM 3153 O O . VAL B 1 54 ? 17.266 -18.531 2.871 1 98.44 54 VAL B O 1
ATOM 3156 N N . LEU B 1 55 ? 15.797 -18.969 4.562 1 97 55 LEU B N 1
ATOM 3157 C CA . LEU B 1 55 ? 16.812 -19.5 5.453 1 97 55 LEU B CA 1
ATOM 3158 C C . LEU B 1 55 ? 17.438 -20.766 4.863 1 97 55 LEU B C 1
ATOM 3160 O O . LEU B 1 55 ? 18.672 -20.922 4.887 1 97 55 LEU B O 1
ATOM 3164 N N . SER B 1 56 ? 16.625 -21.703 4.328 1 96.44 56 SER B N 1
ATOM 3165 C CA . SER B 1 56 ? 17.125 -22.953 3.768 1 96.44 56 SER B CA 1
ATOM 3166 C C . SER B 1 56 ? 18 -22.688 2.547 1 96.44 56 SER B C 1
ATOM 3168 O O . SER B 1 56 ? 19.047 -23.328 2.377 1 96.44 56 SER B O 1
ATOM 3170 N N . THR B 1 57 ? 17.578 -21.75 1.712 1 97.56 57 THR B N 1
ATOM 3171 C CA . THR B 1 57 ? 18.391 -21.391 0.555 1 97.56 57 THR B CA 1
ATOM 3172 C C . THR B 1 57 ? 19.734 -20.828 0.996 1 97.56 57 THR B C 1
ATOM 3174 O O . THR B 1 57 ? 20.781 -21.188 0.443 1 97.56 57 THR B O 1
ATOM 3177 N N . GLY B 1 58 ? 19.703 -19.922 1.987 1 97.5 58 GLY B N 1
ATOM 3178 C CA . GLY B 1 58 ? 20.953 -19.391 2.52 1 97.5 58 GLY B CA 1
ATOM 3179 C C . GLY B 1 58 ? 21.891 -20.469 3.021 1 97.5 58 GLY B C 1
ATOM 3180 O O . GLY B 1 58 ? 23.094 -20.453 2.725 1 97.5 58 GLY B O 1
ATOM 3181 N N . ARG B 1 59 ? 21.359 -21.422 3.719 1 96.44 59 ARG B N 1
ATOM 3182 C CA . ARG B 1 59 ? 22.156 -22.5 4.281 1 96.44 59 ARG B CA 1
ATOM 3183 C C . ARG B 1 59 ? 22.734 -23.391 3.182 1 96.44 59 ARG B C 1
ATOM 3185 O O . ARG B 1 59 ? 23.906 -23.75 3.232 1 96.44 59 ARG B O 1
ATOM 3192 N N . LEU B 1 60 ? 21.953 -23.719 2.199 1 96.25 60 LEU B N 1
ATOM 3193 C CA . LEU B 1 60 ? 22.328 -24.656 1.161 1 96.25 60 LEU B CA 1
ATOM 3194 C C . LEU B 1 60 ? 23.297 -24.031 0.162 1 96.25 60 LEU B C 1
ATOM 3196 O O . LEU B 1 60 ? 24.109 -24.719 -0.442 1 96.25 60 LEU B O 1
ATOM 3200 N N . MET B 1 61 ? 23.266 -22.688 0.062 1 95.81 61 MET B N 1
ATOM 3201 C CA . MET B 1 61 ? 24.078 -21.984 -0.922 1 95.81 61 MET B CA 1
ATOM 3202 C C . MET B 1 61 ? 25.406 -21.547 -0.31 1 95.81 61 MET B C 1
ATOM 3204 O O . MET B 1 61 ? 26.312 -21.125 -1.027 1 95.81 61 MET B O 1
ATOM 3208 N N . SER B 1 62 ? 25.359 -21.594 1.018 1 93.31 62 SER B N 1
ATOM 3209 C CA . SER B 1 62 ? 26.609 -21.219 1.686 1 93.31 62 SER B CA 1
ATOM 3210 C C . SER B 1 62 ? 27.594 -22.375 1.704 1 93.31 62 SER B C 1
ATOM 3212 O O . SER B 1 62 ? 27.234 -23.5 2.023 1 93.31 62 SER B O 1
ATOM 3214 N N . SER B 1 63 ? 28.797 -22.109 1.322 1 87.56 63 SER B N 1
ATOM 3215 C CA . SER B 1 63 ? 29.844 -23.125 1.297 1 87.56 63 SER B CA 1
ATOM 3216 C C . SER B 1 63 ? 30.25 -23.531 2.709 1 87.56 63 SER B C 1
ATOM 3218 O O . SER B 1 63 ? 30.766 -24.625 2.918 1 87.56 63 SER B O 1
ATOM 3220 N N . GLN B 1 64 ? 30.141 -22.703 3.639 1 91.88 64 GLN B N 1
ATOM 3221 C CA . GLN B 1 64 ? 30.406 -22.938 5.055 1 91.88 64 GLN B CA 1
ATOM 3222 C C . GLN B 1 64 ? 29.141 -22.766 5.887 1 91.88 64 GLN B C 1
ATOM 3224 O O . GLN B 1 64 ? 28.172 -22.141 5.438 1 91.88 64 GLN B O 1
ATOM 3229 N N . PRO B 1 65 ? 29.203 -23.406 7.004 1 93.69 65 PRO B N 1
ATOM 3230 C CA . PRO B 1 65 ? 28.062 -23.156 7.883 1 93.69 65 PRO B CA 1
ATOM 3231 C C . PRO B 1 65 ? 27.812 -21.672 8.117 1 93.69 65 PRO B C 1
ATOM 3233 O O . PRO B 1 65 ? 28.766 -20.906 8.25 1 93.69 65 PRO B O 1
ATOM 3236 N N . LEU B 1 66 ? 26.578 -21.328 8.164 1 95.31 66 LEU B N 1
ATOM 3237 C CA . LEU B 1 66 ? 26.234 -19.922 8.352 1 95.31 66 LEU B CA 1
ATOM 3238 C C . LEU B 1 66 ? 26.672 -19.438 9.734 1 95.31 66 LEU B C 1
ATOM 3240 O O . LEU B 1 66 ? 26.453 -20.125 10.734 1 95.31 66 LEU B O 1
ATOM 3244 N N . SER B 1 67 ? 27.328 -18.359 9.773 1 96.88 67 SER B N 1
ATOM 3245 C CA . SER B 1 67 ? 27.594 -17.719 11.055 1 96.88 67 SER B CA 1
ATOM 3246 C C . SER B 1 67 ? 26.297 -17.297 11.742 1 96.88 67 SER B C 1
ATOM 3248 O O . SER B 1 67 ? 25.25 -17.203 11.094 1 96.88 67 SER B O 1
ATOM 3250 N N . PRO B 1 68 ? 26.344 -17.047 13.023 1 96.69 68 PRO B N 1
ATOM 3251 C CA . PRO B 1 68 ? 25.156 -16.562 13.727 1 96.69 68 PRO B CA 1
ATOM 3252 C C . PRO B 1 68 ? 24.594 -15.281 13.125 1 96.69 68 PRO B C 1
ATOM 3254 O O . PRO B 1 68 ? 23.375 -15.109 13.031 1 96.69 68 PRO B O 1
ATOM 3257 N N . ARG B 1 69 ? 25.484 -14.461 12.719 1 96.88 69 ARG B N 1
ATOM 3258 C CA . ARG B 1 69 ? 25.062 -13.203 12.109 1 96.88 69 ARG B CA 1
ATOM 3259 C C . ARG B 1 69 ? 24.328 -13.445 10.797 1 96.88 69 ARG B C 1
ATOM 3261 O O . ARG B 1 69 ? 23.281 -12.859 10.555 1 96.88 69 ARG B O 1
ATOM 3268 N N . LYS B 1 70 ? 24.875 -14.25 9.992 1 97.56 70 LYS B N 1
ATOM 3269 C CA . LYS B 1 70 ? 24.25 -14.555 8.711 1 97.56 70 LYS B CA 1
ATOM 3270 C C . LYS B 1 70 ? 22.906 -15.266 8.914 1 97.56 70 LYS B C 1
ATOM 3272 O O . LYS B 1 70 ? 21.938 -14.984 8.203 1 97.56 70 LYS B O 1
ATOM 3277 N N . THR B 1 71 ? 22.891 -16.203 9.867 1 97.88 71 THR B N 1
ATOM 3278 C CA . THR B 1 71 ? 21.656 -16.891 10.195 1 97.88 71 THR B CA 1
ATOM 3279 C C . THR B 1 71 ? 20.578 -15.906 10.633 1 97.88 71 THR B C 1
ATOM 3281 O O . THR B 1 71 ? 19.422 -16 10.195 1 97.88 71 THR B O 1
ATOM 3284 N N . ARG B 1 72 ? 20.938 -14.992 11.469 1 98.12 72 ARG B N 1
ATOM 3285 C CA . ARG B 1 72 ? 20 -13.977 11.945 1 98.12 72 ARG B CA 1
ATOM 3286 C C . ARG B 1 72 ? 19.516 -13.109 10.797 1 98.12 72 ARG B C 1
ATOM 3288 O O . ARG B 1 72 ? 18.312 -12.836 10.688 1 98.12 72 ARG B O 1
ATOM 3295 N N . HIS B 1 73 ? 20.438 -12.664 9.961 1 98.62 73 HIS B N 1
ATOM 3296 C CA . HIS B 1 73 ? 20.078 -11.789 8.852 1 98.62 73 HIS B CA 1
ATOM 3297 C C . HIS B 1 73 ? 19.141 -12.492 7.879 1 98.62 73 HIS B C 1
ATOM 3299 O O . HIS B 1 73 ? 18.156 -11.898 7.434 1 98.62 73 HIS B O 1
ATOM 3305 N N . LEU B 1 74 ? 19.438 -13.711 7.551 1 98.69 74 LEU B N 1
ATOM 3306 C CA . LEU B 1 74 ? 18.578 -14.469 6.648 1 98.69 74 LEU B CA 1
ATOM 3307 C C . LEU B 1 74 ? 17.219 -14.727 7.285 1 98.69 74 LEU B C 1
ATOM 3309 O O . LEU B 1 74 ? 16.188 -14.742 6.598 1 98.69 74 LEU B O 1
ATOM 3313 N N . SER B 1 75 ? 17.203 -14.945 8.602 1 98.5 75 SER B N 1
ATOM 3314 C CA . SER B 1 75 ? 15.945 -15.086 9.32 1 98.5 75 SER B CA 1
ATOM 3315 C C . SER B 1 75 ? 15.125 -13.805 9.258 1 98.5 75 SER B C 1
ATOM 3317 O O . SER B 1 75 ? 13.898 -13.844 9.094 1 98.5 75 SER B O 1
ATOM 3319 N N . ILE B 1 76 ? 15.789 -12.672 9.383 1 98.69 76 ILE B N 1
ATOM 3320 C CA . ILE B 1 76 ? 15.109 -11.383 9.305 1 98.69 76 ILE B CA 1
ATOM 3321 C C . ILE B 1 76 ? 14.523 -11.195 7.91 1 98.69 76 ILE B C 1
ATOM 3323 O O . ILE B 1 76 ? 13.359 -10.805 7.766 1 98.69 76 ILE B O 1
ATOM 3327 N N . LEU B 1 77 ? 15.305 -11.516 6.883 1 98.88 77 LEU B N 1
ATOM 3328 C CA . LEU B 1 77 ? 14.773 -11.453 5.523 1 98.88 77 LEU B CA 1
ATOM 3329 C C . LEU B 1 77 ? 13.586 -12.391 5.355 1 98.88 77 LEU B C 1
ATOM 3331 O O . LEU B 1 77 ? 12.633 -12.07 4.637 1 98.88 77 LEU B O 1
ATOM 3335 N N . GLY B 1 78 ? 13.672 -13.547 5.992 1 98.44 78 GLY B N 1
ATOM 3336 C CA . GLY B 1 78 ? 12.531 -14.453 6.023 1 98.44 78 GLY B CA 1
ATOM 3337 C C . GLY B 1 78 ? 11.289 -13.828 6.621 1 98.44 78 GLY B C 1
ATOM 3338 O O . GLY B 1 78 ? 10.203 -13.93 6.051 1 98.44 78 GLY B O 1
ATOM 3339 N N . TRP B 1 79 ? 11.445 -13.156 7.699 1 98.31 79 TRP B N 1
ATOM 3340 C CA . TRP B 1 79 ? 10.305 -12.508 8.352 1 98.31 79 TRP B CA 1
ATOM 3341 C C . TRP B 1 79 ? 9.773 -11.359 7.5 1 98.31 79 TRP B C 1
ATOM 3343 O O . TRP B 1 79 ? 8.562 -11.148 7.43 1 98.31 79 TRP B O 1
ATOM 3353 N N . LEU B 1 80 ? 10.648 -10.609 6.871 1 98.69 80 LEU B N 1
ATOM 3354 C CA . LEU B 1 80 ? 10.18 -9.539 5.996 1 98.69 80 LEU B CA 1
ATOM 3355 C C . LEU B 1 80 ? 9.352 -10.102 4.848 1 98.69 80 LEU B C 1
ATOM 3357 O O . LEU B 1 80 ? 8.398 -9.461 4.395 1 98.69 80 LEU B O 1
ATOM 3361 N N . THR B 1 81 ? 9.672 -11.297 4.398 1 98.5 81 THR B N 1
ATOM 3362 C CA . THR B 1 81 ? 8.867 -11.969 3.391 1 98.5 81 THR B CA 1
ATOM 3363 C C . THR B 1 81 ? 7.504 -12.359 3.961 1 98.5 81 THR B C 1
ATOM 3365 O O . THR B 1 81 ? 6.48 -12.242 3.279 1 98.5 81 THR B O 1
ATOM 3368 N N . GLU B 1 82 ? 7.492 -12.805 5.191 1 98.25 82 GLU B N 1
ATOM 3369 C CA . GLU B 1 82 ? 6.23 -13.141 5.848 1 98.25 82 GLU B CA 1
ATOM 3370 C C . GLU B 1 82 ? 5.383 -11.891 6.086 1 98.25 82 GLU B C 1
ATOM 3372 O O . GLU B 1 82 ? 4.152 -11.945 5.996 1 98.25 82 GLU B O 1
ATOM 3377 N N . PHE B 1 83 ? 6.047 -10.758 6.457 1 98.5 83 PHE B N 1
ATOM 3378 C CA . PHE B 1 83 ? 5.336 -9.484 6.543 1 98.5 83 PHE B CA 1
ATOM 3379 C C . PHE B 1 83 ? 4.676 -9.141 5.211 1 98.5 83 PHE B C 1
ATOM 3381 O O . PHE B 1 83 ? 3.521 -8.711 5.176 1 98.5 83 PHE B O 1
ATOM 3388 N N . PHE B 1 84 ? 5.434 -9.344 4.164 1 98.62 84 PHE B N 1
ATOM 3389 C CA . PHE B 1 84 ? 4.941 -9.078 2.818 1 98.62 84 PHE B CA 1
ATOM 3390 C C . PHE B 1 84 ? 3.676 -9.875 2.535 1 98.62 84 PHE B C 1
ATOM 3392 O O . PHE B 1 84 ? 2.666 -9.32 2.1 1 98.62 84 PHE B O 1
ATOM 3399 N N . GLN B 1 85 ? 3.717 -11.117 2.803 1 97.75 85 GLN B N 1
ATOM 3400 C CA . GLN B 1 85 ? 2.549 -11.969 2.592 1 97.75 85 GLN B CA 1
ATOM 3401 C C . GLN B 1 85 ? 1.367 -11.492 3.434 1 97.75 85 GLN B C 1
ATOM 3403 O O . GLN B 1 85 ? 0.234 -11.445 2.951 1 97.75 85 GLN B O 1
ATOM 3408 N N . ALA B 1 86 ? 1.648 -11.195 4.652 1 97.69 86 ALA B N 1
ATOM 3409 C CA . ALA B 1 86 ? 0.586 -10.812 5.578 1 97.69 86 ALA B CA 1
ATOM 3410 C C . ALA B 1 86 ? -0.159 -9.578 5.074 1 97.69 86 ALA B C 1
ATOM 3412 O O . ALA B 1 86 ? -1.39 -9.523 5.133 1 97.69 86 ALA B O 1
ATOM 3413 N N . ALA B 1 87 ? 0.548 -8.586 4.617 1 98.5 87 ALA B N 1
ATOM 3414 C CA . ALA B 1 87 ? -0.079 -7.375 4.09 1 98.5 87 ALA B CA 1
ATOM 3415 C C . ALA B 1 87 ? -1.024 -7.703 2.939 1 98.5 87 ALA B C 1
ATOM 3417 O O . ALA B 1 87 ? -2.166 -7.238 2.912 1 98.5 87 ALA B O 1
ATOM 3418 N N . TYR B 1 88 ? -0.561 -8.523 2.076 1 98.31 88 TYR B N 1
ATOM 3419 C CA . TYR B 1 88 ? -1.347 -8.836 0.886 1 98.31 88 TYR B CA 1
ATOM 3420 C C . TYR B 1 88 ? -2.518 -9.75 1.226 1 98.31 88 TYR B C 1
ATOM 3422 O O . TYR B 1 88 ? -3.562 -9.695 0.575 1 98.31 88 TYR B O 1
ATOM 3430 N N . LEU B 1 89 ? -2.395 -10.609 2.285 1 96.75 89 LEU B N 1
ATOM 3431 C CA . LEU B 1 89 ? -3.527 -11.406 2.734 1 96.75 89 LEU B CA 1
ATOM 3432 C C . LEU B 1 89 ? -4.625 -10.516 3.314 1 96.75 89 LEU B C 1
ATOM 3434 O O . LEU B 1 89 ? -5.812 -10.758 3.08 1 96.75 89 LEU B O 1
ATOM 3438 N N . ILE B 1 90 ? -4.219 -9.508 4.055 1 98.44 90 ILE B N 1
ATOM 3439 C CA . ILE B 1 90 ? -5.203 -8.602 4.641 1 98.44 90 ILE B CA 1
ATOM 3440 C C . ILE B 1 90 ? -6 -7.922 3.529 1 98.44 90 ILE B C 1
ATOM 3442 O O . ILE B 1 90 ? -7.234 -7.918 3.557 1 98.44 90 ILE B O 1
ATOM 3446 N N . TRP B 1 91 ? -5.336 -7.375 2.543 1 98.69 91 TRP B N 1
ATOM 3447 C CA . TRP B 1 91 ? -6.012 -6.711 1.434 1 98.69 91 TRP B CA 1
ATOM 3448 C C . TRP B 1 91 ? -6.887 -7.691 0.662 1 98.69 91 TRP B C 1
ATOM 3450 O O . TRP B 1 91 ? -8.031 -7.383 0.327 1 98.69 91 TRP B O 1
ATOM 3460 N N . ASP B 1 92 ? -6.312 -8.859 0.413 1 96.69 92 ASP B N 1
ATOM 3461 C CA . ASP B 1 92 ? -7.043 -9.883 -0.332 1 96.69 92 ASP B CA 1
ATOM 3462 C C . ASP B 1 92 ? -8.32 -10.281 0.395 1 96.69 92 ASP B C 1
ATOM 3464 O O . ASP B 1 92 ? -9.375 -10.422 -0.228 1 96.69 92 ASP B O 1
ATOM 3468 N N . ASP B 1 93 ? -8.211 -10.531 1.69 1 96.75 93 ASP B N 1
ATOM 3469 C CA . ASP B 1 93 ? -9.367 -10.906 2.5 1 96.75 93 ASP B CA 1
ATOM 3470 C C . ASP B 1 93 ? -10.453 -9.836 2.441 1 96.75 93 ASP B C 1
ATOM 3472 O O . ASP B 1 93 ? -11.648 -10.156 2.406 1 96.75 93 ASP B O 1
ATOM 3476 N N . ILE B 1 94 ? -10.07 -8.602 2.395 1 97.75 94 ILE B N 1
ATOM 3477 C CA . ILE B 1 94 ? -11.016 -7.488 2.314 1 97.75 94 ILE B CA 1
ATOM 3478 C C . ILE B 1 94 ? -11.688 -7.484 0.944 1 97.75 94 ILE B C 1
ATOM 3480 O O . ILE B 1 94 ? -12.922 -7.422 0.851 1 97.75 94 ILE B O 1
ATOM 3484 N N . MET B 1 95 ? -10.922 -7.594 -0.068 1 96.44 95 MET B N 1
ATOM 3485 C CA . MET B 1 95 ? -11.438 -7.496 -1.432 1 96.44 95 MET B CA 1
ATOM 3486 C C . MET B 1 95 ? -12.344 -8.68 -1.756 1 96.44 95 MET B C 1
ATOM 3488 O O . MET B 1 95 ? -13.328 -8.531 -2.486 1 96.44 95 MET B O 1
ATOM 3492 N N . ASP B 1 96 ? -12.055 -9.836 -1.105 1 92.62 96 ASP B N 1
ATOM 3493 C CA . ASP B 1 96 ? -12.812 -11.055 -1.375 1 92.62 96 ASP B CA 1
ATOM 3494 C C . ASP B 1 96 ? -13.922 -11.25 -0.337 1 92.62 96 ASP B C 1
ATOM 3496 O O . ASP B 1 96 ? -14.688 -12.211 -0.416 1 92.62 96 ASP B O 1
ATOM 3500 N N . ALA B 1 97 ? -13.961 -10.406 0.611 1 93.5 97 ALA B N 1
ATOM 3501 C CA . ALA B 1 97 ? -14.898 -10.539 1.726 1 93.5 97 ALA B CA 1
ATOM 3502 C C . ALA B 1 97 ? -14.75 -11.891 2.412 1 93.5 97 ALA B C 1
ATOM 3504 O O . ALA B 1 97 ? -15.742 -12.555 2.711 1 93.5 97 ALA B O 1
ATOM 3505 N N . SER B 1 98 ? -13.508 -12.305 2.541 1 93.12 98 SER B N 1
ATOM 3506 C CA . SER B 1 98 ? -13.242 -13.586 3.191 1 93.12 98 SER B CA 1
ATOM 3507 C C . SER B 1 98 ? -13.578 -13.531 4.676 1 93.12 98 SER B C 1
ATOM 3509 O O . SER B 1 98 ? -13.422 -12.492 5.316 1 93.12 98 SER B O 1
ATOM 3511 N N . GLU B 1 99 ? -13.938 -14.703 5.23 1 93.62 99 GLU B N 1
ATOM 3512 C CA . GLU B 1 99 ? -14.359 -14.742 6.629 1 93.62 99 GLU B CA 1
ATOM 3513 C C . GLU B 1 99 ? -13.242 -15.258 7.527 1 93.62 99 GLU B C 1
ATOM 3515 O O . GLU B 1 99 ? -13.047 -14.75 8.633 1 93.62 99 GLU B O 1
ATOM 3520 N N . TYR B 1 100 ? -12.453 -16.266 7 1 92.56 100 TYR B N 1
ATOM 3521 C CA . TYR B 1 100 ? -11.438 -16.906 7.832 1 92.56 100 TYR B CA 1
ATOM 3522 C C . TYR B 1 100 ? -10.109 -17 7.094 1 92.56 100 TYR B C 1
ATOM 3524 O O . TYR B 1 100 ? -10.078 -17.141 5.871 1 92.56 100 TYR B O 1
ATOM 3532 N N . ARG B 1 101 ? -9.062 -16.906 7.848 1 91.12 101 ARG B N 1
ATOM 3533 C CA . ARG B 1 101 ? -7.684 -17.094 7.422 1 91.12 101 ARG B CA 1
ATOM 3534 C C . ARG B 1 101 ? -6.867 -17.797 8.5 1 91.12 101 ARG B C 1
ATOM 3536 O O . ARG B 1 101 ? -6.848 -17.359 9.656 1 91.12 101 ARG B O 1
ATOM 3543 N N . ARG B 1 102 ? -6.27 -18.859 8.133 1 89.69 102 ARG B N 1
ATOM 3544 C CA . ARG B 1 102 ? -5.461 -19.641 9.062 1 89.69 102 ARG B CA 1
ATOM 3545 C C . ARG B 1 102 ? -6.277 -20.078 10.273 1 89.69 102 ARG B C 1
ATOM 3547 O O . ARG B 1 102 ? -5.809 -19.984 11.414 1 89.69 102 ARG B O 1
ATOM 3554 N N . GLY B 1 103 ? -7.477 -20.375 10.023 1 88.44 103 GLY B N 1
ATOM 3555 C CA . GLY B 1 103 ? -8.352 -20.938 11.039 1 88.44 103 GLY B CA 1
ATOM 3556 C C . GLY B 1 103 ? -8.938 -19.875 11.961 1 88.44 103 GLY B C 1
ATOM 3557 O O . GLY B 1 103 ? -9.648 -20.188 12.914 1 88.44 103 GLY B O 1
ATOM 3558 N N . GLN B 1 104 ? -8.672 -18.625 11.688 1 92.56 104 GLN B N 1
ATOM 3559 C CA . GLN B 1 104 ? -9.18 -17.516 12.492 1 92.56 104 GLN B CA 1
ATOM 3560 C C . GLN B 1 104 ? -9.914 -16.5 11.625 1 92.56 104 GLN B C 1
ATOM 3562 O O . GLN B 1 104 ? -9.742 -16.484 10.406 1 92.56 104 GLN B O 1
ATOM 3567 N N . PRO B 1 105 ? -10.789 -15.695 12.281 1 95.94 105 PRO B N 1
ATOM 3568 C CA . PRO B 1 105 ? -11.398 -14.641 11.469 1 95.94 105 PRO B CA 1
ATOM 3569 C C . PRO B 1 105 ? -10.367 -13.742 10.789 1 95.94 105 PRO B C 1
ATOM 3571 O O . PRO B 1 105 ? -9.328 -13.438 11.375 1 95.94 105 PRO B O 1
ATOM 3574 N N . CYS B 1 106 ? -10.664 -13.383 9.578 1 97.06 106 CYS B N 1
ATOM 3575 C CA . CYS B 1 106 ? -9.789 -12.422 8.914 1 97.06 106 CYS B CA 1
ATOM 3576 C C . CYS B 1 106 ? -9.625 -11.156 9.758 1 97.06 106 CYS B C 1
ATOM 3578 O O . CYS B 1 106 ? -10.539 -10.773 10.484 1 97.06 106 CYS B O 1
ATOM 3580 N N . TRP B 1 107 ? -8.555 -10.523 9.656 1 97.81 107 TRP B N 1
ATOM 3581 C CA . TRP B 1 107 ? -8.211 -9.383 10.5 1 97.81 107 TRP B CA 1
ATOM 3582 C C . TRP B 1 107 ? -9.297 -8.312 10.43 1 97.81 107 TRP B C 1
ATOM 3584 O O . TRP B 1 107 ? -9.742 -7.809 11.469 1 97.81 107 TRP B O 1
ATOM 3594 N N . TYR B 1 108 ? -9.805 -8.016 9.242 1 98 108 TYR B N 1
ATOM 3595 C CA . TYR B 1 108 ? -10.758 -6.93 9.078 1 98 108 TYR B CA 1
ATOM 3596 C C . TYR B 1 108 ? -12.117 -7.301 9.68 1 98 108 TYR B C 1
ATOM 3598 O O . TYR B 1 108 ? -12.984 -6.441 9.852 1 98 108 TYR B O 1
ATOM 3606 N N . ARG B 1 109 ? -12.25 -8.609 10.016 1 97.56 109 ARG B N 1
ATOM 3607 C CA . ARG B 1 109 ? -13.492 -9.086 10.617 1 97.56 109 ARG B CA 1
ATOM 3608 C C . ARG B 1 109 ? -13.406 -9.078 12.141 1 97.56 109 ARG B C 1
ATOM 3610 O O . ARG B 1 109 ? -14.406 -9.297 12.828 1 97.56 109 ARG B O 1
ATOM 3617 N N . ARG B 1 110 ? -12.242 -8.852 12.656 1 96.38 110 ARG B N 1
ATOM 3618 C CA . ARG B 1 110 ? -12.094 -8.766 14.102 1 96.38 110 ARG B CA 1
ATOM 3619 C C . ARG B 1 110 ? -12.852 -7.566 14.656 1 96.38 110 ARG B C 1
ATOM 3621 O O . ARG B 1 110 ? -12.922 -6.516 14.016 1 96.38 110 ARG B O 1
ATOM 3628 N N . ASP B 1 111 ? -13.258 -7.723 15.883 1 92.75 111 ASP B N 1
ATOM 3629 C CA . ASP B 1 111 ? -14.008 -6.656 16.547 1 92.75 111 ASP B CA 1
ATOM 3630 C C . ASP B 1 111 ? -13.172 -5.379 16.641 1 92.75 111 ASP B C 1
ATOM 3632 O O . ASP B 1 111 ? -12.039 -5.41 17.109 1 92.75 111 ASP B O 1
ATOM 3636 N N . GLY B 1 112 ? -13.773 -4.355 16.141 1 91.12 112 GLY B N 1
ATOM 3637 C CA . GLY B 1 112 ? -13.148 -3.053 16.297 1 91.12 112 GLY B CA 1
ATOM 3638 C C . GLY B 1 112 ? -12.156 -2.729 15.203 1 91.12 112 GLY B C 1
ATOM 3639 O O . GLY B 1 112 ? -11.516 -1.677 15.227 1 91.12 112 GLY B O 1
ATOM 3640 N N . VAL B 1 113 ? -11.945 -3.602 14.219 1 95.25 113 VAL B N 1
ATOM 3641 C CA . VAL B 1 113 ? -10.953 -3.359 13.18 1 95.25 113 VAL B CA 1
ATOM 3642 C C . VAL B 1 113 ? -11.648 -2.842 11.922 1 95.25 113 VAL B C 1
ATOM 3644 O O . VAL B 1 113 ? -11.516 -1.665 11.57 1 95.25 113 VAL B O 1
ATOM 3647 N N . GLY B 1 114 ? -12.547 -3.602 11.289 1 95.69 114 GLY B N 1
ATOM 3648 C CA . GLY B 1 114 ? -13.25 -3.195 10.078 1 95.69 114 GLY B CA 1
ATOM 3649 C C . GLY B 1 114 ? -12.312 -2.846 8.938 1 95.69 114 GLY B C 1
ATOM 3650 O O . GLY B 1 114 ? -11.305 -3.516 8.727 1 95.69 114 GLY B O 1
ATOM 3651 N N . LEU B 1 115 ? -12.656 -1.798 8.172 1 96.88 115 LEU B N 1
ATOM 3652 C CA . LEU B 1 115 ? -11.906 -1.475 6.965 1 96.88 115 LEU B CA 1
ATOM 3653 C C . LEU B 1 115 ? -10.656 -0.672 7.297 1 96.88 115 LEU B C 1
ATOM 3655 O O . LEU B 1 115 ? -9.828 -0.416 6.422 1 96.88 115 LEU B O 1
ATOM 3659 N N . SER B 1 116 ? -10.445 -0.328 8.602 1 97 116 SER B N 1
ATOM 3660 C CA . SER B 1 116 ? -9.164 0.247 9 1 97 116 SER B CA 1
ATOM 3661 C C . SER B 1 116 ? -8.016 -0.708 8.703 1 97 116 SER B C 1
ATOM 3663 O O . SER B 1 116 ? -6.859 -0.288 8.617 1 97 116 SER B O 1
ATOM 3665 N N . ALA B 1 117 ? -8.406 -2.002 8.492 1 98.38 117 ALA B N 1
ATOM 3666 C CA . ALA B 1 117 ? -7.438 -3.039 8.156 1 98.38 117 ALA B CA 1
ATOM 3667 C C . ALA B 1 117 ? -6.699 -2.699 6.863 1 98.38 117 ALA B C 1
ATOM 3669 O O . ALA B 1 117 ? -5.57 -3.152 6.645 1 98.38 117 ALA B O 1
ATOM 3670 N N . VAL B 1 118 ? -7.324 -1.876 5.977 1 98.75 118 VAL B N 1
ATOM 3671 C CA . VAL B 1 118 ? -6.664 -1.442 4.75 1 98.75 118 VAL B CA 1
ATOM 3672 C C . VAL B 1 118 ? -5.367 -0.715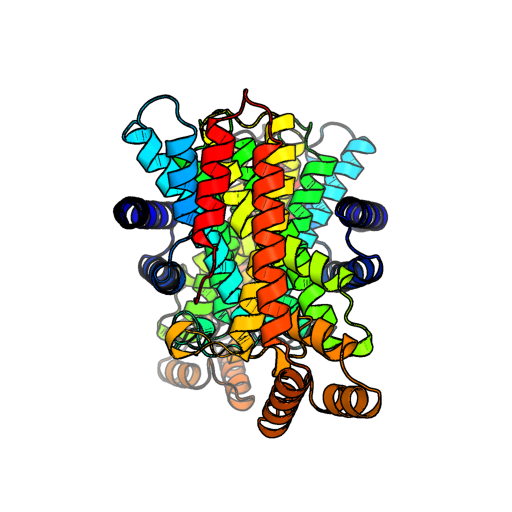 5.09 1 98.75 118 VAL B C 1
ATOM 3674 O O . VAL B 1 118 ? -4.312 -1.015 4.523 1 98.75 118 VAL B O 1
ATOM 3677 N N . ASN B 1 119 ? -5.406 0.169 6.02 1 98.62 119 ASN B N 1
ATOM 3678 C CA . ASN B 1 119 ? -4.23 0.926 6.434 1 98.62 119 ASN B CA 1
ATOM 3679 C C . ASN B 1 119 ? -3.238 0.05 7.195 1 98.62 119 ASN B C 1
ATOM 3681 O O . ASN B 1 119 ? -2.025 0.248 7.094 1 98.62 119 ASN B O 1
ATOM 3685 N N . ASP B 1 120 ? -3.787 -0.889 8 1 98.56 120 ASP B N 1
ATOM 3686 C CA . ASP B 1 120 ? -2.893 -1.792 8.719 1 98.56 120 ASP B CA 1
ATOM 3687 C C . ASP B 1 120 ? -1.967 -2.529 7.758 1 98.56 120 ASP B C 1
ATOM 3689 O O . ASP B 1 120 ? -0.77 -2.662 8.016 1 98.56 120 ASP B O 1
ATOM 3693 N N . ALA B 1 121 ? -2.562 -2.961 6.672 1 98.81 121 ALA B N 1
ATOM 3694 C CA . ALA B 1 121 ? -1.762 -3.652 5.664 1 98.81 121 ALA B CA 1
ATOM 3695 C C . ALA B 1 121 ? -0.739 -2.709 5.035 1 98.81 121 ALA B C 1
ATOM 3697 O O . ALA B 1 121 ? 0.402 -3.102 4.781 1 98.81 121 ALA B O 1
ATOM 3698 N N . CYS B 1 122 ? -1.121 -1.456 4.766 1 98.75 122 CYS B N 1
ATOM 3699 C CA . CYS B 1 122 ? -0.183 -0.465 4.25 1 98.75 122 CYS B CA 1
ATOM 3700 C C . CYS B 1 122 ? 1.009 -0.302 5.184 1 98.75 122 CYS B C 1
ATOM 3702 O O . CYS B 1 122 ? 2.156 -0.283 4.738 1 98.75 122 CYS B O 1
ATOM 3704 N N . LEU B 1 123 ? 0.698 -0.201 6.434 1 98.5 123 LEU B N 1
ATOM 3705 C CA . LEU B 1 123 ? 1.736 0.064 7.422 1 98.5 123 LEU B CA 1
ATOM 3706 C C . LEU B 1 123 ? 2.65 -1.145 7.59 1 98.5 123 LEU B C 1
ATOM 3708 O O . LEU B 1 123 ? 3.852 -0.993 7.82 1 98.5 123 LEU B O 1
ATOM 3712 N N . ILE B 1 124 ? 2.094 -2.367 7.488 1 98.56 124 ILE B N 1
ATOM 3713 C CA . ILE B 1 124 ? 2.936 -3.559 7.488 1 98.56 124 ILE B CA 1
ATOM 3714 C C . ILE B 1 124 ? 3.916 -3.5 6.32 1 98.56 124 ILE B C 1
ATOM 3716 O O . ILE B 1 124 ? 5.113 -3.744 6.492 1 98.56 124 ILE B O 1
ATOM 3720 N N . LYS B 1 125 ? 3.441 -3.152 5.188 1 98.31 125 LYS B N 1
ATOM 3721 C CA . LYS B 1 125 ? 4.305 -3.066 4.012 1 98.31 125 LYS B CA 1
ATOM 3722 C C . LYS B 1 125 ? 5.383 -2.004 4.199 1 98.31 125 LYS B C 1
ATOM 3724 O O . LYS B 1 125 ? 6.551 -2.236 3.881 1 98.31 125 LYS B O 1
ATOM 3729 N N . SER B 1 126 ? 5.004 -0.845 4.703 1 97.69 126 SER B N 1
ATOM 3730 C CA . SER B 1 126 ? 5.98 0.213 4.945 1 97.69 126 SER B CA 1
ATOM 3731 C C . SER B 1 126 ? 6.988 -0.201 6.008 1 97.69 126 SER B C 1
ATOM 3733 O O . SER B 1 126 ? 8.156 0.205 5.957 1 97.69 126 SER B O 1
ATOM 3735 N N . SER B 1 127 ? 6.566 -1.008 6.949 1 98.06 127 SER B N 1
ATOM 3736 C CA . SER B 1 127 ? 7.465 -1.488 7.996 1 98.06 127 SER B CA 1
ATOM 3737 C C . SER B 1 127 ? 8.555 -2.381 7.418 1 98.06 127 SER B C 1
ATOM 3739 O O . SER B 1 127 ? 9.672 -2.434 7.949 1 98.06 127 SER B O 1
ATOM 3741 N N . ILE B 1 128 ? 8.25 -3.08 6.32 1 98.31 128 ILE B N 1
ATOM 3742 C CA . ILE B 1 128 ? 9.25 -3.912 5.66 1 98.31 128 ILE B CA 1
ATOM 3743 C C . ILE B 1 128 ? 10.438 -3.051 5.242 1 98.31 128 ILE B C 1
ATOM 3745 O O . ILE B 1 128 ? 11.586 -3.395 5.516 1 98.31 128 ILE B O 1
ATOM 3749 N N . ARG B 1 129 ? 10.125 -1.967 4.609 1 95.81 129 ARG B N 1
ATOM 3750 C CA . ARG B 1 129 ? 11.188 -1.076 4.16 1 95.81 129 ARG B CA 1
ATOM 3751 C C . ARG B 1 129 ? 11.969 -0.515 5.344 1 95.81 129 ARG B C 1
ATOM 3753 O O . ARG B 1 129 ? 13.195 -0.38 5.277 1 95.81 129 ARG B O 1
ATOM 3760 N N . ALA B 1 130 ? 11.281 -0.102 6.398 1 96.19 130 ALA B N 1
ATOM 3761 C CA . ALA B 1 130 ? 11.938 0.439 7.582 1 96.19 130 ALA B CA 1
ATOM 3762 C C . ALA B 1 130 ? 12.898 -0.581 8.188 1 96.19 130 ALA B C 1
ATOM 3764 O O . ALA B 1 130 ? 14.039 -0.248 8.523 1 96.19 130 ALA B O 1
ATOM 3765 N N . LEU B 1 131 ? 12.477 -1.789 8.281 1 97.88 131 LEU B N 1
ATOM 3766 C CA . LEU B 1 131 ? 13.281 -2.848 8.875 1 97.88 131 LEU B CA 1
ATOM 3767 C C . LEU B 1 131 ? 14.422 -3.244 7.938 1 97.88 131 LEU B C 1
ATOM 3769 O O . LEU B 1 131 ? 15.531 -3.537 8.391 1 97.88 131 LEU B O 1
ATOM 3773 N N . LEU B 1 132 ? 14.125 -3.262 6.633 1 98.19 132 LEU B N 1
ATOM 3774 C CA . LEU B 1 132 ? 15.172 -3.559 5.664 1 98.19 132 LEU B CA 1
ATOM 3775 C C . LEU B 1 132 ? 16.312 -2.557 5.773 1 98.19 132 LEU B C 1
ATOM 3777 O O . LEU B 1 132 ? 17.484 -2.943 5.762 1 98.19 132 LEU B O 1
ATOM 3781 N N . ARG B 1 133 ? 15.961 -1.334 5.883 1 95.69 133 ARG B N 1
ATOM 3782 C CA . ARG B 1 133 ? 16.969 -0.292 6.031 1 95.69 133 ARG B CA 1
ATOM 3783 C C . ARG B 1 133 ? 17.734 -0.456 7.344 1 95.69 133 ARG B C 1
ATOM 3785 O O . ARG B 1 133 ? 18.969 -0.352 7.371 1 95.69 133 ARG B O 1
ATOM 3792 N N . HIS B 1 134 ? 17.016 -0.722 8.367 1 96.25 134 HIS B N 1
ATOM 3793 C CA . HIS B 1 134 ? 17.594 -0.852 9.695 1 96.25 134 HIS B CA 1
ATOM 3794 C C . HIS B 1 134 ? 18.672 -1.938 9.727 1 96.25 134 HIS B C 1
ATOM 3796 O O . HIS B 1 134 ? 19.75 -1.74 10.289 1 96.25 134 HIS B O 1
ATOM 3802 N N . TYR B 1 135 ? 18.422 -3.021 9.078 1 97.94 135 TYR B N 1
ATOM 3803 C CA . TYR B 1 135 ? 19.297 -4.18 9.227 1 97.94 135 TYR B CA 1
ATOM 3804 C C . TYR B 1 135 ? 20.312 -4.242 8.102 1 97.94 135 TYR B C 1
ATOM 3806 O O . TYR B 1 135 ? 21.406 -4.781 8.281 1 97.94 135 TYR B O 1
ATOM 3814 N N . PHE B 1 136 ? 20.016 -3.643 6.91 1 98.31 136 PHE B N 1
ATOM 3815 C CA . PHE B 1 136 ? 20.812 -4.051 5.758 1 98.31 136 PHE B CA 1
ATOM 3816 C C . PHE B 1 136 ? 21.328 -2.838 4.992 1 98.31 136 PHE B C 1
ATOM 3818 O O . PHE B 1 136 ? 21.875 -2.975 3.898 1 98.31 136 PHE B O 1
ATOM 3825 N N . LEU B 1 137 ? 21.172 -1.646 5.559 1 95.88 137 LEU B N 1
ATOM 3826 C CA . LEU B 1 137 ? 21.562 -0.432 4.852 1 95.88 137 LEU B CA 1
ATOM 3827 C C . LEU B 1 137 ? 23.016 -0.524 4.379 1 95.88 137 LEU B C 1
ATOM 3829 O O . LEU B 1 137 ? 23.344 -0.047 3.291 1 95.88 137 LEU B O 1
ATOM 3833 N N . ASP B 1 138 ? 23.859 -1.148 5.141 1 96.56 138 ASP B N 1
ATOM 3834 C CA . ASP B 1 138 ? 25.297 -1.189 4.84 1 96.56 138 ASP B CA 1
ATOM 3835 C C . ASP B 1 138 ? 25.656 -2.438 4.031 1 96.56 138 ASP B C 1
ATOM 3837 O O . ASP B 1 138 ? 26.812 -2.631 3.658 1 96.56 138 ASP B O 1
ATOM 3841 N N . HIS B 1 139 ? 24.688 -3.287 3.812 1 97.75 139 HIS B N 1
ATOM 3842 C CA . HIS B 1 139 ? 24.969 -4.469 3.006 1 97.75 139 HIS B CA 1
ATOM 3843 C C . HIS B 1 139 ? 25.25 -4.094 1.555 1 97.75 139 HIS B C 1
ATOM 3845 O O . HIS B 1 139 ? 24.578 -3.223 0.996 1 97.75 139 HIS B O 1
ATOM 3851 N N . PRO B 1 140 ? 26.203 -4.758 0.906 1 97.44 140 PRO B N 1
ATOM 3852 C CA . PRO B 1 140 ? 26.578 -4.395 -0.462 1 97.44 140 PRO B CA 1
ATOM 3853 C C . PRO B 1 140 ? 25.422 -4.547 -1.451 1 97.44 140 PRO B C 1
ATOM 3855 O O . PRO B 1 140 ? 25.391 -3.865 -2.479 1 97.44 140 PRO B O 1
ATOM 3858 N N . CYS B 1 141 ? 24.484 -5.422 -1.121 1 97.31 141 CYS B N 1
ATOM 3859 C CA . CYS B 1 141 ? 23.375 -5.676 -2.031 1 97.31 141 CYS B CA 1
ATOM 3860 C C . CYS B 1 141 ? 22.094 -5.047 -1.506 1 97.31 141 CYS B C 1
ATOM 3862 O O . CYS B 1 141 ? 21 -5.52 -1.815 1 97.31 141 CYS B O 1
ATOM 3864 N N . TYR B 1 142 ? 22.156 -4.016 -0.713 1 97 142 TYR B N 1
ATOM 3865 C CA . TYR B 1 142 ? 20.984 -3.375 -0.133 1 97 142 TYR B CA 1
ATOM 3866 C C . TYR B 1 142 ? 20.016 -2.916 -1.22 1 97 142 TYR B C 1
ATOM 3868 O O . TYR B 1 142 ? 18.812 -3.154 -1.128 1 97 142 TYR B O 1
ATOM 3876 N N . SER B 1 143 ? 20.531 -2.297 -2.275 1 94.25 143 SER B N 1
ATOM 3877 C CA . SER B 1 143 ? 19.688 -1.766 -3.34 1 94.25 143 SER B CA 1
ATOM 3878 C C . SER B 1 143 ? 18.953 -2.883 -4.066 1 94.25 143 SER B C 1
ATOM 3880 O O . SER B 1 143 ? 17.797 -2.713 -4.461 1 94.25 143 SER B O 1
ATOM 3882 N N . GLN B 1 144 ? 19.609 -4.02 -4.199 1 96.25 144 GLN B N 1
ATOM 3883 C CA . GLN B 1 144 ? 18.984 -5.156 -4.863 1 96.25 144 GLN B CA 1
ATOM 3884 C C . GLN B 1 144 ? 17.891 -5.773 -3.986 1 96.25 144 GLN B C 1
ATOM 3886 O O . GLN B 1 144 ? 16.859 -6.199 -4.488 1 96.25 144 GLN B O 1
ATOM 3891 N N . LEU B 1 145 ? 18.172 -5.809 -2.666 1 98.12 145 LEU B N 1
ATOM 3892 C CA . LEU B 1 145 ? 17.172 -6.316 -1.739 1 98.12 145 LEU B CA 1
ATOM 3893 C C . LEU B 1 145 ? 15.914 -5.449 -1.769 1 98.12 145 LEU B C 1
ATOM 3895 O O . LEU B 1 145 ? 14.797 -5.969 -1.844 1 98.12 145 LEU B O 1
ATOM 3899 N N . GLU B 1 146 ? 16.109 -4.16 -1.809 1 96.25 146 GLU B N 1
ATOM 3900 C CA . GLU B 1 146 ? 14.984 -3.227 -1.888 1 96.25 146 GLU B CA 1
ATOM 3901 C C . GLU B 1 146 ? 14.234 -3.375 -3.209 1 96.25 146 GLU B C 1
ATOM 3903 O O . GLU B 1 146 ? 13.008 -3.41 -3.23 1 96.25 146 GLU B O 1
ATOM 3908 N N . ALA B 1 147 ? 15 -3.469 -4.254 1 95.19 147 ALA B N 1
ATOM 3909 C CA . ALA B 1 147 ? 14.414 -3.58 -5.586 1 95.19 147 ALA B CA 1
ATOM 3910 C C . ALA B 1 147 ? 13.578 -4.855 -5.715 1 95.19 147 ALA B C 1
ATOM 3912 O O . ALA B 1 147 ? 12.555 -4.867 -6.398 1 95.19 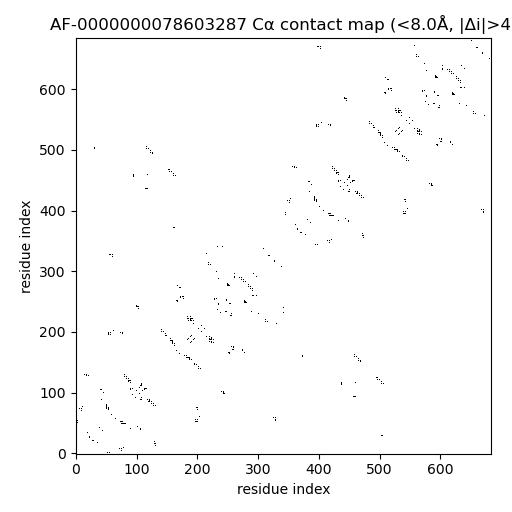147 ALA B O 1
ATOM 3913 N N . LEU B 1 148 ? 14.016 -5.859 -5.074 1 97.25 148 LEU B N 1
ATOM 3914 C CA . LEU B 1 148 ? 13.32 -7.141 -5.148 1 97.25 148 LEU B CA 1
ATOM 3915 C C . LEU B 1 148 ? 11.961 -7.059 -4.469 1 97.25 148 LEU B C 1
ATOM 3917 O O . LEU B 1 148 ? 10.977 -7.598 -4.98 1 97.25 148 LEU B O 1
ATOM 3921 N N . PHE B 1 149 ? 11.898 -6.422 -3.334 1 98.12 149 PHE B N 1
ATOM 3922 C CA . PHE B 1 149 ? 10.609 -6.25 -2.666 1 98.12 149 PHE B CA 1
ATOM 3923 C C . PHE B 1 149 ? 9.68 -5.375 -3.5 1 98.12 149 PHE B C 1
ATOM 3925 O O . PHE B 1 149 ? 8.469 -5.609 -3.539 1 98.12 149 PHE B O 1
ATOM 3932 N N . HIS B 1 150 ? 10.203 -4.41 -4.156 1 96.19 150 HIS B N 1
ATOM 3933 C CA . HIS B 1 150 ? 9.391 -3.566 -5.027 1 96.19 150 HIS B CA 1
ATOM 3934 C C . HIS B 1 150 ? 8.852 -4.355 -6.215 1 96.19 150 HIS B C 1
ATOM 3936 O O . HIS B 1 150 ? 7.699 -4.184 -6.609 1 96.19 150 HIS B O 1
ATOM 3942 N N . GLU B 1 151 ? 9.719 -5.148 -6.762 1 96.25 151 GLU B N 1
ATOM 3943 C CA . GLU B 1 151 ? 9.273 -5.973 -7.883 1 96.25 151 GLU B CA 1
ATOM 3944 C C . GLU B 1 151 ? 8.18 -6.945 -7.453 1 96.25 151 GLU B C 1
ATOM 3946 O O . GLU B 1 151 ? 7.191 -7.129 -8.164 1 96.25 151 GLU B O 1
ATOM 3951 N N . ALA B 1 152 ? 8.422 -7.543 -6.328 1 98.25 152 ALA B N 1
ATOM 3952 C CA . ALA B 1 152 ? 7.414 -8.461 -5.797 1 98.25 152 ALA B CA 1
ATOM 3953 C C . ALA B 1 152 ? 6.074 -7.75 -5.602 1 98.25 152 ALA B C 1
ATOM 3955 O O . ALA B 1 152 ? 5.023 -8.297 -5.945 1 98.25 152 ALA B O 1
ATOM 3956 N N . ALA B 1 153 ? 6.105 -6.523 -5.094 1 98.38 153 ALA B N 1
ATOM 3957 C CA . ALA B 1 153 ? 4.883 -5.758 -4.875 1 98.38 153 ALA B CA 1
ATOM 3958 C C . ALA B 1 153 ? 4.195 -5.438 -6.195 1 98.38 153 ALA B C 1
ATOM 3960 O O . ALA B 1 153 ? 2.998 -5.691 -6.359 1 98.38 153 ALA B O 1
ATOM 3961 N N . PHE B 1 154 ? 4.938 -4.957 -7.129 1 97.62 154 PHE B N 1
ATOM 3962 C CA . PHE B 1 154 ? 4.414 -4.551 -8.43 1 97.62 154 PHE B CA 1
ATOM 3963 C C . PHE B 1 154 ? 3.764 -5.73 -9.141 1 97.62 154 PHE B C 1
ATOM 3965 O O . PHE B 1 154 ? 2.627 -5.629 -9.609 1 97.62 154 PHE B O 1
ATOM 3972 N N . ARG B 1 155 ? 4.43 -6.832 -9.117 1 97.19 155 ARG B N 1
ATOM 3973 C CA . ARG B 1 155 ? 3.918 -8.023 -9.789 1 97.19 155 ARG B CA 1
ATOM 3974 C C . ARG B 1 155 ? 2.68 -8.562 -9.078 1 97.19 155 ARG B C 1
ATOM 3976 O O . ARG B 1 155 ? 1.697 -8.93 -9.727 1 97.19 155 ARG B O 1
ATOM 3983 N N . THR B 1 156 ? 2.766 -8.633 -7.77 1 98.56 156 THR B N 1
ATOM 3984 C CA . THR B 1 156 ? 1.64 -9.148 -7 1 98.56 156 THR B CA 1
ATOM 3985 C C . THR B 1 156 ? 0.39 -8.305 -7.234 1 98.56 156 THR B C 1
ATOM 3987 O O . THR B 1 156 ? -0.705 -8.844 -7.41 1 98.56 156 THR B O 1
ATOM 3990 N N . GLU B 1 157 ? 0.558 -7.02 -7.305 1 98.5 157 GLU B N 1
ATOM 3991 C CA . GLU B 1 157 ? -0.558 -6.098 -7.496 1 98.5 157 GLU B CA 1
ATOM 3992 C C . GLU B 1 157 ? -1.1 -6.172 -8.922 1 98.5 157 GLU B C 1
ATOM 3994 O O . GLU B 1 157 ? -2.301 -6.016 -9.141 1 98.5 157 GLU B O 1
ATOM 3999 N N . LEU B 1 158 ? -0.238 -6.422 -9.852 1 97.56 158 LEU B N 1
ATOM 4000 C CA . LEU B 1 158 ? -0.683 -6.66 -11.219 1 97.56 158 LEU B CA 1
ATOM 4001 C C . LEU B 1 158 ? -1.479 -7.957 -11.312 1 97.56 158 LEU B C 1
ATOM 4003 O O . LEU B 1 158 ? -2.521 -8 -11.977 1 97.56 158 LEU B O 1
ATOM 4007 N N . GLY B 1 159 ? -0.92 -9.023 -10.703 1 97.5 159 GLY B N 1
ATOM 4008 C CA . GLY B 1 159 ? -1.665 -10.266 -10.656 1 97.5 159 GLY B CA 1
ATOM 4009 C C . GLY B 1 159 ? -3.025 -10.125 -10 1 97.5 159 GLY B C 1
ATOM 4010 O O . GLY B 1 159 ? -4.008 -10.703 -10.469 1 97.5 159 GLY B O 1
ATOM 4011 N N . GLN B 1 160 ? -3.092 -9.367 -8.914 1 97.5 160 GLN B N 1
ATOM 4012 C CA . GLN B 1 160 ? -4.348 -9.125 -8.211 1 97.5 160 GLN B CA 1
ATOM 4013 C C . GLN B 1 160 ? -5.32 -8.336 -9.086 1 97.5 160 GLN B C 1
ATOM 4015 O O . GLN B 1 160 ? -6.527 -8.578 -9.055 1 97.5 160 GLN B O 1
ATOM 4020 N N . LEU B 1 161 ? -4.789 -7.316 -9.828 1 96.88 161 LEU B N 1
ATOM 4021 C CA . LEU B 1 161 ? -5.613 -6.574 -10.773 1 96.88 161 LEU B CA 1
ATOM 4022 C C . LEU B 1 161 ? -6.27 -7.512 -11.781 1 96.88 161 LEU B C 1
ATOM 4024 O O . LEU B 1 161 ? -7.469 -7.402 -12.047 1 96.88 161 LEU B O 1
ATOM 4028 N N . ALA B 1 162 ? -5.492 -8.398 -12.336 1 95.94 162 ALA B N 1
ATOM 4029 C CA . ALA B 1 162 ? -6.004 -9.367 -13.305 1 95.94 162 ALA B CA 1
ATOM 4030 C C . ALA B 1 162 ? -7.039 -10.289 -12.664 1 95.94 162 ALA B C 1
ATOM 4032 O O . ALA B 1 162 ? -8.062 -10.594 -13.273 1 95.94 162 ALA B O 1
ATOM 4033 N N . ASP B 1 163 ? -6.758 -10.727 -11.461 1 96 163 ASP B N 1
ATOM 4034 C CA . ASP B 1 163 ? -7.652 -11.617 -10.727 1 96 163 ASP B CA 1
ATOM 4035 C C . ASP B 1 163 ? -9.008 -10.953 -10.477 1 96 163 ASP B C 1
ATOM 4037 O O . ASP B 1 163 ? -10.055 -11.539 -10.742 1 96 163 ASP B O 1
ATOM 4041 N N . MET B 1 164 ? -9 -9.695 -10.039 1 93.81 164 MET B N 1
ATOM 4042 C CA . MET B 1 164 ? -10.227 -8.969 -9.727 1 93.81 164 MET B CA 1
ATOM 4043 C C . MET B 1 164 ? -11.008 -8.648 -10.992 1 93.81 164 MET B C 1
ATOM 4045 O O . MET B 1 164 ? -12.234 -8.75 -11.016 1 93.81 164 MET B O 1
ATOM 4049 N N . THR B 1 165 ? -10.305 -8.289 -12.008 1 90.75 165 THR B N 1
ATOM 4050 C CA . THR B 1 165 ? -10.945 -7.977 -13.281 1 90.75 165 THR B CA 1
ATOM 4051 C C . THR B 1 165 ? -11.641 -9.203 -13.859 1 90.75 165 THR B C 1
ATOM 4053 O O . THR B 1 165 ? -12.75 -9.109 -14.391 1 90.75 165 THR B O 1
ATOM 4056 N N . THR B 1 166 ? -11.031 -10.289 -13.742 1 86 166 THR B N 1
ATOM 4057 C CA . THR B 1 166 ? -11.602 -11.531 -14.258 1 86 166 THR B CA 1
ATOM 4058 C C . THR B 1 166 ? -12.828 -11.945 -13.445 1 86 166 THR B C 1
ATOM 4060 O O . THR B 1 166 ? -13.859 -12.305 -14.008 1 86 166 THR B O 1
ATOM 4063 N N . SER B 1 167 ? -12.773 -11.797 -12.227 1 84.38 167 SER B N 1
ATOM 4064 C CA . SER B 1 167 ? -13.867 -12.188 -11.336 1 84.38 167 SER B CA 1
ATOM 4065 C C . SER B 1 167 ? -15.078 -11.281 -11.516 1 84.38 167 SER B C 1
ATOM 4067 O O . SER B 1 167 ? -16.219 -11.75 -11.461 1 84.38 167 SER B O 1
ATOM 4069 N N . ASP B 1 168 ? -14.797 -10.078 -11.82 1 80.25 168 ASP B N 1
ATOM 4070 C CA . ASP B 1 168 ? -15.875 -9.086 -11.852 1 80.25 168 ASP B CA 1
ATOM 4071 C C . ASP B 1 168 ? -16.484 -8.992 -13.25 1 80.25 168 ASP B C 1
ATOM 4073 O O . ASP B 1 168 ? -17.672 -8.648 -13.391 1 80.25 168 ASP B O 1
ATOM 4077 N N . GLN B 1 169 ? -15.711 -9.391 -14.234 1 78 169 GLN B N 1
ATOM 4078 C CA . GLN B 1 169 ? -16.156 -8.961 -15.555 1 78 169 GLN B CA 1
ATOM 4079 C C . GLN B 1 169 ? -16.203 -10.133 -16.531 1 78 169 GLN B C 1
ATOM 4081 O O . GLN B 1 169 ? -16.75 -10.016 -17.625 1 78 169 GLN B O 1
ATOM 4086 N N . CYS B 1 170 ? -15.648 -11.266 -16.078 1 78.25 170 CYS B N 1
ATOM 4087 C CA . CYS B 1 170 ? -15.516 -12.336 -17.062 1 78.25 170 CYS B CA 1
ATOM 4088 C C . CYS B 1 170 ? -16.516 -13.453 -16.797 1 78.25 170 CYS B C 1
ATOM 4090 O O . CYS B 1 170 ? -16.859 -13.711 -15.648 1 78.25 170 CYS B O 1
ATOM 4092 N N . HIS B 1 171 ? -16.812 -13.977 -17.969 1 86.12 171 HIS B N 1
ATOM 4093 C CA . HIS B 1 171 ? -17.547 -15.234 -17.906 1 86.12 171 HIS B CA 1
ATOM 4094 C C . HIS B 1 171 ? -16.609 -16.422 -17.984 1 86.12 171 HIS B C 1
ATOM 4096 O O . HIS B 1 171 ? -15.484 -16.312 -18.484 1 86.12 171 HIS B O 1
ATOM 4102 N N . LEU B 1 172 ? -17.109 -17.5 -17.469 1 89.31 172 LEU B N 1
ATOM 4103 C CA . LEU B 1 172 ? -16.328 -18.719 -17.406 1 89.31 172 LEU B CA 1
ATOM 4104 C C . LEU B 1 172 ? -15.727 -19.062 -18.766 1 89.31 172 LEU B C 1
ATOM 4106 O O . LEU B 1 172 ? -14.578 -19.5 -18.859 1 89.31 172 LEU B O 1
ATOM 4110 N N . ALA B 1 173 ? -16.438 -18.75 -19.781 1 85 173 ALA B N 1
ATOM 4111 C CA . ALA B 1 173 ? -16.016 -19.078 -21.141 1 85 173 ALA B CA 1
ATOM 4112 C C . ALA B 1 173 ? -14.82 -18.234 -21.562 1 85 173 ALA B C 1
ATOM 4114 O O . ALA B 1 173 ? -14.07 -18.609 -22.469 1 85 173 ALA B O 1
ATOM 4115 N N . ASP B 1 174 ? -14.586 -17.172 -20.828 1 88.06 174 ASP B N 1
ATOM 4116 C CA . ASP B 1 174 ? -13.516 -16.25 -21.188 1 88.06 174 ASP B CA 1
ATOM 4117 C C . ASP B 1 174 ? -12.281 -16.469 -20.312 1 88.06 174 ASP B C 1
ATOM 4119 O O . ASP B 1 174 ? -11.258 -15.805 -20.5 1 88.06 174 ASP B O 1
ATOM 4123 N N . MET B 1 175 ? -12.391 -17.391 -19.453 1 93.06 175 MET B N 1
ATOM 4124 C CA . MET B 1 175 ? -11.242 -17.719 -18.609 1 93.06 175 MET B CA 1
ATOM 4125 C C . MET B 1 175 ? -10.305 -18.688 -19.328 1 93.06 175 MET B C 1
ATOM 4127 O O . MET B 1 175 ? -10.703 -19.812 -19.656 1 93.06 175 MET B O 1
ATOM 4131 N N . THR B 1 176 ? -9.094 -18.203 -19.641 1 94.38 176 THR B N 1
ATOM 4132 C CA . THR B 1 176 ? -8.133 -19 -20.391 1 94.38 176 THR B CA 1
ATOM 4133 C C . THR B 1 176 ? -6.938 -19.375 -19.516 1 94.38 176 THR B C 1
ATOM 4135 O O . THR B 1 176 ? -6.695 -18.75 -18.484 1 94.38 176 THR B O 1
ATOM 4138 N N . MET B 1 177 ? -6.238 -20.391 -19.984 1 96.31 177 MET B N 1
ATOM 4139 C CA . MET B 1 177 ? -5.031 -20.812 -19.266 1 96.31 177 MET B CA 1
ATOM 4140 C C . MET B 1 177 ? -3.967 -19.719 -19.328 1 96.31 177 MET B C 1
ATOM 4142 O O . MET B 1 177 ? -3.176 -19.578 -18.391 1 96.31 177 MET B O 1
ATOM 4146 N N . GLU B 1 178 ? -3.998 -18.906 -20.359 1 95.38 178 GLU B N 1
ATOM 4147 C CA . GLU B 1 178 ? -3.076 -17.781 -20.453 1 95.38 178 GLU B CA 1
ATOM 4148 C C . GLU B 1 178 ? -3.34 -16.766 -19.359 1 95.38 178 GLU B C 1
ATOM 4150 O O . GLU B 1 178 ? -2.408 -16.297 -18.703 1 95.38 178 GLU B O 1
ATOM 4155 N N . ARG B 1 179 ? -4.609 -16.453 -19.156 1 94.75 179 ARG B N 1
ATOM 4156 C CA . ARG B 1 179 ? -4.996 -15.523 -18.094 1 94.75 179 ARG B CA 1
ATOM 4157 C C . ARG B 1 179 ? -4.656 -16.094 -16.719 1 94.75 179 ARG B C 1
ATOM 4159 O O . ARG B 1 179 ? -4.109 -15.391 -15.867 1 94.75 179 ARG B O 1
ATOM 4166 N N . TYR B 1 180 ? -4.984 -17.344 -16.625 1 97.44 180 TYR B N 1
ATOM 4167 C CA . TYR B 1 180 ? -4.691 -18.031 -15.367 1 97.44 180 TYR B CA 1
ATOM 4168 C C . TYR B 1 180 ? -3.199 -18 -15.062 1 97.44 180 TYR B C 1
ATOM 4170 O O . TYR B 1 180 ? -2.795 -17.688 -13.938 1 97.44 180 TYR B O 1
ATOM 4178 N N . THR B 1 181 ? -2.428 -18.266 -16.031 1 97.69 181 THR B N 1
ATOM 4179 C CA . THR B 1 181 ? -0.98 -18.312 -15.852 1 97.69 181 THR B CA 1
ATOM 4180 C C . THR B 1 181 ? -0.436 -16.938 -15.477 1 97.69 181 THR B C 1
ATOM 4182 O O . THR B 1 181 ? 0.426 -16.828 -14.602 1 97.69 181 THR B O 1
ATOM 4185 N N . PHE B 1 182 ? -0.934 -15.898 -16.094 1 96.88 182 PHE B N 1
ATOM 4186 C CA . PHE B 1 182 ? -0.532 -14.547 -15.75 1 96.88 182 PHE B CA 1
ATOM 4187 C C . PHE B 1 182 ? -0.839 -14.242 -14.289 1 96.88 182 PHE B C 1
ATOM 4189 O O . PHE B 1 182 ? 0.011 -13.727 -13.562 1 96.88 182 PHE B O 1
ATOM 4196 N N . ILE B 1 183 ? -2.012 -14.594 -13.867 1 97.5 183 ILE B N 1
ATOM 4197 C CA . ILE B 1 183 ? -2.438 -14.352 -12.492 1 97.5 183 ILE B CA 1
ATOM 4198 C C . ILE B 1 183 ? -1.564 -15.156 -11.531 1 97.5 183 ILE B C 1
ATOM 4200 O O . ILE B 1 183 ? -1.012 -14.609 -10.578 1 97.5 183 ILE B O 1
ATOM 4204 N N . ALA B 1 184 ? -1.354 -16.422 -11.805 1 98.06 184 ALA B N 1
ATOM 4205 C CA . ALA B 1 184 ? -0.619 -17.328 -10.914 1 98.06 184 ALA B CA 1
ATOM 4206 C C . ALA B 1 184 ? 0.839 -16.891 -10.781 1 98.06 184 ALA B C 1
ATOM 4208 O O . ALA B 1 184 ? 1.407 -16.922 -9.688 1 98.06 184 ALA B O 1
ATOM 4209 N N . GLU B 1 185 ? 1.436 -16.5 -11.859 1 97.81 185 GLU B N 1
ATOM 4210 C CA . GLU B 1 185 ? 2.846 -16.125 -11.852 1 97.81 185 GLU B CA 1
ATOM 4211 C C . GLU B 1 185 ? 3.064 -14.812 -11.102 1 97.81 185 GLU B C 1
ATOM 4213 O O . GLU B 1 185 ? 4.031 -14.68 -10.344 1 97.81 185 GLU B O 1
ATOM 4218 N N . ASN B 1 186 ? 2.146 -13.875 -11.297 1 97.75 186 ASN B N 1
ATOM 4219 C CA . ASN B 1 186 ? 2.355 -12.539 -10.734 1 97.75 186 ASN B CA 1
ATOM 4220 C C . ASN B 1 186 ? 1.771 -12.422 -9.336 1 97.75 186 ASN B C 1
ATOM 4222 O O . ASN B 1 186 ? 2.396 -11.836 -8.445 1 97.75 186 ASN B O 1
ATOM 4226 N N . LYS B 1 187 ? 0.643 -12.977 -9.102 1 97.88 187 LYS B N 1
ATOM 4227 C CA . LYS B 1 187 ? -0.045 -12.844 -7.816 1 97.88 187 LYS B CA 1
ATOM 4228 C C . LYS B 1 187 ? 0.556 -13.781 -6.77 1 97.88 187 LYS B C 1
ATOM 4230 O O . LYS B 1 187 ? 0.538 -13.469 -5.578 1 97.88 187 LYS B O 1
ATOM 4235 N N . THR B 1 188 ? 1.146 -14.898 -7.23 1 97.69 188 THR B N 1
ATOM 4236 C CA . THR B 1 188 ? 1.507 -15.922 -6.258 1 97.69 188 THR B CA 1
ATOM 4237 C C . THR B 1 188 ? 2.959 -16.359 -6.445 1 97.69 188 THR B C 1
ATOM 4239 O O . THR B 1 188 ? 3.758 -16.297 -5.508 1 97.69 188 THR B O 1
ATOM 4242 N N . ALA B 1 189 ? 3.367 -16.734 -7.598 1 98.25 189 ALA B N 1
ATOM 4243 C CA . ALA B 1 189 ? 4.617 -17.453 -7.828 1 98.25 189 ALA B CA 1
ATOM 4244 C C . ALA B 1 189 ? 5.82 -16.578 -7.477 1 98.25 189 ALA B C 1
ATOM 4246 O O . ALA B 1 189 ? 6.742 -17.031 -6.789 1 98.25 189 ALA B O 1
ATOM 4247 N N . PHE B 1 190 ? 5.805 -15.367 -7.934 1 98.25 190 PHE B N 1
ATOM 4248 C CA . PHE B 1 190 ? 7.004 -14.547 -7.773 1 98.25 190 PHE B CA 1
ATOM 4249 C C . PHE B 1 190 ? 7.285 -14.281 -6.301 1 98.25 190 PHE B C 1
ATOM 4251 O O . PHE B 1 190 ? 8.383 -14.562 -5.812 1 98.25 190 PHE B O 1
ATOM 4258 N N . TYR B 1 191 ? 6.285 -13.797 -5.531 1 97.75 191 TYR B N 1
ATOM 4259 C CA . TYR B 1 191 ? 6.617 -13.391 -4.168 1 97.75 191 TYR B CA 1
ATOM 4260 C C . TYR B 1 191 ? 6.738 -14.609 -3.258 1 97.75 191 TYR B C 1
ATOM 4262 O O . TYR B 1 191 ? 7.422 -14.555 -2.23 1 97.75 191 TYR B O 1
ATOM 4270 N N . SER B 1 192 ? 6.129 -15.734 -3.648 1 97.94 192 SER B N 1
ATOM 4271 C CA . SER B 1 192 ? 6.148 -16.891 -2.766 1 97.94 192 SER B CA 1
ATOM 4272 C C . SER B 1 192 ? 7.398 -17.75 -2.994 1 97.94 192 SER B C 1
ATOM 4274 O O . SER B 1 192 ? 7.852 -18.453 -2.088 1 97.94 192 SER B O 1
ATOM 4276 N N . PHE B 1 193 ? 7.93 -17.688 -4.219 1 98.31 193 PHE B N 1
ATOM 4277 C CA . PHE B 1 193 ? 9.016 -18.609 -4.527 1 98.31 193 PHE B CA 1
ATOM 4278 C C . PHE B 1 193 ? 10.242 -17.859 -5.008 1 98.31 193 PHE B C 1
ATOM 4280 O O . PHE B 1 193 ? 11.344 -18.062 -4.488 1 98.31 193 PHE B O 1
ATOM 4287 N N . CYS B 1 194 ? 10.109 -16.953 -5.949 1 98.31 194 CYS B N 1
ATOM 4288 C CA . CYS B 1 194 ? 11.258 -16.219 -6.469 1 98.31 194 CYS B CA 1
ATOM 4289 C C . CYS B 1 194 ? 11.844 -15.297 -5.402 1 98.31 194 CYS B C 1
ATOM 4291 O O . CYS B 1 194 ? 13.055 -15.289 -5.176 1 98.31 194 CYS B O 1
ATOM 4293 N N . LEU B 1 195 ? 11.008 -14.547 -4.727 1 98.62 195 LEU B N 1
ATOM 4294 C CA . LEU B 1 195 ? 11.461 -13.555 -3.762 1 98.62 195 LEU B CA 1
ATOM 4295 C C . LEU B 1 195 ? 12.305 -14.195 -2.668 1 98.62 195 LEU B C 1
ATOM 4297 O O . LEU B 1 195 ? 13.453 -13.797 -2.453 1 98.62 195 LEU B O 1
ATOM 4301 N N . PRO B 1 196 ? 11.836 -15.234 -2.01 1 98.5 196 PRO B N 1
ATOM 4302 C CA . PRO B 1 196 ? 12.625 -15.773 -0.904 1 98.5 196 PRO B CA 1
ATOM 4303 C C . PRO B 1 196 ? 13.984 -16.312 -1.355 1 98.5 196 PRO B C 1
ATOM 4305 O O . PRO B 1 196 ? 15 -16.062 -0.702 1 98.5 196 PRO B O 1
ATOM 4308 N N . VAL B 1 197 ? 14.016 -17 -2.455 1 98.38 197 VAL B N 1
ATOM 4309 C CA . VAL B 1 197 ? 15.266 -17.578 -2.93 1 98.38 197 VAL B CA 1
ATOM 4310 C C . VAL B 1 197 ? 16.219 -16.453 -3.355 1 98.38 197 VAL B C 1
ATOM 4312 O O . VAL B 1 197 ? 17.391 -16.469 -2.998 1 98.38 197 VAL B O 1
ATOM 4315 N N . MET B 1 198 ? 15.734 -15.492 -4.047 1 98.38 198 MET B N 1
ATOM 4316 C CA . MET B 1 198 ? 16.562 -14.398 -4.547 1 98.38 198 MET B CA 1
ATOM 4317 C C . MET B 1 198 ? 17.094 -13.547 -3.4 1 98.38 198 MET B C 1
ATOM 4319 O O . MET B 1 198 ? 18.203 -13.023 -3.467 1 98.38 198 MET B O 1
ATOM 4323 N N . LEU B 1 199 ? 16.297 -13.344 -2.342 1 98.75 199 LEU B N 1
ATOM 4324 C CA . LEU B 1 199 ? 16.766 -12.609 -1.175 1 98.75 199 LEU B CA 1
ATOM 4325 C C . LEU B 1 199 ? 18.016 -13.273 -0.586 1 98.75 199 LEU B C 1
ATOM 4327 O O . LEU B 1 199 ? 18.984 -12.594 -0.267 1 98.75 199 LEU B O 1
ATOM 4331 N N . ALA B 1 200 ? 17.938 -14.578 -0.47 1 98.62 200 ALA B N 1
ATOM 4332 C CA . ALA B 1 200 ? 19.094 -15.305 0.065 1 98.62 200 ALA B CA 1
ATOM 4333 C C . ALA B 1 200 ? 20.297 -15.172 -0.857 1 98.62 200 ALA B C 1
ATOM 4335 O O . ALA B 1 200 ? 21.422 -14.945 -0.393 1 98.62 200 ALA B O 1
ATOM 4336 N N . LEU B 1 201 ? 20.125 -15.297 -2.184 1 98.12 201 LEU B N 1
ATOM 4337 C CA . LEU B 1 201 ? 21.203 -15.234 -3.15 1 98.12 201 LEU B CA 1
ATOM 4338 C C . LEU B 1 201 ? 21.859 -13.859 -3.154 1 98.12 201 LEU B C 1
ATOM 4340 O O . LEU B 1 201 ? 23.078 -13.742 -3.186 1 98.12 201 LEU B O 1
ATOM 4344 N N . TYR B 1 202 ? 21.047 -12.789 -3.146 1 98.31 202 TYR B N 1
ATOM 4345 C CA . TYR B 1 202 ? 21.594 -11.438 -3.1 1 98.31 202 TYR B CA 1
ATOM 4346 C C . TYR B 1 202 ? 22.344 -11.195 -1.791 1 98.31 202 TYR B C 1
ATOM 4348 O O . TYR B 1 202 ? 23.422 -10.625 -1.786 1 98.31 202 TYR B O 1
ATOM 4356 N N . TYR B 1 203 ? 21.75 -11.641 -0.687 1 98.44 203 TYR B N 1
ATOM 4357 C CA . TYR B 1 203 ? 22.391 -11.453 0.604 1 98.44 203 TYR B CA 1
ATOM 4358 C C . TYR B 1 203 ? 23.781 -12.102 0.616 1 98.44 203 TYR B C 1
ATOM 4360 O O . TYR B 1 203 ? 24.734 -11.531 1.145 1 98.44 203 TYR B O 1
ATOM 4368 N N . LEU B 1 204 ? 23.891 -13.266 -0.008 1 97.62 204 LEU B N 1
ATOM 4369 C CA . LEU B 1 204 ? 25.141 -14 -0.03 1 97.62 204 LEU B CA 1
ATOM 4370 C C . LEU B 1 204 ? 26.031 -13.531 -1.175 1 97.62 204 LEU B C 1
ATOM 4372 O O . LEU B 1 204 ? 27.141 -14.055 -1.371 1 97.62 204 LEU B O 1
ATOM 4376 N N . GLN B 1 205 ? 25.531 -12.594 -1.974 1 96.81 205 GLN B N 1
ATOM 4377 C CA . GLN B 1 205 ? 26.25 -12.039 -3.115 1 96.81 205 GLN B CA 1
ATOM 4378 C C . GLN B 1 205 ? 26.578 -13.117 -4.141 1 96.81 205 GLN B C 1
ATOM 4380 O O . GLN B 1 205 ? 27.672 -13.156 -4.684 1 96.81 205 GLN B O 1
ATOM 4385 N N . LEU B 1 206 ? 25.531 -13.93 -4.391 1 95.62 206 LEU B N 1
ATOM 4386 C CA . LEU B 1 206 ? 25.688 -15.039 -5.332 1 95.62 206 LEU B CA 1
ATOM 4387 C C . LEU B 1 206 ? 24.719 -14.883 -6.504 1 95.62 206 LEU B C 1
ATOM 4389 O O . LEU B 1 206 ? 24.578 -15.789 -7.328 1 95.62 206 LEU B O 1
ATOM 4393 N N . ALA B 1 207 ? 24.047 -13.734 -6.582 1 94.88 207 ALA B N 1
ATOM 4394 C CA . ALA B 1 207 ? 22.984 -13.523 -7.57 1 94.88 207 ALA B CA 1
ATOM 4395 C C . ALA B 1 207 ? 23.562 -12.938 -8.859 1 94.88 207 ALA B C 1
ATOM 4397 O O . ALA B 1 207 ? 23.156 -11.844 -9.273 1 94.88 207 ALA B O 1
ATOM 4398 N N . ASP B 1 208 ? 24.312 -13.672 -9.609 1 93.75 208 ASP B N 1
ATOM 4399 C CA . ASP B 1 208 ? 24.719 -13.195 -10.93 1 93.75 208 ASP B CA 1
ATOM 4400 C C . ASP B 1 208 ? 23.594 -13.352 -11.953 1 93.75 208 ASP B C 1
ATOM 4402 O O . ASP B 1 208 ? 22.641 -14.086 -11.719 1 93.75 208 ASP B O 1
ATOM 4406 N N . PRO B 1 209 ? 23.609 -12.703 -13.039 1 93.19 209 PRO B N 1
ATOM 4407 C CA . PRO B 1 209 ? 22.516 -12.648 -14 1 93.19 209 PRO B CA 1
ATOM 4408 C C . PRO B 1 209 ? 22.078 -14.031 -14.477 1 93.19 209 PRO B C 1
ATOM 4410 O O . PRO B 1 209 ? 20.891 -14.297 -14.625 1 93.19 209 PRO B O 1
ATOM 4413 N N . LYS B 1 210 ? 22.969 -14.883 -14.758 1 91.75 210 LYS B N 1
ATOM 4414 C CA . LYS B 1 210 ? 22.641 -16.219 -15.227 1 91.75 210 LYS B CA 1
ATOM 4415 C C . LYS B 1 210 ? 21.891 -17 -14.148 1 91.75 210 LYS B C 1
ATOM 4417 O O . LYS B 1 210 ? 20.891 -17.672 -14.445 1 91.75 210 LYS B O 1
ATOM 4422 N N . THR B 1 211 ? 22.391 -16.953 -12.953 1 92.62 211 THR B N 1
ATOM 4423 C CA . THR B 1 211 ? 21.734 -17.625 -11.828 1 92.62 211 THR B CA 1
ATOM 4424 C C . THR B 1 211 ? 20.328 -17.078 -11.641 1 92.62 211 THR B C 1
ATOM 4426 O O . THR B 1 211 ? 19.375 -17.859 -11.461 1 92.62 211 THR B O 1
ATOM 4429 N N . VAL B 1 212 ? 20.188 -15.805 -11.688 1 94.44 212 VAL B N 1
ATOM 4430 C CA . VAL B 1 212 ? 18.906 -15.148 -11.492 1 94.44 212 VAL B CA 1
ATOM 4431 C C . VAL B 1 212 ? 17.922 -15.609 -12.57 1 94.44 212 VAL B C 1
ATOM 4433 O O . VAL B 1 212 ? 16.766 -15.906 -12.281 1 94.44 212 VAL B O 1
ATOM 4436 N N . GLU B 1 213 ? 18.312 -15.68 -13.742 1 93.69 213 GLU B N 1
ATOM 4437 C CA . GLU B 1 213 ? 17.469 -16.109 -14.852 1 93.69 213 GLU B CA 1
ATOM 4438 C C . GLU B 1 213 ? 17 -17.547 -14.648 1 93.69 213 GLU B C 1
ATOM 4440 O O . GLU B 1 213 ? 15.82 -17.859 -14.844 1 93.69 213 GLU B O 1
ATOM 4445 N N . ILE B 1 214 ? 17.906 -18.422 -14.32 1 91.88 214 ILE B N 1
ATOM 4446 C CA . ILE B 1 214 ? 17.594 -19.828 -14.102 1 91.88 214 ILE B CA 1
ATOM 4447 C C . ILE B 1 214 ? 16.578 -19.969 -12.961 1 91.88 214 ILE B C 1
ATOM 4449 O O . ILE B 1 214 ? 15.578 -20.672 -13.086 1 91.88 214 ILE B O 1
ATOM 4453 N N . VAL B 1 215 ? 16.891 -19.312 -11.906 1 94.06 215 VAL B N 1
ATOM 4454 C CA . VAL B 1 215 ? 16.078 -19.406 -10.695 1 94.06 215 VAL B CA 1
ATOM 4455 C C . VAL B 1 215 ? 14.664 -18.906 -10.977 1 94.06 215 VAL B C 1
ATOM 4457 O O . VAL B 1 215 ? 13.68 -19.531 -10.586 1 94.06 215 VAL B O 1
ATOM 4460 N N . GLN B 1 216 ? 14.594 -17.797 -11.609 1 95.69 216 GLN B N 1
ATOM 4461 C CA . GLN B 1 216 ? 13.281 -17.219 -11.891 1 95.69 216 GLN B CA 1
ATOM 4462 C C . GLN B 1 216 ? 12.445 -18.141 -12.773 1 95.69 216 GLN B C 1
ATOM 4464 O O . GLN B 1 216 ? 11.25 -18.328 -12.531 1 95.69 216 GLN B O 1
ATOM 4469 N N . ARG B 1 217 ? 13.039 -18.719 -13.758 1 95.69 217 ARG B N 1
ATOM 4470 C CA . ARG B 1 217 ? 12.32 -19.625 -14.656 1 95.69 217 ARG B CA 1
ATOM 4471 C C . ARG B 1 217 ? 11.781 -20.828 -13.906 1 95.69 217 ARG B C 1
ATOM 4473 O O . ARG B 1 217 ? 10.602 -21.156 -14.023 1 95.69 217 ARG B O 1
ATOM 4480 N N . VAL B 1 218 ? 12.594 -21.438 -13.156 1 97.5 218 VAL B N 1
ATOM 4481 C CA . VAL B 1 218 ? 12.219 -22.656 -12.445 1 97.5 218 VAL B CA 1
ATOM 4482 C C . VAL B 1 218 ? 11.203 -22.328 -11.352 1 97.5 218 VAL B C 1
ATOM 4484 O O . VAL B 1 218 ? 10.203 -23.031 -11.188 1 97.5 218 VAL B O 1
ATOM 4487 N N . LEU B 1 219 ? 11.438 -21.266 -10.672 1 98.38 219 LEU B N 1
ATOM 4488 C CA . LEU B 1 219 ? 10.625 -20.969 -9.5 1 98.38 219 LEU B CA 1
ATOM 4489 C C . LEU B 1 219 ? 9.266 -20.391 -9.906 1 98.38 219 LEU B C 1
ATOM 4491 O O . LEU B 1 219 ? 8.273 -20.578 -9.195 1 98.38 219 LEU B O 1
ATOM 4495 N N . LEU B 1 220 ? 9.18 -19.688 -11.016 1 98.12 220 LEU B N 1
ATOM 4496 C CA . LEU B 1 220 ? 7.875 -19.266 -11.516 1 98.12 220 LEU B CA 1
ATOM 4497 C C . LEU B 1 220 ? 7.012 -20.469 -11.875 1 98.12 220 LEU B C 1
ATOM 4499 O O . LEU B 1 220 ? 5.809 -20.469 -11.594 1 98.12 220 LEU B O 1
ATOM 4503 N N . ARG B 1 221 ? 7.617 -21.469 -12.453 1 97.75 221 ARG B N 1
ATOM 4504 C CA . ARG B 1 221 ? 6.891 -22.688 -12.766 1 97.75 221 ARG B CA 1
ATOM 4505 C C . ARG B 1 221 ? 6.473 -23.422 -11.5 1 97.75 221 ARG B C 1
ATOM 4507 O O . ARG B 1 221 ? 5.359 -23.938 -11.414 1 97.75 221 ARG B O 1
ATOM 4514 N N . MET B 1 222 ? 7.344 -23.469 -10.578 1 97.69 222 MET B N 1
ATOM 4515 C CA . MET B 1 222 ? 7.016 -24.078 -9.289 1 97.69 222 MET B CA 1
ATOM 4516 C C . MET B 1 222 ? 5.828 -23.375 -8.641 1 97.69 222 MET B C 1
ATOM 4518 O O . MET B 1 222 ? 4.945 -24.031 -8.078 1 97.69 222 MET B O 1
ATOM 4522 N N . GLY B 1 223 ? 5.891 -22.062 -8.664 1 98.06 223 GLY B N 1
ATOM 4523 C CA . GLY B 1 223 ? 4.789 -21.297 -8.109 1 98.06 223 GLY B CA 1
ATOM 4524 C C . GLY B 1 223 ? 3.477 -21.516 -8.836 1 98.06 223 GLY B C 1
ATOM 4525 O O . GLY B 1 223 ? 2.412 -21.516 -8.211 1 98.06 223 GLY B O 1
ATOM 4526 N N . TRP B 1 224 ? 3.561 -21.625 -10.148 1 97.88 224 TRP B N 1
ATOM 4527 C CA . TRP B 1 224 ? 2.367 -21.969 -10.914 1 97.88 224 TRP B CA 1
ATOM 4528 C C . TRP B 1 224 ? 1.781 -23.297 -10.461 1 97.88 224 TRP B C 1
ATOM 4530 O O . TRP B 1 224 ? 0.571 -23.406 -10.25 1 97.88 224 TRP B O 1
ATOM 4540 N N . TYR B 1 225 ? 2.66 -24.312 -10.312 1 97.88 225 TYR B N 1
ATOM 4541 C CA . TYR B 1 225 ? 2.256 -25.625 -9.828 1 97.88 225 TYR B CA 1
ATOM 4542 C C . TYR B 1 225 ? 1.629 -25.531 -8.445 1 97.88 225 TYR B C 1
ATOM 4544 O O . TYR B 1 225 ? 0.588 -26.141 -8.18 1 97.88 225 TYR B O 1
ATOM 4552 N N . PHE B 1 226 ? 2.184 -24.75 -7.621 1 97.62 226 PHE B N 1
ATOM 4553 C CA . PHE B 1 226 ? 1.666 -24.484 -6.281 1 97.62 226 PHE B CA 1
ATOM 4554 C C . PHE B 1 226 ? 0.253 -23.922 -6.348 1 97.62 226 PHE B C 1
ATOM 4556 O O . PHE B 1 226 ? -0.619 -24.328 -5.574 1 97.62 226 PHE B O 1
ATOM 4563 N N . GLN B 1 227 ? 0.012 -23 -7.219 1 97.56 227 GLN B N 1
ATOM 4564 C CA . GLN B 1 227 ? -1.308 -22.391 -7.34 1 97.56 227 GLN B CA 1
ATOM 4565 C C . GLN B 1 227 ? -2.34 -23.391 -7.832 1 97.56 227 GLN B C 1
ATOM 4567 O O . GLN B 1 227 ? -3.492 -23.375 -7.398 1 97.56 227 GLN B O 1
ATOM 4572 N N . VAL B 1 228 ? -1.915 -24.25 -8.727 1 97.75 228 VAL B N 1
ATOM 4573 C CA . VAL B 1 228 ? -2.797 -25.312 -9.195 1 97.75 228 VAL B CA 1
ATOM 4574 C C . VAL B 1 228 ? -3.244 -26.172 -8.008 1 97.75 228 VAL B C 1
ATOM 4576 O O . VAL B 1 228 ? -4.426 -26.5 -7.883 1 97.75 228 VAL B O 1
ATOM 4579 N N . GLN B 1 229 ? -2.309 -26.516 -7.188 1 97 229 GLN B N 1
ATOM 4580 C CA . GLN B 1 229 ? -2.629 -27.281 -5.988 1 97 229 GLN B CA 1
ATOM 4581 C C . GLN B 1 229 ? -3.609 -26.531 -5.094 1 97 229 GLN B C 1
ATOM 4583 O O . GLN B 1 229 ? -4.562 -27.109 -4.578 1 97 229 GLN B O 1
ATOM 4588 N N . ASP B 1 230 ? -3.344 -25.281 -4.945 1 95.25 230 ASP B N 1
ATOM 4589 C CA . ASP B 1 230 ? -4.207 -24.453 -4.105 1 95.25 230 ASP B CA 1
ATOM 4590 C C . ASP B 1 230 ? -5.625 -24.391 -4.66 1 95.25 230 ASP B C 1
ATOM 4592 O O . ASP B 1 230 ? -6.598 -24.406 -3.902 1 95.25 230 ASP B O 1
ATOM 4596 N N . ASP B 1 231 ? -5.746 -24.281 -5.945 1 96.81 231 ASP B N 1
ATOM 4597 C CA . ASP B 1 231 ? -7.059 -24.266 -6.582 1 96.81 231 ASP B CA 1
ATOM 4598 C C . ASP B 1 231 ? -7.812 -25.562 -6.328 1 96.81 231 ASP B C 1
ATOM 4600 O O . ASP B 1 231 ? -9.016 -25.562 -6.066 1 96.81 231 ASP B O 1
ATOM 4604 N N . TYR B 1 232 ? -7.102 -26.656 -6.469 1 97.25 232 TYR B N 1
ATOM 4605 C CA . TYR B 1 232 ? -7.711 -27.953 -6.219 1 97.25 232 TYR B CA 1
ATOM 4606 C C . TYR B 1 232 ? -8.164 -28.078 -4.77 1 97.25 232 TYR B C 1
ATOM 4608 O O . TYR B 1 232 ? -9.281 -28.516 -4.5 1 97.25 232 TYR B O 1
ATOM 4616 N N . LEU B 1 233 ? -7.312 -27.672 -3.867 1 95.5 233 LEU B N 1
ATOM 4617 C CA . LEU B 1 233 ? -7.605 -27.781 -2.443 1 95.5 233 LEU B CA 1
ATOM 4618 C C . LEU B 1 233 ? -8.734 -26.844 -2.047 1 95.5 233 LEU B C 1
ATOM 4620 O O . LEU B 1 233 ? -9.477 -27.109 -1.101 1 95.5 233 LEU B O 1
ATOM 4624 N N . ASP B 1 234 ? -8.867 -25.766 -2.775 1 95 234 ASP B N 1
ATOM 4625 C CA . ASP B 1 234 ? -9.961 -24.844 -2.52 1 95 234 ASP B CA 1
ATOM 4626 C C . ASP B 1 234 ? -11.312 -25.516 -2.729 1 95 234 ASP B C 1
ATOM 4628 O O . ASP B 1 234 ? -12.273 -25.234 -2.012 1 95 234 ASP B O 1
ATOM 4632 N N . VAL B 1 235 ? -11.383 -26.375 -3.656 1 95.38 235 VAL B N 1
ATOM 4633 C CA . VAL B 1 235 ? -12.633 -27.031 -4.031 1 95.38 235 VAL B CA 1
ATOM 4634 C C . VAL B 1 235 ? -12.789 -28.328 -3.26 1 95.38 235 VAL B C 1
ATOM 4636 O O . VAL B 1 235 ? -13.875 -28.641 -2.762 1 95.38 235 VAL B O 1
ATOM 4639 N N . PHE B 1 236 ? -11.711 -29.078 -3.105 1 94.62 236 PHE B N 1
ATOM 4640 C CA . PHE B 1 236 ? -11.844 -3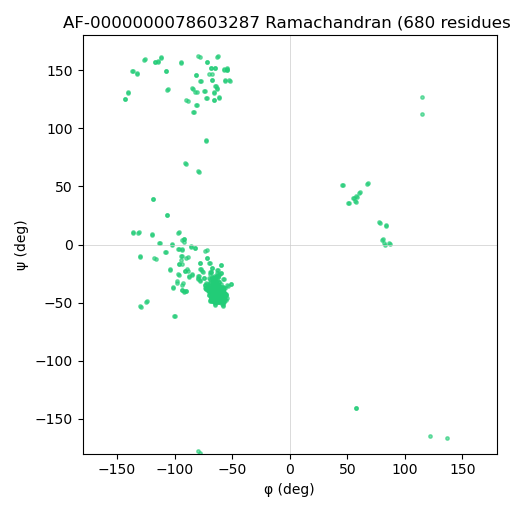0.453 -2.654 1 94.62 236 PHE B CA 1
ATOM 4641 C C . PHE B 1 236 ? -11.164 -30.641 -1.303 1 94.62 236 PHE B C 1
ATOM 4643 O O . PHE B 1 236 ? -11.312 -31.703 -0.676 1 94.62 236 PHE B O 1
ATOM 4650 N N . GLY B 1 237 ? -10.398 -29.672 -0.916 1 91.38 237 GLY B N 1
ATOM 4651 C CA . GLY B 1 237 ? -9.695 -29.797 0.352 1 91.38 237 GLY B CA 1
ATOM 4652 C C . GLY B 1 237 ? -10.609 -29.672 1.556 1 91.38 237 GLY B C 1
ATOM 4653 O O . GLY B 1 237 ? -11.672 -29.047 1.473 1 91.38 237 GLY B O 1
ATOM 4654 N N . ASP B 1 238 ? -10.195 -30.203 2.672 1 90.56 238 ASP B N 1
ATOM 4655 C CA . ASP B 1 238 ? -10.898 -30.047 3.943 1 90.56 238 ASP B CA 1
ATOM 4656 C C . ASP B 1 238 ? -10.562 -28.719 4.605 1 90.56 238 ASP B C 1
ATOM 4658 O O . ASP B 1 238 ? -9.406 -28.469 4.957 1 90.56 238 ASP B O 1
ATOM 4662 N N . PRO B 1 239 ? -11.602 -27.922 4.82 1 87.5 239 PRO B N 1
ATOM 4663 C CA . PRO B 1 239 ? -11.352 -26.625 5.441 1 87.5 239 PRO B CA 1
ATOM 4664 C C . PRO B 1 239 ? -10.648 -26.734 6.793 1 87.5 239 PRO B C 1
ATOM 4666 O O . PRO B 1 239 ? -9.883 -25.859 7.176 1 87.5 239 PRO B O 1
ATOM 4669 N N . ASN B 1 240 ? -10.859 -27.766 7.484 1 87.06 240 ASN B N 1
ATOM 4670 C CA . ASN B 1 240 ? -10.211 -27.969 8.773 1 87.06 240 ASN B CA 1
ATOM 4671 C C . ASN B 1 240 ? -8.711 -28.203 8.617 1 87.06 240 ASN B C 1
ATOM 4673 O O . ASN B 1 240 ? -7.934 -27.938 9.539 1 87.06 240 ASN B O 1
ATOM 4677 N N . THR B 1 241 ? -8.406 -28.641 7.477 1 85.31 241 THR B N 1
ATOM 4678 C CA . THR B 1 241 ? -7.004 -28.906 7.18 1 85.31 241 THR B CA 1
ATOM 4679 C C . THR B 1 241 ? -6.363 -27.688 6.516 1 85.31 241 THR B C 1
ATOM 4681 O O . THR B 1 241 ? -5.266 -27.266 6.898 1 85.31 241 THR B O 1
ATOM 4684 N N . THR B 1 242 ? -7.078 -27.031 5.641 1 85.12 242 THR B N 1
ATOM 4685 C CA . THR B 1 242 ? -6.504 -25.938 4.863 1 85.12 242 THR B CA 1
ATOM 4686 C C . THR B 1 242 ? -6.559 -24.625 5.645 1 85.12 242 THR B C 1
ATOM 4688 O O . THR B 1 242 ? -5.797 -23.703 5.367 1 85.12 242 THR B O 1
ATOM 4691 N N . GLY B 1 243 ? -7.574 -24.594 6.582 1 79.88 243 GLY B N 1
ATOM 4692 C CA . GLY B 1 243 ? -7.703 -23.406 7.402 1 79.88 243 GLY B CA 1
ATOM 4693 C C . GLY B 1 243 ? -8.461 -22.281 6.711 1 79.88 243 GLY B C 1
ATOM 4694 O O . GLY B 1 243 ? -8.508 -21.156 7.211 1 79.88 243 GLY B O 1
ATOM 4695 N N . LYS B 1 244 ? -8.93 -22.531 5.457 1 82.44 244 LYS B N 1
ATOM 4696 C CA . LYS B 1 244 ? -9.719 -21.547 4.738 1 82.44 244 LYS B CA 1
ATOM 4697 C C . LYS B 1 244 ? -10.914 -22.188 4.047 1 82.44 244 LYS B C 1
ATOM 4699 O O . LYS B 1 244 ? -10.867 -23.375 3.695 1 82.44 244 LYS B O 1
ATOM 4704 N N . VAL B 1 245 ? -11.992 -21.391 3.939 1 83.69 245 VAL B N 1
ATOM 4705 C CA . VAL B 1 245 ? -13.18 -21.828 3.213 1 83.69 245 VAL B CA 1
ATOM 4706 C C . VAL B 1 245 ? -13.047 -21.453 1.738 1 83.69 245 VAL B C 1
ATOM 4708 O O . VAL B 1 245 ? -12.797 -20.297 1.406 1 83.69 245 VAL B O 1
ATOM 4711 N N . GLY B 1 246 ? -13.148 -22.438 0.954 1 87.38 246 GLY B N 1
ATOM 4712 C CA . GLY B 1 246 ? -13.047 -22.188 -0.474 1 87.38 246 GLY B CA 1
ATOM 4713 C C . GLY B 1 246 ? -14.172 -21.312 -1.011 1 87.38 246 GLY B C 1
ATOM 4714 O O . GLY B 1 246 ? -15.32 -21.469 -0.606 1 87.38 246 GLY B O 1
ATOM 4715 N N . THR B 1 247 ? -13.781 -20.375 -1.845 1 90.31 247 THR B N 1
ATOM 4716 C CA . THR B 1 247 ? -14.789 -19.469 -2.371 1 90.31 247 THR B CA 1
ATOM 4717 C C . THR B 1 247 ? -14.5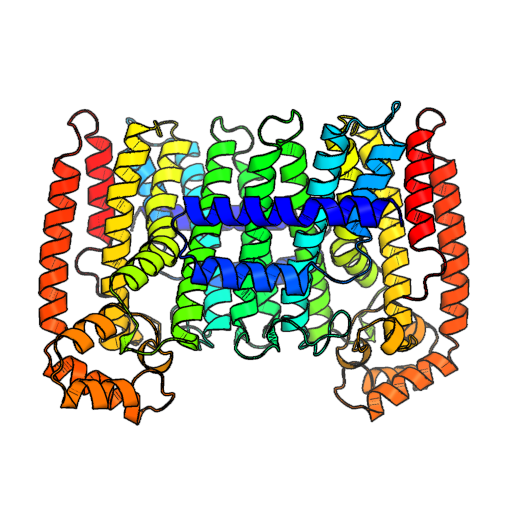94 -19.25 -3.869 1 90.31 247 THR B C 1
ATOM 4719 O O . THR B 1 247 ? -15.258 -18.391 -4.473 1 90.31 247 THR B O 1
ATOM 4722 N N . ASP B 1 248 ? -13.742 -20.031 -4.465 1 94.06 248 ASP B N 1
ATOM 4723 C CA . ASP B 1 248 ? -13.375 -19.781 -5.855 1 94.06 248 ASP B CA 1
ATOM 4724 C C . ASP B 1 248 ? -14.602 -19.859 -6.766 1 94.06 248 ASP B C 1
ATOM 4726 O O . ASP B 1 248 ? -14.758 -19.031 -7.672 1 94.06 248 ASP B O 1
ATOM 4730 N N . ILE B 1 249 ? -15.438 -20.828 -6.504 1 95 249 ILE B N 1
ATOM 4731 C CA . ILE B 1 249 ? -16.625 -21.016 -7.328 1 95 249 ILE B CA 1
ATOM 4732 C C . ILE B 1 249 ? -17.578 -19.844 -7.145 1 95 249 ILE B C 1
ATOM 4734 O O . ILE B 1 249 ? -17.984 -19.203 -8.117 1 95 249 ILE B O 1
ATOM 4738 N N . ARG B 1 250 ? -17.828 -19.5 -5.914 1 93.19 250 ARG B N 1
ATOM 4739 C CA . ARG B 1 250 ? -18.75 -18.422 -5.602 1 93.19 250 ARG B CA 1
ATOM 4740 C C . ARG B 1 250 ? -18.219 -17.078 -6.086 1 93.19 250 ARG B C 1
ATOM 4742 O O . ARG B 1 250 ? -18.984 -16.219 -6.523 1 93.19 250 ARG B O 1
ATOM 4749 N N . ASP B 1 251 ? -16.953 -16.984 -6.043 1 92.5 251 ASP B N 1
ATOM 4750 C CA . ASP B 1 251 ? -16.312 -15.695 -6.309 1 92.5 251 ASP B CA 1
ATOM 4751 C C . ASP B 1 251 ? -15.969 -15.547 -7.785 1 92.5 251 ASP B C 1
ATOM 4753 O O . ASP B 1 251 ? -15.336 -14.562 -8.188 1 92.5 251 ASP B O 1
ATOM 4757 N N . ASN B 1 252 ? -16.359 -16.5 -8.594 1 95.12 252 ASN B N 1
ATOM 4758 C CA . ASN B 1 252 ? -16.094 -16.438 -10.023 1 95.12 252 ASN B CA 1
ATOM 4759 C C . ASN B 1 252 ? -14.609 -16.312 -10.32 1 95.12 252 ASN B C 1
ATOM 4761 O O . ASN B 1 252 ? -14.211 -15.523 -11.18 1 95.12 252 ASN B O 1
ATOM 4765 N N . LYS B 1 253 ? -13.773 -17.047 -9.617 1 95.69 253 LYS B N 1
ATOM 4766 C CA . LYS B 1 253 ? -12.328 -16.953 -9.781 1 95.69 253 LYS B CA 1
ATOM 4767 C C . LYS B 1 253 ? -11.875 -17.703 -11.031 1 95.69 253 LYS B C 1
ATOM 4769 O O . LYS B 1 253 ? -12.398 -18.781 -11.352 1 95.69 253 LYS B O 1
ATOM 4774 N N . CYS B 1 254 ? -10.914 -17.094 -11.719 1 96.69 254 CYS B N 1
ATOM 4775 C CA . CYS B 1 254 ? -10.203 -17.797 -12.773 1 96.69 254 CYS B CA 1
ATOM 4776 C C . CYS B 1 254 ? -9.25 -18.844 -12.188 1 96.69 254 CYS B C 1
ATOM 4778 O O . CYS B 1 254 ? -8.07 -18.547 -11.984 1 96.69 254 CYS B O 1
ATOM 4780 N N . SER B 1 255 ? -9.742 -20.078 -11.992 1 97.38 255 SER B N 1
ATOM 4781 C CA . SER B 1 255 ? -8.953 -21.125 -11.344 1 97.38 255 SER B CA 1
ATOM 4782 C C . SER B 1 255 ? -8.648 -22.25 -12.32 1 97.38 255 SER B C 1
ATOM 4784 O O . SER B 1 255 ? -9.344 -22.422 -13.32 1 97.38 255 SER B O 1
ATOM 4786 N N . TRP B 1 256 ? -7.602 -22.938 -11.961 1 98.19 256 TRP B N 1
ATOM 4787 C CA . TRP B 1 256 ? -7.223 -24.078 -12.781 1 98.19 256 TRP B CA 1
ATOM 4788 C C . TRP B 1 256 ? -8.367 -25.078 -12.867 1 98.19 256 TRP B C 1
ATOM 4790 O O . TRP B 1 256 ? -8.648 -25.625 -13.945 1 98.19 256 TRP B O 1
ATOM 4800 N N . VAL B 1 257 ? -9.086 -25.312 -11.828 1 98.31 257 VAL B N 1
ATOM 4801 C CA . VAL B 1 257 ? -10.18 -26.281 -11.75 1 98.31 257 VAL B CA 1
ATOM 4802 C C . VAL B 1 257 ? -11.297 -25.859 -12.703 1 98.31 257 VAL B C 1
ATOM 4804 O O . VAL B 1 257 ? -11.797 -26.688 -13.477 1 98.31 257 VAL B O 1
ATOM 4807 N N . ALA B 1 258 ? -11.672 -24.625 -12.633 1 97.5 258 ALA B N 1
ATOM 4808 C CA . ALA B 1 258 ? -12.766 -24.125 -13.469 1 97.5 258 ALA B CA 1
ATOM 4809 C C . ALA B 1 258 ? -12.414 -24.234 -14.945 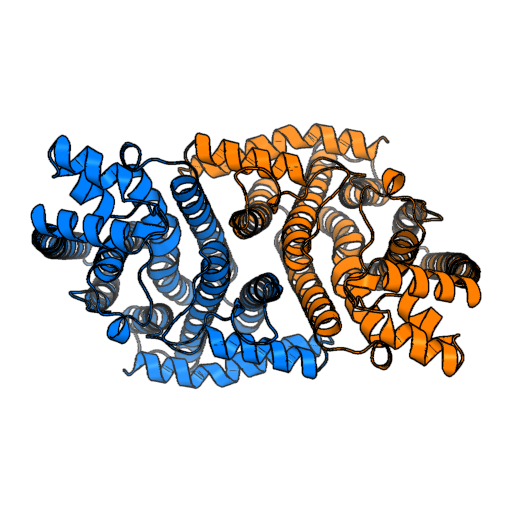1 97.5 258 ALA B C 1
ATOM 4811 O O . ALA B 1 258 ? -13.25 -24.641 -15.758 1 97.5 258 ALA B O 1
ATOM 4812 N N . ILE B 1 259 ? -11.219 -23.859 -15.273 1 97.69 259 ILE B N 1
ATOM 4813 C CA . ILE B 1 259 ? -10.781 -23.875 -16.672 1 97.69 259 ILE B CA 1
ATOM 4814 C C . ILE B 1 259 ? -10.758 -25.312 -17.188 1 97.69 259 ILE B C 1
ATOM 4816 O O . ILE B 1 259 ? -11.305 -25.594 -18.266 1 97.69 259 ILE B O 1
ATOM 4820 N N . LYS B 1 260 ? -10.148 -26.219 -16.453 1 97.94 260 LYS B N 1
ATOM 4821 C CA . LYS B 1 260 ? -10.023 -27.609 -16.875 1 97.94 260 LYS B CA 1
ATOM 4822 C C . LYS B 1 260 ? -11.391 -28.281 -16.984 1 97.94 260 LYS B C 1
ATOM 4824 O O . LYS B 1 260 ? -11.648 -29.031 -17.922 1 97.94 260 LYS B O 1
ATOM 4829 N N . ALA B 1 261 ? -12.234 -27.984 -16 1 98.06 261 ALA B N 1
ATOM 4830 C CA . ALA B 1 261 ? -13.578 -28.547 -16.031 1 98.06 261 ALA B CA 1
ATOM 4831 C C . ALA B 1 261 ? -14.344 -28.078 -17.266 1 98.06 261 ALA B C 1
ATOM 4833 O O . ALA B 1 261 ? -15 -28.875 -17.938 1 98.06 261 ALA B O 1
ATOM 4834 N N . PHE B 1 262 ? -14.289 -26.797 -17.484 1 97.62 262 PHE B N 1
ATOM 4835 C CA . PHE B 1 262 ? -15.008 -26.234 -18.625 1 97.62 262 PHE B CA 1
ATOM 4836 C C . PHE B 1 262 ? -14.531 -26.875 -19.922 1 97.62 262 PHE B C 1
ATOM 4838 O O . PHE B 1 262 ? -15.328 -27.125 -20.828 1 97.62 262 PHE B O 1
ATOM 4845 N N . GLU B 1 263 ? -13.258 -27.141 -20.062 1 97.06 263 GLU B N 1
ATOM 4846 C CA . GLU B 1 263 ? -12.672 -27.781 -21.234 1 97.06 263 GLU B CA 1
ATOM 4847 C C . GLU B 1 263 ? -13.219 -29.203 -21.406 1 97.06 263 GLU B C 1
ATOM 4849 O O . GLU B 1 263 ? -13.422 -29.656 -22.531 1 97.06 263 GLU B O 1
ATOM 4854 N N . LEU B 1 264 ? -13.445 -29.891 -20.375 1 97.5 264 LEU B N 1
ATOM 4855 C CA . LEU B 1 264 ? -13.789 -31.312 -20.391 1 97.5 264 LEU B CA 1
ATOM 4856 C C . LEU B 1 264 ? -15.297 -31.5 -20.516 1 97.5 264 LEU B C 1
ATOM 4858 O O . LEU B 1 264 ? -15.766 -32.562 -20.922 1 97.5 264 LEU B O 1
ATOM 4862 N N . CYS B 1 265 ? -16.047 -30.5 -20.141 1 97.44 265 CYS B N 1
ATOM 4863 C CA . CYS B 1 265 ? -17.516 -30.562 -20.141 1 97.44 265 CYS B CA 1
ATOM 4864 C C . CYS B 1 265 ? -18.062 -30.641 -21.562 1 97.44 265 CYS B C 1
ATOM 4866 O O . CYS B 1 265 ? -17.484 -30.047 -22.484 1 97.44 265 CYS B O 1
ATOM 4868 N N . ASN B 1 266 ? -19.188 -31.375 -21.688 1 97.81 266 ASN B N 1
ATOM 4869 C CA . ASN B 1 266 ? -19.938 -31.266 -22.938 1 97.81 266 ASN B CA 1
ATOM 4870 C C . ASN B 1 266 ? -20.797 -30 -22.969 1 97.81 266 ASN B C 1
ATOM 4872 O O . ASN B 1 266 ? -20.766 -29.219 -22.016 1 97.81 266 ASN B O 1
ATOM 4876 N N . SER B 1 267 ? -21.547 -29.828 -24.031 1 97.25 267 SER B N 1
ATOM 4877 C CA . SER B 1 267 ? -22.266 -28.578 -24.25 1 97.25 267 SER B CA 1
ATOM 4878 C C . SER B 1 267 ? -23.297 -28.344 -23.141 1 97.25 267 SER B C 1
ATOM 4880 O O . SER B 1 267 ? -23.438 -27.219 -22.656 1 97.25 267 SER B O 1
ATOM 4882 N N . GLU B 1 268 ? -23.969 -29.375 -22.766 1 97.69 268 GLU B N 1
ATOM 4883 C CA . GLU B 1 268 ? -24.984 -29.25 -21.719 1 97.69 268 GLU B CA 1
ATOM 4884 C C . GLU B 1 268 ? -24.344 -28.922 -20.375 1 97.69 268 GLU B C 1
ATOM 4886 O O . GLU B 1 268 ? -24.844 -28.094 -19.625 1 97.69 268 GLU B O 1
ATOM 4891 N N . GLN B 1 269 ? -23.266 -29.547 -20.125 1 97.69 269 GLN B N 1
ATOM 4892 C CA . GLN B 1 269 ? -22.531 -29.328 -18.891 1 97.69 269 GLN B CA 1
ATOM 4893 C C . GLN B 1 269 ? -21.953 -27.938 -18.828 1 97.69 269 GLN B C 1
ATOM 4895 O O . GLN B 1 269 ? -21.938 -27.297 -17.766 1 97.69 269 GLN B O 1
ATOM 4900 N N . LYS B 1 270 ? -21.453 -27.438 -19.953 1 97.5 270 LYS B N 1
ATOM 4901 C CA . LYS B 1 270 ? -20.906 -26.078 -20.016 1 97.5 270 LYS B CA 1
ATOM 4902 C C . LYS B 1 270 ? -21.984 -25.047 -19.703 1 97.5 270 LYS B C 1
ATOM 4904 O O . LYS B 1 270 ? -21.719 -24.078 -18.984 1 97.5 270 LYS B O 1
ATOM 4909 N N . ALA B 1 271 ? -23.109 -25.281 -20.203 1 97.06 271 ALA B N 1
ATOM 4910 C CA . ALA B 1 271 ? -24.219 -24.359 -19.938 1 97.06 271 ALA B CA 1
ATOM 4911 C C . ALA B 1 271 ? -24.578 -24.344 -18.453 1 97.06 271 ALA B C 1
ATOM 4913 O O . ALA B 1 271 ? -24.781 -23.281 -17.875 1 97.06 271 ALA B O 1
ATOM 4914 N N . LEU B 1 272 ? -24.625 -25.516 -17.922 1 96.75 272 LEU B N 1
ATOM 4915 C CA . LEU B 1 272 ? -24.969 -25.641 -16.516 1 96.75 272 LEU B CA 1
ATOM 4916 C C . LEU B 1 272 ? -23.875 -25 -15.641 1 96.75 272 LEU B C 1
ATOM 4918 O O . LEU B 1 272 ? -24.188 -24.297 -14.68 1 96.75 272 LEU B O 1
ATOM 4922 N N . LEU B 1 273 ? -22.656 -25.297 -15.945 1 97.25 273 LEU B N 1
ATOM 4923 C CA . LEU B 1 273 ? -21.547 -24.75 -15.172 1 97.25 273 LEU B CA 1
ATOM 4924 C C . LEU B 1 273 ? -21.562 -23.219 -15.242 1 97.25 273 LEU B C 1
ATOM 4926 O O . LEU B 1 273 ? -21.297 -22.547 -14.234 1 97.25 273 LEU B O 1
ATOM 4930 N N . SER B 1 274 ? -21.812 -22.672 -16.406 1 96.38 274 SER B N 1
ATOM 4931 C CA . SER B 1 274 ? -21.844 -21.234 -16.609 1 96.38 274 SER B CA 1
ATOM 4932 C C . SER B 1 274 ? -22.953 -20.594 -15.766 1 96.38 274 SER B C 1
ATOM 4934 O O . SER B 1 274 ? -22.812 -19.453 -15.32 1 96.38 274 SER B O 1
ATOM 4936 N N . LEU B 1 275 ? -23.969 -21.312 -15.484 1 94.94 275 LEU B N 1
ATOM 4937 C CA . LEU B 1 275 ? -25.078 -20.812 -14.68 1 94.94 275 LEU B CA 1
ATOM 4938 C C . LEU B 1 275 ? -24.75 -20.844 -13.195 1 94.94 275 LEU B C 1
ATOM 4940 O O . LEU B 1 275 ? -25.25 -20.031 -12.422 1 94.94 275 LEU B O 1
ATOM 4944 N N . CYS B 1 276 ? -23.922 -21.781 -12.875 1 95.44 276 CYS B N 1
ATOM 4945 C CA . CYS B 1 276 ? -23.656 -22.016 -11.461 1 95.44 276 CYS B CA 1
ATOM 4946 C C . CYS B 1 276 ? -22.438 -21.234 -10.992 1 95.44 276 CYS B C 1
ATOM 4948 O O . CYS B 1 276 ? -22.359 -20.828 -9.828 1 95.44 276 CYS B O 1
ATOM 4950 N N . TYR B 1 277 ? -21.469 -21.047 -11.844 1 95.88 277 TYR B N 1
ATOM 4951 C CA . TYR B 1 277 ? -20.188 -20.453 -11.453 1 95.88 277 TYR B CA 1
ATOM 4952 C C . TYR B 1 277 ? -20.328 -18.953 -11.234 1 95.88 277 TYR B C 1
ATOM 4954 O O . TYR B 1 277 ? -20.938 -18.25 -12.047 1 95.88 277 TYR B O 1
ATOM 4962 N N . GLY B 1 278 ? -19.812 -18.406 -10.109 1 93.88 278 GLY B N 1
ATOM 4963 C CA . GLY B 1 278 ? -19.859 -16.984 -9.797 1 93.88 278 GLY B CA 1
ATOM 4964 C C . GLY B 1 278 ? -21.172 -16.562 -9.164 1 93.88 278 GLY B C 1
ATOM 4965 O O . GLY B 1 278 ? -21.531 -15.391 -9.195 1 93.88 278 GLY B O 1
ATOM 4966 N N . ARG B 1 279 ? -21.891 -17.547 -8.695 1 92.19 279 ARG B N 1
ATOM 4967 C CA . ARG B 1 279 ? -23.156 -17.281 -8.031 1 92.19 279 ARG B CA 1
ATOM 4968 C C . ARG B 1 279 ? -23.047 -17.453 -6.523 1 92.19 279 ARG B C 1
ATOM 4970 O O . ARG B 1 279 ? -22.469 -18.438 -6.055 1 92.19 279 ARG B O 1
ATOM 4977 N N . PRO B 1 280 ? -23.578 -16.5 -5.883 1 89.38 280 PRO B N 1
ATOM 4978 C CA . PRO B 1 280 ? -23.547 -16.625 -4.426 1 89.38 280 PRO B CA 1
ATOM 4979 C C . PRO B 1 280 ? -24.625 -17.547 -3.885 1 89.38 280 PRO B C 1
ATOM 4981 O O . PRO B 1 280 ? -25.531 -17.109 -3.176 1 89.38 280 PRO B O 1
ATOM 4984 N N . SER B 1 281 ? -24.656 -18.812 -4.188 1 93 281 SER B N 1
ATOM 4985 C CA . SER B 1 281 ? -25.625 -19.828 -3.822 1 93 281 SER B CA 1
ATOM 4986 C C . SER B 1 281 ? -24.953 -21.156 -3.49 1 93 281 SER B C 1
ATOM 4988 O O . SER B 1 281 ? -24.141 -21.656 -4.273 1 93 281 SER B O 1
ATOM 4990 N N . VAL B 1 282 ? -25.344 -21.656 -2.406 1 93.69 282 VAL B N 1
ATOM 4991 C CA . VAL B 1 282 ? -24.812 -22.953 -1.985 1 93.69 282 VAL B CA 1
ATOM 4992 C C . VAL B 1 282 ? -25.203 -24.031 -3 1 93.69 282 VAL B C 1
ATOM 4994 O O . VAL B 1 282 ? -24.406 -24.906 -3.314 1 93.69 282 VAL B O 1
ATOM 4997 N N . GLN B 1 283 ? -26.375 -23.859 -3.482 1 95.75 283 GLN B N 1
ATOM 4998 C CA . GLN B 1 283 ? -26.859 -24.828 -4.457 1 95.75 283 GLN B CA 1
ATOM 4999 C C . GLN B 1 283 ? -26.047 -24.781 -5.746 1 95.75 283 GLN B C 1
ATOM 5001 O O . GLN B 1 283 ? -25.719 -25.812 -6.324 1 95.75 283 GLN B O 1
ATOM 5006 N N . ALA B 1 284 ? -25.781 -23.609 -6.145 1 96.38 284 ALA B N 1
ATOM 5007 C CA . ALA B 1 284 ? -24.984 -23.453 -7.355 1 96.38 284 ALA B CA 1
ATOM 5008 C C . ALA B 1 284 ? -23.562 -24 -7.164 1 96.38 284 ALA B C 1
ATOM 5010 O O . ALA B 1 284 ? -23.016 -24.641 -8.062 1 96.38 284 ALA B O 1
ATOM 5011 N N . GLU B 1 285 ? -23.031 -23.734 -6.051 1 96.19 285 GLU B N 1
ATOM 5012 C CA . GLU B 1 285 ? -21.703 -24.234 -5.734 1 96.19 285 GLU B CA 1
ATOM 5013 C C . GLU B 1 285 ? -21.656 -25.766 -5.734 1 96.19 285 GLU B C 1
ATOM 5015 O O . GLU B 1 285 ? -20.734 -26.359 -6.285 1 96.19 285 GLU B O 1
ATOM 5020 N N . ASP B 1 286 ? -22.641 -26.344 -5.145 1 96.81 286 ASP B N 1
ATOM 5021 C CA . ASP B 1 286 ? -22.719 -27.812 -5.086 1 96.81 286 ASP B CA 1
ATOM 5022 C C . ASP B 1 286 ? -22.844 -28.406 -6.484 1 96.81 286 ASP B C 1
ATOM 5024 O O . ASP B 1 286 ? -22.234 -29.438 -6.777 1 96.81 286 ASP B O 1
ATOM 5028 N N . ARG B 1 287 ? -23.641 -27.766 -7.266 1 97.31 287 ARG B N 1
ATOM 5029 C CA . ARG B 1 287 ? -23.812 -28.25 -8.633 1 97.31 287 ARG B CA 1
ATOM 5030 C C . ARG B 1 287 ? -22.5 -28.141 -9.414 1 97.31 287 ARG B C 1
ATOM 5032 O O . ARG B 1 287 ? -22.188 -29.047 -10.203 1 97.31 287 ARG B O 1
ATOM 5039 N N . ALA B 1 288 ? -21.828 -27.078 -9.25 1 97.88 288 ALA B N 1
ATOM 5040 C CA . ALA B 1 288 ? -20.531 -26.922 -9.906 1 97.88 288 ALA B CA 1
ATOM 5041 C C . ALA B 1 288 ? -19.562 -28.016 -9.469 1 97.88 288 ALA B C 1
ATOM 5043 O O . ALA B 1 288 ? -18.891 -28.625 -10.305 1 97.88 288 ALA B O 1
ATOM 5044 N N . LYS B 1 289 ? -19.516 -28.297 -8.203 1 97.56 289 LYS B N 1
ATOM 5045 C CA . LYS B 1 289 ? -18.625 -29.328 -7.672 1 97.56 289 LYS B CA 1
ATOM 5046 C C . LYS B 1 289 ? -19 -30.703 -8.227 1 97.56 289 LYS B C 1
ATOM 5048 O O . LYS B 1 289 ? -18.125 -31.516 -8.516 1 97.56 289 LYS B O 1
ATOM 5053 N N . GLN B 1 290 ? -20.266 -30.891 -8.305 1 97.94 290 GLN B N 1
ATOM 5054 C CA . GLN B 1 290 ? -20.734 -32.156 -8.883 1 97.94 290 GLN B CA 1
ATOM 5055 C C . GLN B 1 290 ? -20.234 -32.281 -10.32 1 97.94 290 GLN B C 1
ATOM 5057 O O . GLN B 1 290 ? -19.812 -33.375 -10.719 1 97.94 290 GLN B O 1
ATOM 5062 N N . LEU B 1 291 ? -20.328 -31.25 -11.023 1 98.19 291 LEU B N 1
ATOM 5063 C CA . LEU B 1 291 ? -19.844 -31.281 -12.398 1 98.19 291 LEU B CA 1
ATOM 5064 C C . LEU B 1 291 ? -18.344 -31.531 -12.445 1 98.19 291 LEU B C 1
ATOM 5066 O O . LEU B 1 291 ? -17.859 -32.281 -13.32 1 98.19 291 LEU B O 1
ATOM 5070 N N . PHE B 1 292 ? -17.594 -30.938 -11.516 1 98.56 292 PHE B N 1
ATOM 5071 C CA . PHE B 1 292 ? -16.172 -31.172 -11.422 1 98.56 292 PHE B CA 1
ATOM 5072 C C . PHE B 1 292 ? -15.875 -32.656 -11.203 1 98.56 292 PHE B C 1
ATOM 5074 O O . PHE B 1 292 ? -14.922 -33.188 -11.781 1 98.56 292 PHE B O 1
ATOM 5081 N N . CYS B 1 293 ? -16.688 -33.281 -10.445 1 98.12 293 CYS B N 1
ATOM 5082 C CA . CYS B 1 293 ? -16.547 -34.719 -10.18 1 98.12 293 CYS B CA 1
ATOM 5083 C C . CYS B 1 293 ? -16.891 -35.531 -11.422 1 98.12 293 CYS B C 1
ATOM 5085 O O . CYS B 1 293 ? -16.203 -36.5 -11.742 1 98.12 293 CYS B O 1
ATOM 5087 N N . GLU B 1 294 ? -17.953 -35.125 -12.062 1 98.19 294 GLU B N 1
ATOM 5088 C CA . GLU B 1 294 ? -18.422 -35.875 -13.234 1 98.19 294 GLU B CA 1
ATOM 5089 C C . GLU B 1 294 ? -17.359 -35.906 -14.328 1 98.19 294 GLU B C 1
ATOM 5091 O O . GLU B 1 294 ? -17.203 -36.906 -15.023 1 98.19 294 GLU B O 1
ATOM 5096 N N . VAL B 1 295 ? -16.672 -34.812 -14.43 1 98.19 295 VAL B N 1
ATOM 5097 C CA . VAL B 1 295 ? -15.672 -34.75 -15.492 1 98.19 295 VAL B CA 1
ATOM 5098 C C . VAL B 1 295 ? -14.32 -35.219 -14.953 1 98.19 295 VAL B C 1
ATOM 5100 O O . VAL B 1 295 ? -13.297 -35.062 -15.625 1 98.19 295 VAL B O 1
ATOM 5103 N N . ASP B 1 296 ? -14.188 -35.656 -13.688 1 98.19 296 ASP B N 1
ATOM 5104 C CA . ASP B 1 296 ? -13.062 -36.312 -13.039 1 98.19 296 ASP B CA 1
ATOM 5105 C C . ASP B 1 296 ? -11.875 -35.344 -12.906 1 98.19 296 ASP B C 1
ATOM 5107 O O . ASP B 1 296 ? -10.75 -35.688 -13.297 1 98.19 296 ASP B O 1
ATOM 5111 N N . ILE B 1 297 ? -12.086 -34.219 -12.359 1 98.19 297 ILE B N 1
ATOM 5112 C CA . ILE B 1 297 ? -11.055 -33.219 -12.148 1 98.19 297 ILE B CA 1
ATOM 5113 C C . ILE B 1 297 ? -9.961 -33.781 -11.234 1 98.19 297 ILE B C 1
ATOM 5115 O O . ILE B 1 297 ? -8.789 -33.438 -11.391 1 98.19 297 ILE B O 1
ATOM 5119 N N . GLU B 1 298 ? -10.312 -34.625 -10.344 1 97.38 298 GLU B N 1
ATOM 5120 C CA . GLU B 1 298 ? -9.336 -35.188 -9.43 1 97.38 298 GLU B CA 1
ATOM 5121 C C . GLU B 1 298 ? -8.242 -35.938 -10.195 1 97.38 298 GLU B C 1
ATOM 5123 O O . GLU B 1 298 ? -7.051 -35.781 -9.914 1 97.38 298 GLU B O 1
ATOM 5128 N N . ASN B 1 299 ? -8.664 -36.781 -11.125 1 97.81 299 ASN B N 1
ATOM 5129 C CA . ASN B 1 299 ? -7.684 -37.531 -11.906 1 97.81 299 ASN B CA 1
ATOM 5130 C C . ASN B 1 299 ? -6.844 -36.594 -12.773 1 97.81 299 ASN B C 1
ATOM 5132 O O . ASN B 1 299 ? -5.66 -36.844 -13 1 97.81 299 ASN B O 1
ATOM 5136 N N . CYS B 1 300 ? -7.492 -35.562 -13.305 1 97.69 300 CYS B N 1
ATOM 5137 C CA . CYS B 1 300 ? -6.754 -34.562 -14.062 1 97.69 300 CYS B CA 1
ATOM 5138 C C . CYS B 1 300 ? -5.684 -33.906 -13.203 1 97.69 300 CYS B C 1
ATOM 5140 O O . CYS B 1 300 ? -4.555 -33.719 -13.656 1 97.69 300 CYS B O 1
ATOM 5142 N N . PHE B 1 301 ? -6.055 -33.562 -12.016 1 97.62 301 PHE B N 1
ATOM 5143 C CA . PHE B 1 301 ? -5.129 -32.938 -11.078 1 97.62 301 PHE B CA 1
ATOM 5144 C C . PHE B 1 301 ? -3.963 -33.875 -10.766 1 97.62 301 PHE B C 1
ATOM 5146 O O . PHE B 1 301 ? -2.805 -33.438 -10.766 1 97.62 301 PHE B O 1
ATOM 5153 N N . ARG B 1 302 ? -4.176 -35.156 -10.547 1 97.12 302 ARG B N 1
ATOM 5154 C CA . ARG B 1 302 ? -3.127 -36.125 -10.25 1 97.12 302 ARG B CA 1
ATOM 5155 C C . ARG B 1 302 ? -2.139 -36.25 -11.406 1 97.12 302 ARG B C 1
ATOM 5157 O O . ARG B 1 302 ? -0.931 -36.344 -11.188 1 97.12 302 ARG B O 1
ATOM 5164 N N . ARG B 1 303 ? -2.67 -36.219 -12.578 1 97.38 303 ARG B N 1
ATOM 5165 C CA . ARG B 1 303 ? -1.807 -36.281 -13.75 1 97.38 303 ARG B CA 1
ATOM 5166 C C . ARG B 1 303 ? -0.919 -35.031 -13.844 1 97.38 303 ARG B C 1
ATOM 5168 O O . ARG B 1 303 ? 0.269 -35.125 -14.156 1 97.38 303 ARG B O 1
ATOM 5175 N N . VAL B 1 304 ? -1.514 -33.906 -13.539 1 96.88 304 VAL B N 1
ATOM 5176 C CA . VAL B 1 304 ? -0.754 -32.656 -13.586 1 96.88 304 VAL B CA 1
ATOM 5177 C C . VAL B 1 304 ? 0.306 -32.656 -12.484 1 96.88 304 VAL B C 1
ATOM 5179 O O . VAL B 1 304 ? 1.429 -32.219 -12.695 1 96.88 304 VAL B O 1
ATOM 5182 N N . GLU B 1 305 ? -0.023 -33.125 -11.312 1 96.44 305 GLU B N 1
ATOM 5183 C CA . GLU B 1 305 ? 0.922 -33.188 -10.203 1 96.44 305 GLU B CA 1
ATOM 5184 C C . GLU B 1 305 ? 2.152 -34 -10.586 1 96.44 305 GLU B C 1
ATOM 5186 O O . GLU B 1 305 ? 3.285 -33.562 -10.367 1 96.44 305 GLU B O 1
ATOM 5191 N N . ILE B 1 306 ? 1.905 -35.156 -11.219 1 96.75 306 ILE B N 1
ATOM 5192 C CA . ILE B 1 306 ? 2.986 -36.062 -11.609 1 96.75 306 ILE B CA 1
ATOM 5193 C C . ILE B 1 306 ? 3.818 -35.406 -12.719 1 96.75 306 ILE B C 1
ATOM 5195 O O . ILE B 1 306 ? 5.051 -35.406 -12.641 1 96.75 306 ILE B O 1
ATOM 5199 N N . ALA B 1 307 ? 3.146 -34.906 -13.695 1 97.5 307 ALA B N 1
ATOM 5200 C CA . ALA B 1 307 ? 3.828 -34.344 -14.844 1 97.5 307 ALA B CA 1
ATOM 5201 C C . ALA B 1 307 ? 4.664 -33.125 -14.438 1 97.5 307 ALA B C 1
ATOM 5203 O O . ALA B 1 307 ? 5.801 -32.969 -14.891 1 97.5 307 ALA B O 1
ATOM 5204 N N . GLU B 1 308 ? 4.078 -32.219 -13.648 1 96.94 308 GLU B N 1
ATOM 5205 C CA . GLU B 1 308 ? 4.77 -31.016 -13.242 1 96.94 308 GLU B CA 1
ATOM 5206 C C . GLU B 1 308 ? 5.984 -31.328 -12.375 1 96.94 308 GLU B C 1
ATOM 5208 O O . GLU B 1 308 ? 7.039 -30.703 -12.523 1 96.94 308 GLU B O 1
ATOM 5213 N N . GLU B 1 309 ? 5.879 -32.219 -11.445 1 96.69 309 GLU B N 1
ATOM 5214 C CA . GLU B 1 309 ? 7.016 -32.594 -10.602 1 96.69 309 GLU B CA 1
ATOM 5215 C C . GLU B 1 309 ? 8.141 -33.188 -11.43 1 96.69 309 GLU B C 1
ATOM 5217 O O . GLU B 1 309 ? 9.32 -32.875 -11.211 1 96.69 309 GLU B O 1
ATOM 5222 N N . ARG B 1 310 ? 7.742 -34.062 -12.367 1 97.06 310 ARG B N 1
ATOM 5223 C CA . ARG B 1 310 ? 8.734 -34.656 -13.266 1 97.06 310 ARG B CA 1
ATOM 5224 C C . ARG B 1 310 ? 9.43 -33.562 -14.086 1 97.06 310 ARG B C 1
ATOM 5226 O O . ARG B 1 310 ? 10.656 -33.562 -14.203 1 97.06 310 ARG B O 1
ATOM 5233 N N . ASP B 1 311 ? 8.68 -32.688 -14.641 1 97.19 311 ASP B N 1
ATOM 5234 C CA . ASP B 1 311 ? 9.227 -31.609 -15.477 1 97.19 311 ASP B CA 1
ATOM 5235 C C . ASP B 1 311 ? 10.125 -30.672 -14.664 1 97.19 311 ASP B C 1
ATOM 5237 O O . ASP B 1 311 ? 11.188 -30.266 -15.133 1 97.19 311 ASP B O 1
ATOM 5241 N N . LEU B 1 312 ? 9.703 -30.312 -13.492 1 97.62 312 LEU B N 1
ATOM 5242 C CA . LEU B 1 312 ? 10.492 -29.438 -12.625 1 97.62 312 LEU B CA 1
ATOM 5243 C C . LEU B 1 312 ? 11.812 -30.109 -12.234 1 97.62 312 LEU B C 1
ATOM 5245 O O . LEU B 1 312 ? 12.867 -29.469 -12.258 1 97.62 312 LEU B O 1
ATOM 5249 N N . GLU B 1 313 ? 11.773 -31.391 -11.945 1 97 313 GLU B N 1
ATOM 5250 C CA . GLU B 1 313 ? 12.992 -32.125 -11.648 1 97 313 GLU B CA 1
ATOM 5251 C C . GLU B 1 313 ? 13.938 -32.156 -12.844 1 97 313 GLU B C 1
ATOM 5253 O O . GLU B 1 313 ? 15.148 -32 -12.688 1 97 313 GLU B O 1
ATOM 5258 N N . ALA B 1 314 ? 13.359 -32.375 -13.984 1 96.75 314 ALA B N 1
ATOM 5259 C CA . ALA B 1 314 ? 14.156 -32.375 -15.211 1 96.75 314 ALA B CA 1
ATOM 5260 C C . ALA B 1 314 ? 14.812 -31.031 -15.461 1 96.75 314 ALA B C 1
ATOM 5262 O O . ALA B 1 314 ? 15.961 -30.969 -15.891 1 96.75 314 ALA B O 1
ATOM 5263 N N . GLN B 1 315 ? 14.117 -29.953 -15.258 1 96 315 GLN B N 1
ATOM 5264 C CA . GLN B 1 315 ? 14.664 -28.609 -15.414 1 96 315 GLN B CA 1
ATOM 5265 C C . GLN B 1 315 ? 15.812 -28.359 -14.445 1 96 315 GLN B C 1
ATOM 5267 O O . GLN B 1 315 ? 16.828 -27.75 -14.812 1 96 315 GLN B O 1
ATOM 5272 N N . ILE B 1 316 ? 15.633 -28.766 -13.203 1 96.69 316 ILE B N 1
ATOM 5273 C CA . ILE B 1 316 ? 16.672 -28.609 -12.195 1 96.69 316 ILE B CA 1
ATOM 5274 C C . ILE B 1 316 ? 17.906 -29.406 -12.602 1 96.69 316 ILE B C 1
ATOM 5276 O O . ILE B 1 316 ? 19.031 -28.922 -12.484 1 96.69 316 ILE B O 1
ATOM 5280 N N . ASP B 1 317 ? 17.75 -30.578 -13.18 1 95 317 ASP B N 1
ATOM 5281 C CA . ASP B 1 317 ? 18.844 -31.438 -13.609 1 95 317 ASP B CA 1
ATOM 5282 C C . ASP B 1 317 ? 19.641 -30.797 -14.742 1 95 317 ASP B C 1
ATOM 5284 O O . ASP B 1 317 ? 20.844 -31.031 -14.883 1 95 317 ASP B O 1
ATOM 5288 N N . GLN B 1 318 ? 18.984 -30 -15.5 1 92.5 318 GLN B N 1
ATOM 5289 C CA . GLN B 1 318 ? 19.594 -29.391 -16.672 1 92.5 318 GLN B CA 1
ATOM 5290 C C . GLN B 1 318 ? 20.484 -28.219 -16.281 1 92.5 318 GLN B C 1
ATOM 5292 O O . GLN B 1 318 ? 21.281 -27.734 -17.094 1 92.5 318 GLN B O 1
ATOM 5297 N N . ILE B 1 319 ? 20.266 -27.766 -15.023 1 91.44 319 ILE B N 1
ATOM 5298 C CA . ILE B 1 319 ? 21.125 -26.688 -14.547 1 91.44 319 ILE B CA 1
ATOM 5299 C C . ILE B 1 319 ? 22.578 -27.188 -14.492 1 91.44 319 ILE B C 1
ATOM 5301 O O . ILE B 1 319 ? 22.828 -28.328 -14.078 1 91.44 319 ILE B O 1
ATOM 5305 N N . GLY B 1 320 ? 23.484 -26.438 -14.969 1 85.25 320 GLY B N 1
ATOM 5306 C CA . GLY B 1 320 ? 24.891 -26.828 -15.102 1 85.25 320 GLY B CA 1
ATOM 5307 C C . GLY B 1 320 ? 25.5 -27.312 -13.797 1 85.25 320 GLY B C 1
ATOM 5308 O O . GLY B 1 320 ? 25.109 -26.859 -12.719 1 85.25 320 GLY B O 1
ATOM 5309 N N . GLY B 1 321 ? 26.469 -28.172 -13.859 1 78.69 321 GLY B N 1
ATOM 5310 C CA . GLY B 1 321 ? 27.125 -28.812 -12.727 1 78.69 321 GLY B CA 1
ATOM 5311 C C . GLY B 1 321 ? 27.844 -27.828 -11.828 1 78.69 321 GLY B C 1
ATOM 5312 O O . GLY B 1 321 ? 28.078 -28.094 -10.648 1 78.69 321 GLY B O 1
ATOM 5313 N N . GLU B 1 322 ? 28.172 -26.688 -12.375 1 81.69 322 GLU B N 1
ATOM 5314 C CA . GLU B 1 322 ? 28.844 -25.656 -11.594 1 81.69 322 GLU B CA 1
ATOM 5315 C C . GLU B 1 322 ? 27.875 -25.016 -10.594 1 81.69 322 GLU B C 1
ATOM 5317 O O . GLU B 1 322 ? 28.312 -24.297 -9.688 1 81.69 322 GLU B O 1
ATOM 5322 N N . HIS B 1 323 ? 26.625 -25.422 -10.688 1 88.38 323 HIS B N 1
ATOM 5323 C CA . HIS B 1 323 ? 25.594 -24.859 -9.812 1 88.38 323 HIS B CA 1
ATOM 5324 C C . HIS B 1 323 ? 24.953 -25.938 -8.945 1 88.38 323 HIS B C 1
ATOM 5326 O O . HIS B 1 323 ? 23.734 -25.953 -8.766 1 88.38 323 HIS B O 1
ATOM 5332 N N . GLU B 1 324 ? 25.734 -26.891 -8.453 1 91.31 324 GLU B N 1
ATOM 5333 C CA . GLU B 1 324 ? 25.188 -28.016 -7.711 1 91.31 324 GLU B CA 1
ATOM 5334 C C . GLU B 1 324 ? 24.438 -27.547 -6.469 1 91.31 324 GLU B C 1
ATOM 5336 O O . GLU B 1 324 ? 23.375 -28.078 -6.137 1 91.31 324 GLU B O 1
ATOM 5341 N N . ASP B 1 325 ? 25.016 -26.594 -5.773 1 93.25 325 ASP B N 1
ATOM 5342 C CA . ASP B 1 325 ? 24.359 -26.078 -4.578 1 93.25 325 ASP B CA 1
ATOM 5343 C C . ASP B 1 325 ? 23 -25.469 -4.926 1 93.25 325 ASP B C 1
ATOM 5345 O O . ASP B 1 325 ? 22.047 -25.609 -4.168 1 93.25 325 ASP B O 1
ATOM 5349 N N . LEU B 1 326 ? 22.938 -24.797 -6.02 1 94.94 326 LEU B N 1
ATOM 5350 C CA . LEU B 1 326 ? 21.688 -24.219 -6.48 1 94.94 326 LEU B CA 1
ATOM 5351 C C . LEU B 1 326 ? 20.656 -25.297 -6.777 1 94.94 326 LEU B C 1
ATOM 5353 O O . LEU B 1 326 ? 19.469 -25.141 -6.449 1 94.94 326 LEU B O 1
ATOM 5357 N N . LYS B 1 327 ? 21.078 -26.359 -7.426 1 96.31 327 LYS B N 1
ATOM 5358 C CA . LYS B 1 327 ? 20.188 -27.484 -7.711 1 96.31 327 LYS B CA 1
ATOM 5359 C C . LYS B 1 327 ? 19.594 -28.062 -6.426 1 96.31 327 LYS B C 1
ATOM 5361 O O . LYS B 1 327 ? 18.391 -28.328 -6.359 1 96.31 327 LYS B O 1
ATOM 5366 N N . VAL B 1 328 ? 20.422 -28.188 -5.441 1 95.94 328 VAL B N 1
ATOM 5367 C CA . VAL B 1 328 ? 19.984 -28.734 -4.16 1 95.94 328 VAL B CA 1
ATOM 5368 C C . VAL B 1 328 ? 18.969 -27.797 -3.514 1 95.94 328 VAL B C 1
ATOM 5370 O O . VAL B 1 328 ? 17.953 -28.25 -2.971 1 95.94 328 VAL B O 1
ATOM 5373 N N . ALA B 1 329 ? 19.25 -26.531 -3.584 1 95.56 329 ALA B N 1
ATOM 5374 C CA . ALA B 1 329 ? 18.344 -25.547 -3.004 1 95.56 329 ALA B CA 1
ATOM 5375 C C . ALA B 1 329 ? 16.984 -25.578 -3.703 1 95.56 329 ALA B C 1
ATOM 5377 O O . ALA B 1 329 ? 15.945 -25.547 -3.045 1 95.56 329 ALA B O 1
ATOM 5378 N N . LEU B 1 330 ? 16.953 -25.625 -5.023 1 97.31 330 LEU B N 1
ATOM 5379 C CA . LEU B 1 330 ? 15.719 -25.641 -5.797 1 97.31 330 LEU B CA 1
ATOM 5380 C C . LEU B 1 330 ? 14.938 -26.922 -5.523 1 97.31 330 LEU B C 1
ATOM 5382 O O . LEU B 1 330 ? 13.711 -26.906 -5.41 1 97.31 330 LEU B O 1
ATOM 5386 N N . ARG B 1 331 ? 15.633 -28.047 -5.391 1 96.5 331 ARG B N 1
ATOM 5387 C CA . ARG B 1 331 ? 14.977 -29.312 -5.078 1 96.5 331 ARG B CA 1
ATOM 5388 C C . ARG B 1 331 ? 14.359 -29.281 -3.682 1 96.5 331 ARG B C 1
ATOM 5390 O O . ARG B 1 331 ? 13.289 -29.828 -3.455 1 96.5 331 ARG B O 1
ATOM 5397 N N . SER B 1 332 ? 15.086 -28.703 -2.805 1 95.06 332 SER B N 1
ATOM 5398 C CA . SER B 1 332 ? 14.555 -28.547 -1.453 1 95.06 332 SER B CA 1
ATOM 5399 C C . SER B 1 332 ? 13.258 -27.734 -1.456 1 95.06 332 SER B C 1
ATOM 5401 O O . SER B 1 332 ? 12.32 -28.062 -0.726 1 95.06 332 SER B O 1
ATOM 5403 N N . THR B 1 333 ? 13.219 -26.703 -2.248 1 95.81 333 THR B N 1
ATOM 5404 C CA . THR B 1 333 ? 12.016 -25.891 -2.377 1 95.81 333 THR B CA 1
ATOM 5405 C C . THR B 1 333 ? 10.883 -26.688 -3.002 1 95.81 333 THR B C 1
ATOM 5407 O O . THR B 1 333 ? 9.734 -26.609 -2.551 1 95.81 333 THR B O 1
ATOM 5410 N N . LEU B 1 334 ? 11.203 -27.438 -4.039 1 96.12 334 LEU B N 1
ATOM 5411 C CA . LEU B 1 334 ? 10.211 -28.281 -4.699 1 96.12 334 LEU B CA 1
ATOM 5412 C C . LEU B 1 334 ? 9.625 -29.297 -3.729 1 96.12 334 LEU B C 1
ATOM 5414 O O . LEU B 1 334 ? 8.422 -29.547 -3.734 1 96.12 334 LEU B O 1
ATOM 5418 N N . LYS B 1 335 ? 10.422 -29.859 -2.869 1 93.44 335 LYS B N 1
ATOM 5419 C CA . LYS B 1 335 ? 10 -30.875 -1.911 1 93.44 335 LYS B CA 1
ATOM 5420 C C . LYS B 1 335 ? 8.984 -30.312 -0.922 1 93.44 335 LYS B C 1
ATOM 5422 O O . LYS B 1 335 ? 8.102 -31.031 -0.451 1 93.44 335 LYS B O 1
ATOM 5427 N N . LYS B 1 336 ? 9.055 -29.078 -0.69 1 89.12 336 LYS B N 1
ATOM 5428 C CA . LYS B 1 336 ? 8.141 -28.453 0.257 1 89.12 336 LYS B CA 1
ATOM 5429 C C . LYS B 1 336 ? 6.715 -28.422 -0.283 1 89.12 336 LYS B C 1
ATOM 5431 O O . LYS B 1 336 ? 5.754 -28.359 0.488 1 89.12 336 LYS B O 1
ATOM 5436 N N . ILE B 1 337 ? 6.559 -28.469 -1.6 1 90.69 337 ILE B N 1
ATOM 5437 C CA . ILE B 1 337 ? 5.211 -28.344 -2.141 1 90.69 337 ILE B CA 1
ATOM 5438 C C . ILE B 1 337 ? 4.809 -29.672 -2.805 1 90.69 337 ILE B C 1
ATOM 5440 O O . ILE B 1 337 ? 3.734 -29.766 -3.404 1 90.69 337 ILE B O 1
ATOM 5444 N N . SER B 1 338 ? 5.668 -30.625 -2.742 1 86.81 338 SER B N 1
ATOM 5445 C CA . SER B 1 338 ? 5.359 -31.922 -3.344 1 86.81 338 SER B CA 1
ATOM 5446 C C . SER B 1 338 ? 4.207 -32.594 -2.613 1 86.81 338 SER B C 1
ATOM 5448 O O . SER B 1 338 ? 4.27 -32.812 -1.4 1 86.81 338 SER B O 1
ATOM 5450 N N . ARG B 1 339 ? 3.162 -32.969 -3.238 1 80.94 339 ARG B N 1
ATOM 5451 C CA . ARG B 1 339 ? 1.968 -33.688 -2.801 1 80.94 339 ARG B CA 1
ATOM 5452 C C . ARG B 1 339 ? 1.438 -33.125 -1.488 1 80.94 339 ARG B C 1
ATOM 5454 O O . ARG B 1 339 ? 1.179 -33.844 -0.542 1 80.94 339 ARG B O 1
ATOM 5461 N N . ARG B 1 340 ? 1.304 -31.844 -1.553 1 78.5 340 ARG B N 1
ATOM 5462 C CA . ARG B 1 340 ? 0.879 -31.188 -0.317 1 78.5 340 ARG B CA 1
ATOM 5463 C C . ARG B 1 340 ? -0.631 -31.297 -0.135 1 78.5 340 ARG B C 1
ATOM 5465 O O . ARG B 1 340 ? -1.376 -31.375 -1.114 1 78.5 340 ARG B O 1
ATOM 5472 N N . ASP B 1 341 ? -1.023 -31.406 1.155 1 75.75 341 ASP B N 1
ATOM 5473 C CA . ASP B 1 341 ? -2.443 -31.516 1.474 1 75.75 341 ASP B CA 1
ATOM 5474 C C . ASP B 1 341 ? -2.969 -30.234 2.107 1 75.75 341 ASP B C 1
ATOM 5476 O O . ASP B 1 341 ? -4.102 -30.188 2.592 1 75.75 341 ASP B O 1
ATOM 5480 N N . LYS B 1 342 ? -2.041 -29.438 2.33 1 77.56 342 LYS B N 1
ATOM 5481 C CA . LYS B 1 342 ? -2.422 -28.125 2.848 1 77.56 342 LYS B CA 1
ATOM 5482 C C . LYS B 1 342 ? -1.494 -27.031 2.32 1 77.56 342 LYS B C 1
ATOM 5484 O O . LYS B 1 342 ? -0.354 -27.312 1.941 1 77.56 342 LYS B O 1
#

Nearest PDB structures (foldseek):
  6n7y-assembly1_F-2  TM=9.352E-01  e=1.408E-22  Homo sapiens
  4n1z-assembly1_F-2  TM=9.536E-01  e=5.804E-22  Homo sapiens
  6b04-assembly1_B  TM=9.513E-01  e=3.521E-21  Choristoneura fumiferana
  6b04-assembly2_C-2  TM=9.545E-01  e=4.005E-21  Choristoneura fumiferana
  5jv1-assembly1_F-2  TM=9.459E-01  e=2.136E-20  Homo sapiens

Organism: Penicillium oxalicum (strain 114-2 / CGMCC 5302) (NCBI:txid933388)

Radius of gyration: 26.56 Å; Cα contacts (8 Å, |Δi|>4): 891; chains: 2; bounding box: 61×73×55 Å

pLDDT: mean 94.91, std 4.94, range [63.94, 98.88]

Solvent-accessible surface area (backbone atoms only — not comparable to full-atom values): 35332 Å² total; per-residue (Å²): 110,70,53,54,52,57,38,58,69,46,46,65,60,54,53,48,53,51,49,50,54,38,48,75,69,67,48,52,67,70,58,49,52,52,51,50,50,52,47,51,64,54,49,48,75,74,82,55,59,43,21,32,41,10,37,50,33,38,52,48,63,36,92,54,84,69,49,73,66,54,50,49,51,34,31,48,55,8,47,45,49,37,38,48,50,29,22,53,48,49,50,47,34,60,53,67,64,49,62,48,45,79,70,33,66,24,70,42,70,38,89,92,42,39,58,52,38,56,48,52,22,51,41,41,47,45,44,40,55,55,50,48,46,71,74,30,63,83,42,94,44,35,68,57,54,53,48,49,54,50,49,36,50,44,35,26,35,50,12,46,51,52,47,49,49,38,30,74,71,50,51,73,89,69,49,43,70,67,58,36,49,50,26,30,34,25,48,42,3,36,54,54,39,32,44,25,44,48,50,26,29,38,74,70,68,62,58,46,72,69,55,46,53,53,47,43,57,55,25,32,52,51,23,36,52,50,47,46,51,50,40,47,39,40,74,73,44,53,43,88,65,56,20,40,75,58,46,51,51,42,53,28,46,73,37,58,57,57,44,54,40,54,70,65,40,53,73,70,49,39,55,51,38,58,70,17,52,42,30,92,39,72,67,28,42,51,52,39,51,49,50,34,55,74,67,39,47,67,62,53,48,53,51,48,54,53,50,49,53,52,50,51,51,51,54,47,66,67,50,57,79,92,41,52,45,56,40,51,34,52,49,54,56,51,57,71,60,54,89,57,83,100,110,70,51,54,52,56,37,58,69,46,46,64,59,53,53,50,53,51,49,49,54,37,47,75,69,68,48,53,66,69,59,50,51,52,52,49,50,54,48,49,66,53,50,48,73,76,83,55,60,42,21,31,40,11,38,50,35,40,52,48,62,37,92,54,83,68,49,72,66,54,49,48,50,34,29,49,54,8,47,44,50,36,38,48,50,30,22,54,47,50,50,47,34,60,54,64,66,50,62,48,46,79,71,33,66,24,70,44,70,38,90,92,42,39,57,52,39,57,48,52,23,52,42,42,48,43,45,40,55,56,50,48,46,73,76,30,63,83,42,94,44,34,69,57,54,53,49,48,55,51,50,36,48,45,34,24,36,50,11,46,50,53,46,52,49,38,32,74,70,49,52,72,89,70,48,42,69,68,57,35,46,50,26,30,32,24,47,42,2,35,56,54,38,31,42,25,44,49,49,27,30,38,74,69,70,62,59,46,71,68,55,46,53,53,48,43,57,54,25,32,51,50,22,36,54,49,45,45,52,50,40,48,39,39,73,72,44,54,42,88,65,56,20,40,75,58,46,49,52,41,53,28,47,73,37,59,56,58,44,55,41,52,69,65,40,53,75,70,49,40,54,50,39,58,68,18,51,43,30,93,38,71,66,29,43,51,53,38,52,48,50,36,56,73,66,40,48,67,62,53,50,53,50,47,54,52,51,50,51,52,49,52,51,53,56,47,64,67,50,57,78,92,41,52,44,56,39,52,34,52,49,54,57,50,58,71,60,55,89,57,82,101